Protein AF-L7VRL1-F1 (afdb_monomer_lite)

Sequence (629 aa):
MNSIKTSFFILFLLITTLMYISGSFAVTYKYDDLDRLVEVVYDDGTTVKYTYDAAGNILKVEVTEPLKLQPIGDKTVNAGQLLTFTVSVTGNDNKKVIFAAYNLPEGAKFDTETGVFSWTPALKQVGVHKGIRFEALVGDIVLVEEITITVKGVNTPVGENVEVIDENSGTTVIFEKVHTPGATTVTVHNELPAGISSIVNTFPVYYNIETNAGFTGKARVKLKYDIRGFEENENDIRLYQFKDGKTIDITSPVNPGVGGNPDTKEKTIEGAVEHFCFFGIGIPNRAPVANAGDDKTFETRSDDGVKVTLDGSLSYDPDASLKGLREPDLNPDGRNIVRYKWTGPFGEAEGVKPNVVMPPGIWECRLIVSDGWLESEDTVIIHVKKITENGSSSGDSGKSNNNNDSGDKNIGEKEWDIGKQDKVYSSFPYAVFSGSGKIPLSVYGLDIEISGDIHTNNNFLFHGFNFSVDGICKAAGEIVTLGKHINVKNRQAGAEFIGMPEWADDIKSEILKNGIRYFANKSYSGSRASITAPLAVDGDVTINCESLDISAGIFATGGISLNVSRLKGIEGGKIVICSEKGNIEINASKFELNGLIYAPKGTVVINAGEFILSGHIIADTIIKNEISK

Organism: Thermoclostridium stercorarium (strain ATCC 35414 / DSM 8532 / NCIMB 11754) (NCBI:txid1121335)

pLDDT: mean 83.49, std 17.53, range [25.91, 98.75]

Foldseek 3Di:
DPPPVVVVVVVVVVVVVVVPDPPWDWDDWDADPVRHTAWTATPQRKIWGFDADPVGHTPDIDIAGDKDWDDPEAAEDEAQDKDKDATDIPRLPPAQKFKDKPQDPPQWDADRRGRMTIHRHHQVPAAKRWQIKMWIDGPNDIDIDTYMYHYDFFKQDFDAQTWTADPVQRKIKTARGFDFIWGKGKHWAQDDPPLADDLFQFHSIKIQIDIPTHGDDKMKIKGADDCVLPVVCLFQKFKWDGPPSDTDTFWPVRCPDRTRPAPPPRRMTMGIGPDTGMMTMGGGFDWKAWDFDEAEEAEDQDQQADKDKTARPPIAGPCLSVPPGDAPPADDPSRLWRWKWKAKPQGIDTDRIDIGGDGAAKIKMKIWIGSNNHIDIDIYIYHYHHDDDDDDDDDDDDDDDDDDDDDDDDPDDPPPPLPPVCPPQVPPQAQEEAQALPDEAEAEEAAEEAEGEYEYNAEHYADYAAYAYPYAYEYCAYYYHHYNHYHHPHYYYNDDRDAADDCQVVVLVVLVVWADEAAEEAEAEDAEDEAQHRYAYAYEYYYYHAEYEYAEEYEYCEEYEAAYAEYDYDPPHAYEYEHAAYEYEHAYAAYAEEHEYYAANYEYEANYNHHHYNGHYGYNYYHYYYDDD

InterPro domains:
  IPR006530 YD repeat [TIGR01643] (31-59)
  IPR013783 Immunoglobulin-like fold [G3DSA:2.60.40.10] (62-164)
  IPR013783 Immunoglobulin-like fold [G3DSA:2.60.40.10] (283-386)
  IPR015919 Cadherin-like superfamily [SSF49313] (65-151)
  IPR031325 RHS repeat [PF05593] (31-66)

Radius of gyration: 42.18 Å; chains: 1; bounding box: 98×74×141 Å

Secondary structure (DSSP, 8-state):
--SSSSHHHHHHHTTSSSTTS-SPPEEEEEE-TTS-EEEEEETTS-EEEEEE-TTS-EEEEEEEPPPEEPP---EEEETTSPEEEE--EES-TTPPPEEEEESPPTT-EE-TTT-EEEE---GGG-EEEEEEEEEEEETTEEEEEEEEEEEE-EEE-SEEEEEEEETTTTEEEEEEEEEE-EEEEEEEESSPPTT----SEEEEEEEEEEE-SEEEEEEEEEEE---TT-GGGGGG-EEEEEETTEEEE-BSSSS-SSS---BTTTTEEEEEESS--EEEEEEPP---B----S-EEEEES-TT-EEEE---TT-B-TTTT-TTS---SS---SSS--EEEEEETTEEEESSS-EEEE-SEEEEEEEEEE-SS-EEEEEEEEEEEEPPP----------------------------GGGGGGTSTTS-EEEEE--SSS-EEEEEEEEEE-SEEEESS-EEEEEEEEEEEEEEEESS-EEEESSEEEEEEEEESPPP-PPP--HHHHHHHHHHHSEEESS-EEEEEEEEEE-S-EEESS-EEEEEEEEEE-S-EEESS-EEEEEEEEEEPTT--EEEEESSS-EEEEEEEEEEEEEEEEEEEEEEEEEEEEEEEEEEEEEEEEEPPPP-

Structure (mmCIF, N/CA/C/O backbone):
data_AF-L7VRL1-F1
#
_entry.id   AF-L7VRL1-F1
#
loop_
_atom_site.group_PDB
_atom_site.id
_atom_site.type_symbol
_atom_site.label_atom_id
_atom_site.label_alt_id
_atom_site.label_comp_id
_atom_site.label_asym_id
_atom_site.label_entity_id
_atom_site.label_seq_id
_atom_site.pdbx_PDB_ins_code
_atom_site.Cartn_x
_atom_site.Cartn_y
_atom_site.Cartn_z
_atom_site.occupancy
_atom_site.B_iso_or_equiv
_atom_site.auth_seq_id
_atom_site.auth_comp_id
_atom_site.auth_asym_id
_atom_site.auth_atom_id
_atom_site.pdbx_PDB_model_num
ATOM 1 N N . MET A 1 1 ? 1.731 4.545 94.405 1.00 38.94 1 MET A N 1
ATOM 2 C CA . MET A 1 1 ? 1.547 5.385 93.197 1.00 38.94 1 MET A CA 1
ATOM 3 C C . MET A 1 1 ? 2.207 4.770 91.945 1.00 38.94 1 MET A C 1
ATOM 5 O O . MET A 1 1 ? 2.695 5.514 91.111 1.00 38.94 1 MET A O 1
ATOM 9 N N . ASN A 1 2 ? 2.188 3.431 91.787 1.00 37.88 2 ASN A N 1
ATOM 10 C CA . ASN A 1 2 ? 2.835 2.708 90.668 1.00 37.88 2 ASN A CA 1
ATOM 11 C C . ASN A 1 2 ? 1.926 1.668 89.964 1.00 37.88 2 ASN A C 1
ATOM 13 O O . ASN A 1 2 ? 2.404 0.933 89.115 1.00 37.88 2 ASN A O 1
ATOM 17 N N . SER A 1 3 ? 0.620 1.620 90.264 1.00 38.72 3 SER A N 1
ATOM 18 C CA . SER A 1 3 ? -0.320 0.649 89.657 1.00 38.72 3 SER A CA 1
ATOM 19 C C . SER A 1 3 ? -1.168 1.218 88.507 1.00 38.72 3 SER A C 1
ATOM 21 O O . SER A 1 3 ? -2.010 0.514 87.968 1.00 38.72 3 SER A O 1
ATOM 23 N N . ILE A 1 4 ? -0.987 2.493 88.139 1.00 38.78 4 ILE A N 1
ATOM 24 C CA . ILE A 1 4 ? -1.841 3.180 87.144 1.00 38.78 4 ILE A CA 1
ATOM 25 C C . ILE A 1 4 ? -1.094 3.472 85.826 1.00 38.78 4 ILE A C 1
ATOM 27 O O . ILE A 1 4 ? -1.715 3.797 84.820 1.00 38.78 4 ILE A O 1
ATOM 31 N N . LYS A 1 5 ? 0.235 3.296 85.767 1.00 36.06 5 LYS A N 1
ATOM 32 C CA . LYS A 1 5 ? 1.017 3.619 84.556 1.00 36.06 5 LYS A CA 1
ATOM 33 C C . LYS A 1 5 ? 1.263 2.443 83.604 1.00 36.06 5 LYS A C 1
ATOM 35 O O . LYS A 1 5 ? 1.598 2.683 82.451 1.00 36.06 5 LYS A O 1
ATOM 40 N N . THR A 1 6 ? 1.030 1.203 84.031 1.00 34.16 6 THR A N 1
ATOM 41 C CA . THR A 1 6 ? 1.227 0.007 83.188 1.00 34.16 6 THR A CA 1
ATOM 42 C C . THR A 1 6 ? -0.044 -0.432 82.453 1.00 34.16 6 THR A C 1
ATOM 44 O O . THR A 1 6 ? 0.053 -1.072 81.413 1.00 34.16 6 THR A O 1
ATOM 47 N N . SER A 1 7 ? -1.231 -0.008 82.908 1.00 39.78 7 SER A N 1
ATOM 48 C CA . SER A 1 7 ? -2.503 -0.274 82.209 1.00 39.78 7 SER A CA 1
ATOM 49 C C . SER A 1 7 ? -2.802 0.685 81.057 1.00 39.78 7 SER A C 1
ATOM 51 O O . SER A 1 7 ? -3.507 0.309 80.130 1.00 39.78 7 SER A O 1
ATOM 53 N N . PHE A 1 8 ? -2.235 1.894 81.056 1.00 35.38 8 PHE A N 1
ATOM 54 C CA . PHE A 1 8 ? -2.455 2.861 79.971 1.00 35.38 8 PHE A CA 1
ATOM 55 C C . PHE A 1 8 ? -1.491 2.691 78.786 1.00 35.38 8 PHE A C 1
ATOM 57 O O . PHE A 1 8 ? -1.787 3.150 77.688 1.00 35.38 8 PHE A O 1
ATOM 64 N N . PHE A 1 9 ? -0.357 2.006 78.976 1.00 34.69 9 PHE A N 1
ATOM 65 C CA . PHE A 1 9 ? 0.650 1.825 77.922 1.00 34.69 9 PHE A CA 1
ATOM 66 C C . PHE A 1 9 ? 0.397 0.583 77.050 1.00 34.69 9 PHE A C 1
ATOM 68 O O . PHE A 1 9 ? 0.756 0.576 75.877 1.00 34.69 9 PHE A O 1
ATOM 75 N N . ILE A 1 10 ? -0.292 -0.432 77.586 1.00 37.50 10 ILE A N 1
ATOM 76 C CA . ILE A 1 10 ? -0.720 -1.621 76.826 1.00 37.50 10 ILE A CA 1
ATOM 77 C C . ILE A 1 10 ? -2.039 -1.354 76.077 1.00 37.50 10 ILE A C 1
ATOM 79 O O . ILE A 1 10 ? -2.256 -1.913 75.007 1.00 37.50 10 ILE A O 1
ATOM 83 N N . LEU A 1 11 ? -2.869 -0.417 76.555 1.00 36.28 11 LEU A N 1
ATOM 84 C CA . LEU A 1 11 ? -4.074 0.022 75.839 1.00 36.28 11 LEU A CA 1
ATOM 85 C C . LEU A 1 11 ? -3.755 0.959 74.655 1.00 36.28 11 LEU A C 1
ATOM 87 O O . LEU A 1 11 ? -4.474 0.952 73.664 1.00 36.28 11 LEU A O 1
ATOM 91 N N . PHE A 1 12 ? -2.659 1.730 74.714 1.00 35.25 12 PHE A N 1
ATOM 92 C CA . PHE A 1 12 ? -2.271 2.662 73.641 1.00 35.25 12 PHE A CA 1
ATOM 93 C C . PHE A 1 12 ? -1.427 2.006 72.530 1.00 35.25 12 PHE A C 1
ATOM 95 O O . PHE A 1 12 ? -1.450 2.471 71.394 1.00 35.25 12 PHE A O 1
ATOM 102 N N . LEU A 1 13 ? -0.731 0.897 72.822 1.00 34.47 13 LEU A N 1
ATOM 103 C CA . LEU A 1 13 ? 0.045 0.138 71.827 1.00 34.47 13 LEU 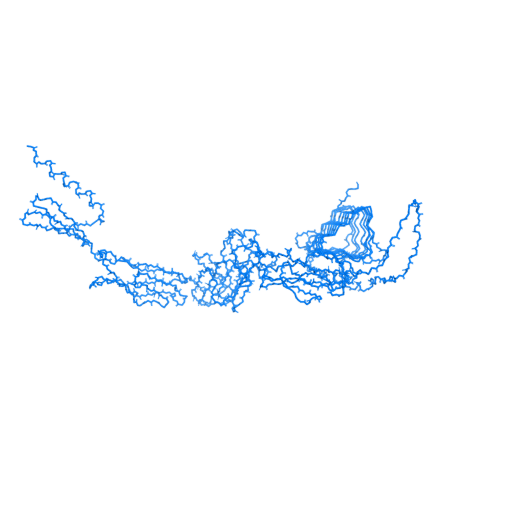A CA 1
ATOM 104 C C . LEU A 1 13 ? -0.801 -0.892 71.050 1.00 34.47 13 LEU A C 1
ATOM 106 O O . LEU A 1 13 ? -0.374 -1.354 69.998 1.00 34.47 13 LEU A O 1
ATOM 110 N N . LEU A 1 14 ? -2.009 -1.221 71.525 1.00 41.53 14 LEU A N 1
ATOM 111 C CA . LEU A 1 14 ? -2.968 -2.049 70.778 1.00 41.53 14 LEU A CA 1
ATOM 112 C C . LEU A 1 14 ? -3.809 -1.245 69.771 1.00 41.53 14 LEU A C 1
ATOM 114 O O . LEU A 1 14 ? -4.397 -1.830 68.869 1.00 41.53 14 LEU A O 1
ATOM 118 N N . ILE A 1 15 ? -3.866 0.087 69.898 1.00 40.56 15 ILE A N 1
ATOM 119 C CA . ILE A 1 15 ? -4.629 0.948 68.976 1.00 40.56 15 ILE A CA 1
ATOM 120 C C . ILE A 1 15 ? -3.834 1.230 67.688 1.00 40.56 15 ILE A C 1
ATOM 122 O O . ILE A 1 15 ? -4.426 1.463 66.638 1.00 40.56 15 ILE A O 1
ATOM 126 N N . THR A 1 16 ? -2.500 1.146 67.713 1.00 39.34 16 THR A N 1
ATOM 127 C CA . THR A 1 16 ? -1.660 1.458 66.542 1.00 39.34 16 THR A CA 1
ATOM 128 C C . THR A 1 16 ? -1.467 0.291 65.571 1.00 39.34 16 THR A C 1
ATOM 130 O O . THR A 1 16 ? -1.113 0.531 64.421 1.00 39.34 16 THR A O 1
ATOM 133 N N . THR A 1 17 ? -1.758 -0.953 65.968 1.00 38.50 17 THR A N 1
ATOM 134 C CA . THR A 1 17 ? -1.781 -2.118 65.059 1.00 38.50 17 THR A CA 1
ATOM 135 C C . THR A 1 17 ? -3.173 -2.455 64.515 1.00 38.50 17 THR A C 1
ATOM 137 O O . THR A 1 17 ? -3.270 -3.268 63.602 1.00 38.50 17 THR A O 1
ATOM 140 N N . LEU A 1 18 ? -4.237 -1.792 64.994 1.00 44.31 18 LEU A N 1
ATOM 141 C CA . LEU A 1 18 ? -5.591 -1.870 64.418 1.00 44.31 18 LEU A CA 1
ATOM 142 C C . LEU A 1 18 ? -5.853 -0.849 63.299 1.00 44.31 18 LEU A C 1
ATOM 144 O O . LEU A 1 18 ? -6.907 -0.878 62.668 1.00 44.31 18 LEU A O 1
ATOM 148 N N . MET A 1 19 ? -4.892 0.026 62.998 1.00 39.91 19 MET A N 1
ATOM 149 C CA . MET A 1 19 ? -4.989 0.988 61.899 1.00 39.91 19 MET A CA 1
ATOM 150 C C . MET A 1 19 ? -4.651 0.328 60.549 1.00 39.91 19 MET A C 1
ATOM 152 O O . MET A 1 19 ? -3.815 0.814 59.801 1.00 39.91 19 MET A O 1
ATOM 156 N N . TYR A 1 20 ? -5.265 -0.821 60.268 1.00 43.22 20 TYR A N 1
ATOM 157 C CA . TYR A 1 20 ? -5.280 -1.457 58.945 1.00 43.22 20 TYR A CA 1
ATOM 158 C C . TYR A 1 20 ? -6.586 -2.222 58.675 1.00 43.22 20 TYR A C 1
ATOM 160 O O . TYR A 1 20 ? -6.640 -3.033 57.759 1.00 43.22 20 TYR A O 1
ATOM 168 N N . ILE A 1 21 ? -7.654 -1.949 59.436 1.00 47.59 21 ILE A N 1
ATOM 169 C CA . ILE A 1 21 ? -9.010 -2.383 59.083 1.00 47.59 21 ILE A CA 1
ATOM 170 C C . ILE A 1 21 ? -9.793 -1.120 58.735 1.00 47.59 21 ILE A C 1
ATOM 172 O O . ILE A 1 21 ? -9.875 -0.166 59.509 1.00 47.59 21 ILE A O 1
ATOM 176 N N . SER A 1 22 ? -10.267 -1.065 57.502 1.00 46.56 22 SER A N 1
ATOM 177 C CA . SER A 1 22 ? -10.985 0.051 56.905 1.00 46.56 22 SER A CA 1
ATOM 178 C C . SER A 1 22 ? -12.236 0.435 57.705 1.00 46.56 22 SER A C 1
ATOM 180 O O . SER A 1 22 ? -13.269 -0.192 57.540 1.00 46.56 22 SER A O 1
ATOM 182 N N . GLY A 1 23 ? -12.171 1.485 58.528 1.00 59.66 23 GLY A N 1
ATOM 183 C CA . GLY A 1 23 ? -13.326 2.305 58.930 1.00 59.66 23 GLY A CA 1
ATOM 184 C C . GLY A 1 23 ? -14.537 1.629 59.600 1.00 59.66 23 GLY A C 1
ATOM 185 O O . GLY A 1 23 ? -15.569 2.290 59.688 1.00 59.66 23 GLY A O 1
ATOM 186 N N . SER A 1 24 ? -14.449 0.375 60.053 1.00 70.12 24 SER A N 1
ATOM 187 C CA . SER A 1 24 ? -15.563 -0.361 60.662 1.00 70.12 24 SER A CA 1
ATOM 188 C C . SER A 1 24 ? -15.669 -0.140 62.173 1.00 70.12 24 SER A C 1
ATOM 190 O O . SER A 1 24 ? -14.671 0.042 62.878 1.00 70.12 24 SER A O 1
ATOM 192 N N . PHE A 1 25 ? -16.900 -0.130 62.688 1.00 81.44 25 PHE A N 1
ATOM 193 C CA . PHE A 1 25 ? -17.192 0.081 64.106 1.00 81.44 25 PHE A CA 1
ATOM 194 C C . PHE A 1 25 ? -17.487 -1.243 64.807 1.00 81.44 25 PHE A C 1
ATOM 196 O O . PHE A 1 25 ? -18.190 -2.104 64.286 1.00 81.44 25 PHE A O 1
ATOM 203 N N . ALA A 1 26 ? -16.973 -1.409 66.025 1.00 85.31 26 ALA A N 1
ATOM 204 C CA . ALA A 1 26 ? -17.284 -2.578 66.839 1.00 85.31 26 ALA A CA 1
ATOM 205 C C . ALA A 1 26 ? -18.761 -2.565 67.272 1.00 85.31 26 ALA A C 1
ATOM 207 O O . ALA A 1 26 ? -19.248 -1.578 67.827 1.00 85.31 26 ALA A O 1
ATOM 208 N N . VAL A 1 27 ? -19.456 -3.681 67.049 1.00 88.38 27 VAL A N 1
ATOM 209 C CA . VAL A 1 27 ? -20.883 -3.869 67.355 1.00 88.38 27 VAL A CA 1
ATOM 210 C C . VAL A 1 27 ? -21.086 -4.732 68.593 1.00 88.38 27 VAL A C 1
ATOM 212 O O . VAL A 1 27 ? -22.025 -4.514 69.356 1.00 88.38 27 VAL A O 1
ATOM 215 N N . THR A 1 28 ? -20.242 -5.741 68.820 1.00 91.56 28 THR A N 1
ATOM 216 C CA . THR A 1 28 ? -20.393 -6.652 69.966 1.00 91.56 28 THR A CA 1
ATOM 217 C C . THR A 1 28 ? -19.043 -7.049 70.545 1.00 91.56 28 THR A C 1
ATOM 219 O O . THR A 1 28 ? -18.094 -7.292 69.808 1.00 91.56 28 THR A O 1
ATOM 222 N N . TYR A 1 29 ? -18.991 -7.157 71.874 1.00 91.56 29 TYR A N 1
ATOM 223 C CA . TYR A 1 29 ? -17.852 -7.656 72.643 1.00 91.56 29 TYR A CA 1
ATOM 224 C C . TYR A 1 29 ? -18.297 -8.874 73.462 1.00 91.56 29 TYR A C 1
ATOM 226 O O . TYR A 1 29 ? -19.392 -8.857 74.029 1.00 91.56 29 TYR A O 1
ATOM 234 N N . LYS A 1 30 ? -17.466 -9.916 73.554 1.00 92.75 30 LYS A N 1
ATOM 235 C CA . LYS A 1 30 ? -17.682 -11.057 74.463 1.00 92.75 30 LYS A CA 1
ATOM 236 C C . LYS A 1 30 ? -16.491 -11.241 75.391 1.00 92.75 30 LYS A C 1
ATOM 238 O O . LYS A 1 30 ? -15.352 -11.051 74.969 1.00 92.75 30 LYS A O 1
ATOM 243 N N . TYR A 1 31 ? -16.764 -11.662 76.621 1.00 91.38 31 TYR A N 1
ATOM 244 C CA . TYR A 1 31 ? -15.769 -11.855 77.676 1.00 91.38 31 TYR A CA 1
ATOM 245 C C . TYR A 1 31 ? -15.815 -13.294 78.213 1.00 91.38 31 TYR A C 1
ATOM 247 O O . TYR A 1 31 ? -16.854 -13.948 78.105 1.00 91.38 31 TYR A O 1
ATOM 255 N N . ASP A 1 32 ? -14.694 -13.796 78.738 1.00 90.88 32 ASP A N 1
ATOM 256 C CA . ASP A 1 32 ? -14.643 -15.061 79.489 1.00 90.88 32 ASP A CA 1
ATOM 257 C C . ASP A 1 32 ? -15.071 -14.887 80.963 1.00 90.88 32 ASP A C 1
ATOM 259 O O . ASP A 1 32 ? -15.332 -13.774 81.413 1.00 90.88 32 ASP A O 1
ATOM 263 N N . ASP A 1 33 ? -15.120 -15.983 81.734 1.00 91.56 33 ASP A N 1
ATOM 264 C CA . ASP A 1 33 ? -15.503 -15.984 83.163 1.00 91.56 33 ASP A CA 1
ATOM 265 C C . ASP A 1 33 ? -14.544 -15.179 84.072 1.00 91.56 33 ASP A C 1
ATOM 267 O O . ASP A 1 33 ? -14.825 -14.978 85.254 1.00 91.56 33 ASP A O 1
ATOM 271 N N . LEU A 1 34 ? -13.392 -14.747 83.543 1.00 91.06 34 LEU A N 1
ATOM 272 C CA . LEU A 1 34 ? -12.413 -13.892 84.219 1.00 91.06 34 LEU A CA 1
ATOM 273 C C . LEU A 1 34 ? -12.502 -12.427 83.743 1.00 91.06 34 LEU A C 1
ATOM 275 O O . LEU A 1 34 ? -11.571 -11.656 83.985 1.00 91.06 34 LEU A O 1
ATOM 279 N N . ASP A 1 35 ? -13.593 -12.051 83.063 1.00 89.31 35 ASP A N 1
ATOM 280 C CA . ASP A 1 35 ? -13.858 -10.728 82.480 1.00 89.31 35 ASP A CA 1
ATOM 281 C C . ASP A 1 35 ? -12.804 -10.265 81.447 1.00 89.31 35 ASP A C 1
ATOM 283 O O . ASP A 1 35 ? -12.586 -9.067 81.237 1.00 89.31 35 ASP A O 1
ATOM 287 N N . ARG A 1 36 ? -12.134 -11.197 80.752 1.00 88.50 36 ARG A N 1
ATOM 288 C CA . ARG A 1 36 ? -11.162 -10.879 79.685 1.00 88.50 36 ARG A CA 1
ATOM 289 C C . ARG A 1 36 ? -11.829 -10.938 78.311 1.00 88.50 36 ARG A C 1
ATOM 291 O O . ARG A 1 36 ? -12.623 -11.834 78.051 1.00 88.50 36 ARG A O 1
ATOM 298 N N . LEU A 1 37 ? -11.508 -9.992 77.422 1.00 91.31 37 LEU A N 1
ATOM 299 C CA . LEU A 1 37 ? -12.119 -9.871 76.088 1.00 91.31 37 LEU A CA 1
ATOM 300 C C . LEU A 1 37 ? -11.735 -11.050 75.181 1.00 91.31 37 LEU A C 1
ATOM 302 O O . LEU A 1 37 ? -10.585 -11.168 74.787 1.00 91.31 37 LEU A O 1
ATOM 306 N N . VAL A 1 38 ? -12.688 -11.886 74.777 1.00 92.62 38 VAL A N 1
ATOM 307 C CA . VAL A 1 38 ? -12.418 -13.064 73.930 1.00 92.62 38 VAL A CA 1
ATOM 308 C C . VAL A 1 38 ? -12.893 -12.922 72.486 1.00 92.62 38 VAL A C 1
ATOM 310 O O . VAL A 1 38 ? -12.395 -13.643 71.625 1.00 92.62 38 VAL A O 1
ATOM 313 N N . GLU A 1 39 ? -13.809 -11.997 72.187 1.00 92.75 39 GLU A N 1
ATOM 314 C CA . GLU A 1 39 ? -14.315 -11.780 70.825 1.00 92.75 39 GLU A CA 1
ATOM 315 C C . GLU A 1 39 ? -14.799 -10.339 70.619 1.00 92.75 39 GLU A C 1
ATOM 317 O O . GLU A 1 39 ? -15.485 -9.785 71.480 1.00 92.75 39 GLU A O 1
ATOM 322 N N . VAL A 1 40 ? -14.484 -9.761 69.460 1.00 91.25 40 VAL A N 1
ATOM 323 C CA . VAL A 1 40 ? -15.053 -8.506 68.949 1.00 91.25 40 VAL A CA 1
ATOM 324 C C . VAL A 1 40 ? -15.686 -8.787 67.592 1.00 91.25 40 VAL A C 1
ATOM 326 O O . VAL A 1 40 ? -15.028 -9.362 66.729 1.00 91.25 40 VAL A O 1
ATOM 329 N N . VAL A 1 41 ? -16.936 -8.371 67.400 1.00 88.75 41 VAL A N 1
ATOM 330 C CA . VAL A 1 41 ? -17.631 -8.403 66.105 1.00 88.75 41 VAL A CA 1
ATOM 331 C C . VAL A 1 41 ? -17.826 -6.969 65.629 1.00 88.75 41 VAL A C 1
ATOM 333 O O . VAL A 1 41 ? -18.370 -6.148 66.371 1.00 88.75 41 VAL A O 1
ATOM 336 N N . TYR A 1 42 ? -17.382 -6.676 64.412 1.00 88.88 42 TYR A N 1
ATOM 337 C CA . TYR A 1 42 ? -17.506 -5.374 63.757 1.00 88.88 42 TYR A CA 1
ATOM 338 C C . TYR A 1 42 ? -18.769 -5.304 62.886 1.00 88.88 42 TYR A C 1
ATOM 340 O O . TYR A 1 42 ? -19.374 -6.325 62.558 1.00 88.88 42 TYR A O 1
ATOM 348 N N . ASP A 1 43 ? -19.192 -4.092 62.535 1.00 86.12 43 ASP A N 1
ATOM 349 C CA . ASP A 1 43 ? -20.383 -3.819 61.719 1.00 86.12 43 ASP A CA 1
ATOM 350 C C . ASP A 1 43 ? -20.265 -4.319 60.278 1.00 86.12 43 ASP A C 1
ATOM 352 O O . ASP A 1 43 ? -21.271 -4.667 59.660 1.00 86.12 43 ASP A O 1
ATOM 356 N N . ASP A 1 44 ? -19.043 -4.427 59.768 1.00 81.81 44 ASP A N 1
ATOM 357 C CA . ASP A 1 44 ? -18.742 -5.068 58.492 1.00 81.81 44 ASP A CA 1
ATOM 358 C C . ASP A 1 44 ? -18.840 -6.603 58.538 1.00 81.81 44 ASP A C 1
ATOM 360 O O . ASP A 1 44 ? -18.811 -7.223 57.479 1.00 81.81 44 ASP A O 1
ATOM 364 N N . GLY A 1 45 ? -19.008 -7.205 59.726 1.00 84.31 45 GLY A N 1
ATOM 365 C CA . GLY A 1 45 ? -19.076 -8.650 59.967 1.00 84.31 45 GLY A CA 1
ATOM 366 C C . GLY A 1 45 ? -17.735 -9.304 60.327 1.00 84.31 45 GLY A C 1
ATOM 367 O O . GLY A 1 45 ? -17.703 -10.502 60.619 1.00 84.31 45 GLY A O 1
ATOM 368 N N . THR A 1 46 ? -16.636 -8.547 60.342 1.00 88.19 46 THR A N 1
ATOM 369 C CA . THR A 1 46 ? -15.315 -9.029 60.765 1.00 88.19 46 THR A CA 1
ATOM 370 C C . THR A 1 46 ? -15.355 -9.444 62.228 1.00 88.19 46 THR A C 1
ATOM 372 O O . THR A 1 46 ? -15.928 -8.759 63.075 1.00 88.19 46 THR A O 1
ATOM 375 N N . THR A 1 47 ? -14.732 -10.576 62.545 1.00 88.38 47 THR A N 1
ATOM 376 C CA . THR A 1 47 ? -14.629 -11.085 63.913 1.00 88.38 47 THR A CA 1
ATOM 377 C C . THR A 1 47 ? -13.169 -11.205 64.321 1.00 88.38 47 THR A C 1
ATOM 379 O O . THR A 1 47 ? -12.373 -11.806 63.606 1.00 88.38 47 THR A O 1
ATOM 382 N N . VAL A 1 48 ? -12.817 -10.675 65.491 1.00 89.38 48 VAL A N 1
ATOM 383 C CA . VAL A 1 48 ? -11.486 -10.822 66.091 1.00 89.38 48 VAL A CA 1
ATOM 384 C C . VAL A 1 48 ? -11.615 -11.617 67.382 1.00 89.38 48 VAL A C 1
ATOM 386 O O . VAL A 1 48 ? -12.329 -11.197 68.289 1.00 89.38 48 VAL A O 1
ATOM 389 N N . LYS A 1 49 ? -10.934 -12.761 67.478 1.00 91.38 49 LYS A N 1
ATOM 390 C CA . LYS A 1 49 ? -10.928 -13.635 68.659 1.00 91.38 49 LYS A CA 1
ATOM 391 C C . LYS A 1 49 ? -9.574 -13.640 69.349 1.00 91.38 49 LYS A C 1
ATOM 393 O O . LYS A 1 49 ? -8.536 -13.668 68.690 1.00 91.38 49 LYS A O 1
ATOM 398 N N . TYR A 1 50 ? -9.602 -13.682 70.677 1.00 90.75 50 TYR A N 1
ATOM 399 C CA . TYR A 1 50 ? -8.417 -13.697 71.531 1.00 90.75 50 TYR A CA 1
ATOM 400 C C . TYR A 1 50 ? -8.382 -14.964 72.384 1.00 90.75 50 TYR A C 1
ATOM 402 O O . TYR A 1 50 ? -9.399 -15.404 72.918 1.00 90.75 50 TYR A O 1
ATOM 410 N N . THR A 1 51 ? -7.189 -15.530 72.556 1.00 93.25 51 THR A N 1
ATOM 411 C CA . THR A 1 51 ? -6.924 -16.565 73.569 1.00 93.25 51 THR A CA 1
ATOM 412 C C . THR A 1 51 ? -5.825 -16.097 74.508 1.00 93.25 51 THR A C 1
ATOM 414 O O . THR A 1 51 ? -4.982 -15.289 74.116 1.00 93.25 51 THR A O 1
ATOM 417 N N . TYR A 1 52 ? -5.826 -16.606 75.739 1.00 91.19 52 TYR A N 1
ATOM 418 C CA . TYR A 1 52 ? -4.931 -16.163 76.806 1.00 91.19 52 TYR A CA 1
ATOM 419 C C . TYR A 1 52 ? -4.211 -17.339 77.468 1.00 91.19 52 TYR A C 1
ATOM 421 O O . TYR A 1 52 ? -4.768 -18.432 77.569 1.00 91.19 52 TYR A O 1
ATOM 429 N N . ASP A 1 53 ? -2.997 -17.104 77.965 1.00 89.94 53 ASP A N 1
ATOM 430 C CA . ASP A 1 53 ? -2.315 -18.028 78.873 1.00 89.94 53 ASP A CA 1
ATOM 431 C C . ASP A 1 53 ? -2.874 -17.940 80.315 1.00 89.94 53 ASP A C 1
ATOM 433 O O . ASP A 1 53 ? -3.757 -17.131 80.634 1.00 89.94 53 ASP A O 1
ATOM 437 N N . ALA A 1 54 ? -2.352 -18.784 81.212 1.00 87.12 54 ALA A N 1
ATOM 438 C CA . ALA A 1 54 ? -2.747 -18.804 82.625 1.00 87.12 54 ALA A CA 1
ATOM 439 C C . ALA A 1 54 ? -2.340 -17.534 83.401 1.00 87.12 54 ALA A C 1
ATOM 441 O O . ALA A 1 54 ? -2.897 -17.270 84.464 1.00 87.12 54 ALA A O 1
ATOM 442 N N . ALA A 1 55 ? -1.387 -16.752 82.887 1.00 89.56 55 ALA A N 1
ATOM 443 C CA . ALA A 1 55 ? -0.959 -15.480 83.465 1.00 89.56 55 ALA A CA 1
ATOM 444 C C . ALA A 1 55 ? -1.759 -14.278 82.918 1.00 89.56 55 ALA A C 1
ATOM 446 O O . ALA A 1 55 ? -1.586 -13.162 83.404 1.00 89.56 55 ALA A O 1
ATOM 447 N N . GLY A 1 56 ? -2.652 -14.496 81.944 1.00 86.06 56 GLY A N 1
ATOM 448 C CA . GLY A 1 56 ? -3.475 -13.458 81.326 1.00 86.06 56 GLY A CA 1
ATOM 449 C C . GLY A 1 56 ? -2.837 -12.757 80.127 1.00 86.06 56 GLY A C 1
ATOM 450 O O . GLY A 1 56 ? -3.390 -11.763 79.661 1.00 86.06 56 GLY A O 1
ATOM 451 N N . ASN A 1 57 ? -1.719 -13.257 79.594 1.00 88.19 57 ASN A N 1
ATOM 452 C CA . ASN A 1 57 ? -1.124 -12.720 78.369 1.00 88.19 57 ASN A CA 1
ATOM 453 C C . ASN A 1 57 ? -1.839 -13.285 77.135 1.00 88.19 57 ASN A C 1
ATOM 455 O O . ASN A 1 57 ? -2.226 -14.453 77.129 1.00 88.19 57 ASN A O 1
ATOM 459 N N . ILE A 1 58 ? -1.994 -12.476 76.080 1.00 89.25 58 ILE A N 1
ATOM 460 C CA . ILE A 1 58 ? -2.582 -12.925 74.807 1.00 89.25 58 ILE A CA 1
ATOM 461 C C . ILE A 1 58 ? -1.667 -13.980 74.177 1.00 89.25 58 ILE A C 1
ATOM 463 O O . ILE A 1 58 ? -0.496 -13.719 73.911 1.00 89.25 58 ILE A O 1
ATOM 467 N N . LEU A 1 59 ? -2.224 -15.157 73.913 1.00 92.00 59 LEU A N 1
ATOM 468 C CA . LEU A 1 59 ? -1.542 -16.292 73.299 1.00 92.00 59 LEU A CA 1
ATOM 469 C C . LEU A 1 59 ? -1.763 -16.345 71.780 1.00 92.00 59 LEU A C 1
ATOM 471 O O . LEU A 1 59 ? -0.848 -16.686 71.033 1.00 92.00 59 LEU A O 1
ATOM 475 N N . LYS A 1 60 ? -2.965 -15.993 71.308 1.00 89.94 60 LYS A N 1
ATOM 476 C CA . LYS A 1 60 ? -3.323 -15.974 69.880 1.00 89.94 60 LYS A CA 1
ATOM 477 C C . LYS A 1 60 ? -4.389 -14.920 69.602 1.00 89.94 60 LYS A C 1
ATOM 479 O O . LYS A 1 60 ? -5.309 -14.767 70.407 1.00 89.94 60 LYS A O 1
ATOM 484 N N . VAL A 1 61 ? -4.276 -14.267 68.447 1.00 89.56 61 VAL A N 1
ATOM 485 C CA . VAL A 1 61 ? -5.317 -13.427 67.844 1.00 89.56 61 VAL A CA 1
ATOM 486 C C . VAL A 1 61 ? -5.719 -14.066 66.518 1.00 89.56 61 VAL A C 1
ATOM 488 O O . VAL A 1 61 ? -4.853 -14.354 65.693 1.00 89.56 61 VAL A O 1
ATOM 491 N N . GLU A 1 62 ? -7.009 -14.316 66.322 1.00 87.00 62 GLU A N 1
ATOM 492 C CA . GLU A 1 62 ? -7.572 -14.792 65.055 1.00 87.00 62 GLU A CA 1
ATOM 493 C C . GLU A 1 62 ? -8.507 -13.728 64.495 1.00 87.00 62 GLU A C 1
ATOM 495 O O . GLU A 1 62 ? -9.411 -13.278 65.194 1.00 87.00 62 GLU A O 1
ATOM 500 N N . VAL A 1 63 ? -8.290 -13.332 63.244 1.00 86.62 63 VAL A N 1
ATOM 501 C CA . VAL A 1 63 ? -9.173 -12.418 62.516 1.00 86.62 63 VAL A CA 1
ATOM 502 C C . VAL A 1 63 ? -9.897 -13.232 61.450 1.00 86.62 63 VAL A C 1
ATOM 504 O O . VAL A 1 63 ? -9.254 -13.965 60.702 1.00 86.62 63 VAL A O 1
ATOM 507 N N . THR A 1 64 ? -11.219 -13.122 61.399 1.00 86.38 64 THR A N 1
ATOM 508 C CA . THR A 1 64 ? -12.069 -13.736 60.377 1.00 86.38 64 THR A CA 1
ATOM 509 C C . THR A 1 64 ? -12.835 -12.631 59.672 1.00 86.38 64 THR A C 1
ATOM 511 O O . THR A 1 64 ? -13.667 -11.964 60.286 1.00 86.38 64 THR A O 1
ATOM 514 N N . GLU A 1 65 ? -12.553 -12.441 58.389 1.00 87.50 65 GLU A N 1
ATOM 515 C CA . GLU A 1 65 ? -13.316 -11.539 57.530 1.00 87.50 65 GLU A CA 1
ATOM 516 C C . GLU A 1 65 ? -14.541 -12.274 56.965 1.00 87.50 65 GLU A C 1
ATOM 518 O O . GLU A 1 65 ? -14.460 -13.467 56.660 1.00 87.50 65 GLU A O 1
ATOM 523 N N . PRO A 1 66 ? -15.692 -11.605 56.808 1.00 88.06 66 PRO A N 1
ATOM 524 C CA . PRO A 1 66 ? -16.861 -12.234 56.223 1.00 88.06 66 PRO A CA 1
ATOM 525 C C . PRO A 1 66 ? -16.666 -12.454 54.724 1.00 88.06 66 PRO A C 1
ATOM 527 O O . PRO A 1 66 ? -16.068 -11.641 54.015 1.00 88.06 66 PRO A O 1
ATOM 530 N N . LEU A 1 67 ? -17.251 -13.544 54.229 1.00 92.19 67 LEU A N 1
ATOM 531 C CA . LEU A 1 67 ? -17.307 -13.832 52.803 1.00 92.19 67 LEU A CA 1
ATOM 532 C C . LEU A 1 67 ? -18.035 -12.714 52.058 1.00 92.19 67 LEU A C 1
ATOM 534 O O . LEU A 1 67 ? -19.200 -12.425 52.337 1.00 92.19 67 LEU A O 1
ATOM 538 N N . LYS A 1 68 ? -17.359 -12.117 51.076 1.00 92.31 68 LYS A N 1
ATOM 539 C CA . LYS A 1 68 ? -17.913 -11.020 50.281 1.00 92.31 68 LYS A CA 1
ATOM 540 C C . LYS A 1 68 ? -17.504 -11.132 48.821 1.00 92.31 68 LYS A C 1
ATOM 542 O O . LYS A 1 68 ? -16.323 -11.273 48.515 1.00 92.31 68 LYS A O 1
ATOM 547 N N . LEU A 1 69 ? -18.485 -11.014 47.930 1.00 94.94 69 LEU A N 1
ATOM 548 C CA . LEU A 1 69 ? -18.255 -10.847 46.499 1.00 94.94 69 LEU A CA 1
ATOM 549 C C . LEU A 1 69 ? -17.872 -9.389 46.262 1.00 94.94 69 LEU A C 1
ATOM 551 O O . LEU A 1 69 ? -18.588 -8.481 46.694 1.00 94.94 69 LEU A O 1
ATOM 555 N N . GLN A 1 70 ? -16.720 -9.159 45.638 1.00 94.88 70 GLN A N 1
ATOM 556 C CA . GLN A 1 70 ? -16.326 -7.806 45.272 1.00 94.88 70 GLN A CA 1
ATOM 557 C C . GLN A 1 70 ? -17.292 -7.280 44.203 1.00 94.88 70 GLN A C 1
ATOM 559 O O . GLN A 1 70 ? -17.547 -8.017 43.249 1.00 94.88 70 GLN A O 1
ATOM 564 N N . PRO A 1 71 ? -17.823 -6.047 44.346 1.00 95.12 71 PRO A N 1
ATOM 565 C CA . PRO A 1 71 ? -18.798 -5.510 43.406 1.00 95.12 71 PRO A CA 1
ATOM 566 C C . PRO A 1 71 ? -18.282 -5.572 41.970 1.00 95.12 71 PRO A C 1
ATOM 568 O O . PRO A 1 71 ? -17.244 -4.991 41.643 1.00 95.12 71 PRO A O 1
ATOM 571 N N . ILE A 1 72 ? -19.021 -6.263 41.113 1.00 97.31 72 ILE A N 1
ATOM 572 C CA . ILE A 1 72 ? -18.734 -6.345 39.685 1.00 97.31 72 ILE A CA 1
ATOM 573 C C . ILE A 1 72 ? -19.237 -5.062 39.021 1.00 97.31 72 ILE A C 1
ATOM 575 O O . ILE A 1 72 ? -18.487 -4.410 38.287 1.00 97.31 72 ILE A O 1
ATOM 579 N N . GLY A 1 73 ? -20.476 -4.675 39.327 1.00 97.31 73 GLY A N 1
ATOM 580 C CA . GLY A 1 73 ? -21.161 -3.508 38.794 1.00 97.31 73 GLY A CA 1
ATOM 581 C C . GLY A 1 73 ? -21.485 -3.604 37.302 1.00 97.31 73 GLY A C 1
ATOM 582 O O . GLY A 1 73 ? -20.879 -4.367 36.542 1.00 97.31 73 GLY A O 1
ATOM 583 N N . ASP A 1 74 ? -22.430 -2.771 36.870 1.00 97.88 74 ASP A N 1
ATOM 584 C CA . ASP A 1 74 ? -22.787 -2.640 35.460 1.00 97.88 74 ASP A CA 1
ATOM 585 C C . ASP A 1 74 ? -21.569 -2.261 34.610 1.00 97.88 74 ASP A C 1
ATOM 587 O O . ASP A 1 74 ? -20.740 -1.427 34.993 1.00 97.88 74 ASP A O 1
ATOM 591 N N . LYS A 1 75 ? -21.470 -2.860 33.421 1.00 97.75 75 LYS A N 1
ATOM 592 C CA . LYS A 1 75 ? -20.386 -2.589 32.472 1.00 97.75 75 LYS A CA 1
ATOM 593 C C . LYS A 1 75 ? -20.904 -1.878 31.237 1.00 97.75 75 LYS A C 1
ATOM 595 O O . LYS A 1 75 ? -22.057 -2.005 30.832 1.00 97.75 75 LYS A O 1
ATOM 600 N N . THR A 1 76 ? -20.015 -1.134 30.601 1.00 94.25 76 THR A N 1
ATOM 601 C CA . THR A 1 76 ? -20.234 -0.567 29.274 1.00 94.25 76 THR A CA 1
ATOM 602 C C . THR A 1 76 ? -19.023 -0.883 28.417 1.00 94.25 76 THR A C 1
ATOM 604 O O . THR A 1 76 ? -17.894 -0.771 28.888 1.00 94.25 76 THR A O 1
ATOM 607 N N . VAL A 1 77 ? -19.255 -1.269 27.169 1.00 92.06 77 VAL A N 1
ATOM 608 C CA . VAL A 1 77 ? -18.203 -1.552 26.190 1.00 92.06 77 VAL A CA 1
ATOM 609 C C . VAL A 1 77 ? -18.678 -1.117 24.806 1.00 92.06 77 VAL A C 1
ATOM 611 O O . VAL A 1 77 ? -19.878 -1.127 24.537 1.00 92.06 77 VAL A O 1
ATOM 614 N N . ASN A 1 78 ? -17.770 -0.716 23.921 1.00 86.56 78 ASN A N 1
ATOM 615 C CA . ASN A 1 78 ? -18.120 -0.498 22.518 1.00 86.56 78 ASN A CA 1
ATOM 616 C C . ASN A 1 78 ? -18.121 -1.845 21.781 1.00 86.56 78 ASN A C 1
ATOM 618 O O . ASN A 1 78 ? -17.268 -2.692 22.038 1.00 86.56 78 ASN A O 1
ATOM 622 N N . ALA A 1 79 ? -19.061 -2.055 20.863 1.00 87.88 79 ALA A N 1
ATOM 623 C CA . ALA A 1 79 ? -19.029 -3.212 19.973 1.00 87.88 79 ALA A CA 1
ATOM 624 C C . ALA A 1 79 ? -17.672 -3.283 19.248 1.00 87.88 79 ALA A C 1
ATOM 626 O O . ALA A 1 79 ? -17.115 -2.260 18.851 1.00 87.88 79 ALA A O 1
ATOM 627 N N . GLY A 1 80 ? -17.124 -4.492 19.152 1.00 82.31 80 GLY A N 1
ATOM 628 C CA . GLY A 1 80 ? -15.779 -4.775 18.662 1.00 82.31 80 GLY A CA 1
ATOM 629 C C . GLY A 1 80 ? -14.691 -4.800 19.738 1.00 82.31 80 GLY A C 1
ATOM 630 O O . GLY A 1 80 ? -13.653 -5.420 19.540 1.00 82.31 80 GLY A O 1
ATOM 631 N N . GLN A 1 81 ? -14.898 -4.172 20.897 1.00 85.25 81 GLN A N 1
ATOM 632 C CA . GLN A 1 81 ? -13.868 -4.077 21.937 1.00 85.25 81 GLN A CA 1
ATOM 633 C C . GLN A 1 81 ? -13.962 -5.228 22.943 1.00 85.25 81 GLN A C 1
ATOM 635 O O . GLN A 1 81 ? -15.054 -5.648 23.322 1.00 85.25 81 GLN A O 1
ATOM 640 N N . LEU A 1 82 ? -12.810 -5.722 23.410 1.00 91.12 82 LEU A N 1
ATOM 641 C CA . LEU A 1 82 ? -12.759 -6.754 24.445 1.00 91.12 82 LEU A CA 1
ATOM 642 C C . LEU A 1 82 ? -13.155 -6.165 25.806 1.00 91.12 82 LEU A C 1
ATOM 644 O O . LEU A 1 82 ? -12.438 -5.343 26.375 1.00 91.12 82 LEU A O 1
ATOM 648 N N . LEU A 1 83 ? -14.260 -6.645 26.367 1.00 95.69 83 LEU A N 1
ATOM 649 C CA . LEU A 1 83 ? -14.600 -6.478 27.773 1.00 95.69 83 LEU A CA 1
ATOM 650 C C . LEU A 1 83 ? -14.026 -7.650 28.568 1.00 95.69 83 LEU A C 1
ATOM 652 O O . LEU A 1 83 ? -14.402 -8.797 28.335 1.00 95.69 83 LEU A O 1
ATOM 656 N N . THR A 1 84 ? -13.157 -7.359 29.533 1.00 97.88 84 THR A N 1
ATOM 657 C CA . THR A 1 84 ? -12.625 -8.352 30.473 1.00 97.88 84 THR A CA 1
ATOM 658 C C . THR A 1 84 ? -12.659 -7.828 31.904 1.00 97.88 84 THR A C 1
ATOM 660 O O . THR A 1 84 ? -12.425 -6.641 32.139 1.00 97.88 84 THR A O 1
ATOM 663 N N . PHE A 1 85 ? -13.001 -8.692 32.859 1.00 98.06 85 PHE A N 1
ATOM 664 C CA . PHE A 1 85 ? -12.930 -8.415 34.295 1.00 98.06 85 PHE A CA 1
ATOM 665 C C . PHE A 1 85 ? -12.911 -9.721 35.095 1.00 98.06 85 PHE A C 1
ATOM 667 O O . PHE A 1 85 ? -13.343 -10.768 34.612 1.00 98.06 85 PHE A O 1
ATOM 674 N N . THR A 1 86 ? -12.438 -9.647 36.337 1.00 97.75 86 THR A N 1
ATOM 675 C CA . THR A 1 86 ? -12.346 -10.801 37.238 1.00 97.75 86 THR A CA 1
ATOM 676 C C . THR A 1 86 ? -13.377 -10.694 38.351 1.00 97.75 86 THR A C 1
ATOM 678 O O . THR A 1 86 ? -13.456 -9.681 39.046 1.00 97.75 86 THR A O 1
ATOM 681 N N . VAL A 1 87 ? -14.140 -11.763 38.543 1.00 97.69 87 VAL A N 1
ATOM 682 C CA . VAL A 1 87 ? -15.003 -11.967 39.705 1.00 97.69 87 VAL A CA 1
ATOM 683 C C . VAL A 1 87 ? -14.131 -12.457 40.857 1.00 97.69 87 VAL A C 1
ATOM 685 O O . VAL A 1 87 ? -13.411 -13.441 40.715 1.00 97.69 87 VAL A O 1
ATOM 688 N N . SER A 1 88 ? -14.162 -11.766 41.997 1.00 95.19 88 SER A N 1
ATOM 689 C CA . SER A 1 88 ? -13.312 -12.099 43.146 1.00 95.19 88 SER A CA 1
ATOM 690 C C . SER A 1 88 ? -14.081 -12.076 44.463 1.00 95.19 88 SER A C 1
ATOM 692 O O . SER A 1 88 ? -15.049 -11.334 44.631 1.00 95.19 88 SER A O 1
ATOM 694 N N . VAL A 1 89 ? -13.643 -12.919 45.398 1.00 95.12 89 VAL A N 1
ATOM 695 C CA . VAL A 1 89 ? -14.219 -13.059 46.739 1.00 95.12 89 VAL A CA 1
ATOM 696 C C . VAL A 1 89 ? -13.150 -12.741 47.777 1.00 95.12 89 VAL A C 1
ATOM 698 O O . VAL A 1 89 ? -12.014 -13.189 47.644 1.00 95.12 89 VAL A O 1
ATOM 701 N N . THR A 1 90 ? -13.520 -11.997 48.816 1.00 91.69 90 THR A N 1
ATOM 702 C CA . THR A 1 90 ? -12.698 -11.750 50.013 1.00 91.69 90 THR A CA 1
ATOM 703 C C . THR A 1 90 ? -13.276 -12.484 51.226 1.00 91.69 90 THR A C 1
ATOM 705 O O . THR A 1 90 ? -14.433 -12.908 51.193 1.00 91.69 90 THR A O 1
ATOM 708 N N . GLY A 1 91 ? -12.479 -12.657 52.286 1.00 88.44 91 GLY A N 1
ATOM 709 C CA . GLY A 1 91 ? -12.898 -13.362 53.508 1.00 88.44 91 GLY A CA 1
ATOM 710 C C . GLY A 1 91 ? -13.074 -14.876 53.351 1.00 88.44 91 GLY A C 1
ATOM 711 O O . GLY A 1 91 ? -13.811 -15.511 54.100 1.00 88.44 91 GLY A O 1
ATOM 712 N N . ASN A 1 92 ? -12.435 -15.486 52.348 1.00 89.19 92 ASN A N 1
ATOM 713 C CA . ASN A 1 92 ? -12.517 -16.927 52.111 1.00 89.19 92 ASN A CA 1
ATOM 714 C C . ASN A 1 92 ? -11.501 -17.753 52.913 1.00 89.19 92 ASN A C 1
ATOM 716 O O . ASN A 1 92 ? -11.538 -18.973 52.801 1.00 89.19 92 ASN A O 1
ATOM 720 N N . ASP A 1 93 ? -10.613 -17.148 53.710 1.00 85.25 93 ASP A N 1
ATOM 721 C CA . ASP A 1 93 ? -9.598 -17.837 54.529 1.00 85.25 93 ASP A CA 1
ATOM 722 C C . ASP A 1 93 ? -8.829 -18.936 53.761 1.00 85.25 93 ASP A C 1
ATOM 724 O O . ASP A 1 93 ? -8.624 -20.046 54.256 1.00 85.25 93 ASP A O 1
ATOM 728 N N . ASN A 1 94 ? -8.448 -18.654 52.507 1.00 82.69 94 ASN A N 1
ATOM 729 C CA . ASN A 1 94 ? -7.809 -19.596 51.569 1.00 82.69 94 ASN A CA 1
ATOM 730 C C . ASN A 1 94 ? -8.639 -20.841 51.197 1.00 82.69 94 ASN A C 1
ATOM 732 O O . ASN A 1 94 ? -8.119 -21.786 50.600 1.00 82.69 94 ASN A O 1
ATOM 736 N N . LYS A 1 95 ? -9.938 -20.861 51.504 1.00 89.62 95 LYS A N 1
ATOM 737 C CA . LYS A 1 95 ? -10.861 -21.886 51.007 1.00 89.62 95 LYS A CA 1
ATOM 738 C C . LYS A 1 95 ? -11.026 -21.741 49.499 1.00 89.62 95 LYS A C 1
ATOM 740 O O . LYS A 1 95 ? -11.065 -20.630 48.962 1.00 89.62 95 LYS A O 1
ATOM 745 N N . LYS A 1 96 ? -11.165 -22.885 48.827 1.00 91.25 96 LYS A N 1
ATOM 746 C CA . LYS A 1 96 ? -11.425 -22.949 47.388 1.00 91.25 96 LYS A CA 1
ATOM 747 C C . LYS A 1 96 ? -12.736 -22.228 47.063 1.00 91.25 96 LYS A C 1
ATOM 749 O O . LYS A 1 96 ? -13.757 -22.500 47.692 1.00 91.25 96 LYS A O 1
ATOM 754 N N . VAL A 1 97 ? -12.681 -21.356 46.062 1.00 95.19 97 VAL A N 1
ATOM 755 C CA . VAL A 1 97 ? -13.844 -20.690 45.473 1.00 95.19 97 VAL A CA 1
ATOM 756 C C . VAL A 1 97 ? -14.193 -21.405 44.170 1.00 95.19 97 VAL A C 1
ATOM 758 O O . VAL A 1 97 ? -13.295 -21.770 43.411 1.00 95.19 97 VAL A O 1
ATOM 761 N N . ILE A 1 98 ? -15.478 -21.648 43.928 1.00 94.25 98 ILE A N 1
ATOM 762 C CA . ILE A 1 98 ? -15.987 -22.175 42.657 1.00 94.25 98 ILE A CA 1
ATOM 763 C C . ILE A 1 98 ? -16.846 -21.085 42.029 1.00 94.25 98 ILE A C 1
ATOM 765 O O . ILE A 1 98 ? -17.830 -20.668 42.636 1.00 94.25 98 ILE A O 1
ATOM 769 N N . PHE A 1 99 ? -16.487 -20.626 40.832 1.00 97.50 99 PHE A N 1
ATOM 770 C CA . PHE A 1 99 ? -17.250 -19.592 40.143 1.00 97.50 99 PHE A CA 1
ATOM 771 C C . PHE A 1 99 ? -18.235 -20.186 39.138 1.00 97.50 99 PHE A C 1
ATOM 773 O O . PHE A 1 99 ? -17.979 -21.226 38.532 1.00 97.50 99 PHE A O 1
ATOM 780 N N . ALA A 1 100 ? -19.346 -19.489 38.918 1.00 96.75 100 ALA A N 1
ATOM 781 C CA . ALA A 1 100 ? -20.289 -19.779 37.845 1.00 96.75 100 ALA A CA 1
ATOM 782 C C . ALA A 1 100 ? -20.833 -18.480 37.243 1.00 96.75 100 ALA A C 1
ATOM 784 O O . ALA A 1 100 ? -20.860 -17.438 37.900 1.00 96.75 100 ALA A O 1
ATOM 785 N N . ALA A 1 101 ? -21.278 -18.545 35.990 1.00 97.75 101 ALA A N 1
ATOM 786 C CA . ALA A 1 101 ? -21.951 -17.434 35.336 1.00 97.75 101 ALA A CA 1
ATOM 787 C C . ALA A 1 101 ? -23.120 -17.928 34.480 1.00 97.75 101 ALA A C 1
ATOM 789 O O . ALA A 1 101 ? -23.064 -19.014 33.900 1.00 97.75 101 ALA A O 1
ATOM 790 N N . TYR A 1 102 ? -24.174 -17.119 34.391 1.00 97.38 102 TYR A N 1
ATOM 791 C CA . TYR A 1 102 ? -25.416 -17.456 33.699 1.00 97.38 102 TYR A CA 1
ATOM 792 C C . TYR A 1 102 ? -25.888 -16.296 32.829 1.00 97.38 102 TYR A C 1
ATOM 794 O O . TYR A 1 102 ? -25.560 -15.137 33.086 1.00 97.38 102 TYR A O 1
ATOM 802 N N . ASN A 1 103 ? -26.703 -16.632 31.822 1.00 96.94 103 ASN A N 1
ATOM 803 C CA . ASN A 1 103 ? -27.263 -15.675 30.865 1.00 96.94 103 ASN A CA 1
ATOM 804 C C . ASN A 1 103 ? -26.171 -14.836 30.172 1.00 96.94 103 ASN A C 1
ATOM 806 O O . ASN A 1 103 ? -26.307 -13.632 29.963 1.00 96.94 103 ASN A O 1
ATOM 810 N N . LEU A 1 104 ? -25.051 -15.489 29.852 1.00 97.50 104 LEU A N 1
ATOM 811 C CA . LEU A 1 104 ? -23.947 -14.870 29.136 1.00 97.50 104 LEU A CA 1
ATOM 812 C C . LEU A 1 104 ? -24.395 -14.505 27.708 1.00 97.50 104 LEU A C 1
ATOM 814 O O . LEU A 1 104 ? -24.991 -15.353 27.034 1.00 97.50 104 LEU A O 1
ATOM 818 N N . PRO A 1 105 ? -24.101 -13.286 27.222 1.00 97.00 105 PRO A N 1
ATOM 819 C CA . PRO A 1 105 ? -24.353 -12.927 25.832 1.00 97.00 105 PRO A CA 1
ATOM 820 C C . PRO A 1 105 ? -23.641 -13.869 24.851 1.00 97.00 105 PRO A C 1
ATOM 822 O O . PRO A 1 105 ? -22.594 -14.439 25.161 1.00 97.00 105 PRO A O 1
ATOM 825 N N . GLU A 1 106 ? -24.176 -13.999 23.633 1.00 95.69 106 GLU A N 1
ATOM 826 C CA . GLU A 1 106 ? -23.556 -14.805 22.571 1.00 95.69 106 GLU A CA 1
ATOM 827 C C . GLU A 1 106 ? -22.076 -14.409 22.376 1.00 95.69 106 GLU A C 1
ATOM 829 O O . GLU A 1 106 ? -21.752 -13.227 22.219 1.00 95.69 106 GLU A O 1
ATOM 834 N N . GLY A 1 107 ? -21.180 -15.402 22.413 1.00 95.00 107 GLY A N 1
ATOM 835 C CA . GLY A 1 107 ? -19.730 -15.227 22.273 1.00 95.00 107 GLY A CA 1
ATOM 836 C C . GLY A 1 107 ? -18.974 -14.867 23.561 1.00 95.00 107 GLY A C 1
ATOM 837 O O . GLY A 1 107 ? -17.744 -14.891 23.549 1.00 95.00 107 GLY A O 1
ATOM 838 N N . ALA A 1 108 ? -19.661 -14.559 24.666 1.00 97.62 108 ALA A N 1
ATOM 839 C CA . ALA A 1 108 ? -19.014 -14.319 25.955 1.00 97.62 108 ALA A CA 1
ATOM 840 C C . ALA A 1 108 ? -18.487 -15.626 26.565 1.00 97.62 108 ALA A C 1
ATOM 842 O O . ALA A 1 108 ? -19.105 -16.686 26.452 1.00 97.62 108 ALA A O 1
ATOM 843 N N . LYS A 1 109 ? -17.339 -15.543 27.238 1.00 97.81 109 LYS A N 1
ATOM 844 C CA . LYS A 1 109 ? -16.688 -16.652 27.936 1.00 97.81 109 LYS A CA 1
ATOM 845 C C . LYS A 1 109 ? -16.496 -16.296 29.401 1.00 97.81 109 LYS A C 1
ATOM 847 O O . LYS A 1 109 ? -16.195 -15.152 29.737 1.00 97.81 109 LYS A O 1
ATOM 852 N N . PHE A 1 110 ? -16.621 -17.298 30.259 1.00 98.19 110 PHE A N 1
ATOM 853 C CA . PHE A 1 110 ? -16.324 -17.178 31.675 1.00 98.19 110 PHE A CA 1
ATOM 854 C C . PHE A 1 110 ? -15.502 -18.381 32.118 1.00 98.19 110 PHE A C 1
ATOM 856 O O . PHE A 1 110 ? -15.927 -19.523 31.940 1.00 98.19 110 PHE A O 1
ATOM 863 N N . ASP A 1 111 ? -14.319 -18.118 32.656 1.00 97.06 111 ASP A N 1
ATOM 864 C CA . ASP A 1 111 ? -13.471 -19.138 33.251 1.00 97.06 111 ASP A CA 1
ATOM 865 C C . ASP A 1 111 ? -13.913 -19.369 34.700 1.00 97.06 111 ASP A C 1
ATOM 867 O O . ASP A 1 111 ? -13.756 -18.512 35.568 1.00 97.06 111 ASP A O 1
ATOM 871 N N . THR A 1 112 ? -14.486 -20.542 34.959 1.00 95.56 112 THR A N 1
ATOM 872 C CA . THR A 1 112 ? -15.014 -20.919 36.275 1.00 95.56 112 THR A CA 1
ATOM 873 C C . THR A 1 112 ? -13.929 -21.225 37.309 1.00 95.56 112 THR A C 1
ATOM 875 O O . THR A 1 112 ? -14.232 -21.294 38.501 1.00 95.56 112 THR A O 1
ATOM 878 N N . GLU A 1 113 ? -12.679 -21.431 36.883 1.00 91.44 113 GLU A N 1
ATOM 879 C CA . GLU A 1 113 ? -11.541 -21.652 37.781 1.00 91.44 113 GLU A CA 1
ATOM 880 C C . GLU A 1 113 ? -10.918 -20.328 38.224 1.00 91.44 113 GLU A C 1
ATOM 882 O O . GLU A 1 113 ? -10.612 -20.157 39.404 1.00 91.44 113 GLU A O 1
ATOM 887 N N . THR A 1 114 ? -10.757 -19.383 37.293 1.00 93.31 114 THR A N 1
ATOM 888 C CA . THR A 1 114 ? -10.093 -18.094 37.561 1.00 93.31 114 THR A CA 1
ATOM 889 C C . THR A 1 114 ? -11.059 -16.939 37.831 1.00 93.31 114 THR A C 1
ATOM 891 O O . THR A 1 114 ? -10.635 -15.885 38.302 1.00 93.31 114 THR A O 1
ATOM 894 N N . GLY A 1 115 ? -12.352 -17.111 37.538 1.00 96.00 115 GLY A N 1
ATOM 895 C CA . GLY A 1 115 ? -13.370 -16.066 37.654 1.00 96.00 115 GLY A CA 1
ATOM 896 C C . GLY A 1 115 ? -13.267 -14.989 36.569 1.00 96.00 115 GLY A C 1
ATOM 897 O O . GLY A 1 115 ? -13.844 -13.911 36.723 1.00 96.00 115 GLY A O 1
ATOM 898 N N . VAL A 1 116 ? -12.512 -15.226 35.490 1.00 98.19 116 VAL A N 1
ATOM 899 C CA . VAL A 1 116 ? -12.296 -14.240 34.422 1.00 98.19 116 VAL A CA 1
ATOM 900 C C . VAL A 1 116 ? -13.433 -14.296 33.403 1.00 98.19 116 VAL A C 1
ATOM 902 O O . VAL A 1 116 ? -13.636 -15.300 32.720 1.00 98.19 116 VAL A O 1
ATOM 905 N N . PHE A 1 117 ? -14.156 -13.185 33.264 1.00 98.50 117 PHE A N 1
ATOM 906 C CA . PHE A 1 117 ? -15.091 -12.943 32.169 1.00 98.50 117 PHE A CA 1
ATOM 907 C C . PHE A 1 117 ? -14.357 -12.304 30.987 1.00 98.50 117 PHE A C 1
ATOM 909 O O . PHE A 1 117 ? -13.566 -11.385 31.180 1.00 98.50 117 PHE A O 1
ATOM 916 N N . SER A 1 118 ? -14.654 -12.744 29.763 1.00 97.94 118 SER A N 1
ATOM 917 C CA . SER A 1 118 ? -14.168 -12.118 28.528 1.00 97.94 118 SER A CA 1
ATOM 918 C C . SER A 1 118 ? -15.241 -12.122 27.440 1.00 97.94 118 SER A C 1
ATOM 920 O O . SER A 1 118 ? -15.897 -13.136 27.201 1.00 97.94 118 SER A O 1
ATOM 922 N N . TRP A 1 119 ? -15.434 -10.990 26.766 1.00 97.44 119 TRP A N 1
ATOM 923 C CA . TRP A 1 119 ? -16.418 -10.866 25.692 1.00 97.44 119 TRP A CA 1
ATOM 924 C C . TRP A 1 119 ? -16.063 -9.754 24.708 1.00 97.44 119 TRP A C 1
ATOM 926 O O . TRP A 1 119 ? -15.767 -8.639 25.124 1.00 97.44 119 TRP A O 1
ATOM 936 N N . THR A 1 120 ? -16.167 -10.042 23.411 1.00 93.19 120 THR A N 1
ATOM 937 C CA . THR A 1 120 ? -16.045 -9.054 22.331 1.00 93.19 120 THR A CA 1
ATOM 938 C C . THR A 1 120 ? -17.384 -8.979 21.583 1.00 93.19 120 THR A C 1
ATOM 940 O O . THR A 1 120 ? -17.622 -9.805 20.700 1.00 93.19 120 THR A O 1
ATOM 943 N N . PRO A 1 121 ? -18.301 -8.064 21.956 1.00 93.62 121 PRO A N 1
ATOM 944 C CA . PRO A 1 121 ? -19.622 -7.966 21.334 1.00 93.62 121 PRO A CA 1
ATOM 945 C C . PRO A 1 121 ? -19.558 -7.523 19.870 1.00 93.62 121 PRO A C 1
ATOM 947 O O . PRO A 1 121 ? -18.848 -6.580 19.547 1.00 93.62 121 PRO A O 1
ATOM 950 N N . ALA A 1 122 ? -20.363 -8.126 18.996 1.00 91.06 122 ALA A N 1
ATOM 951 C CA . ALA A 1 122 ? -20.520 -7.711 17.598 1.00 91.06 122 ALA A CA 1
ATOM 952 C C . ALA A 1 122 ? -21.511 -6.539 17.433 1.00 91.06 122 ALA A C 1
ATOM 954 O O . ALA A 1 122 ? -22.326 -6.277 18.322 1.00 91.06 122 ALA A O 1
ATOM 955 N N . LEU A 1 123 ? -21.530 -5.887 16.260 1.00 89.44 123 LEU A N 1
ATOM 956 C CA . LEU A 1 123 ? -22.476 -4.802 15.940 1.00 89.44 123 LEU A CA 1
ATOM 957 C C . LEU A 1 123 ? -23.945 -5.200 16.179 1.00 89.44 123 LEU A C 1
ATOM 959 O O . LEU A 1 123 ? -24.725 -4.419 16.723 1.00 89.44 123 LEU A O 1
ATOM 963 N N . LYS A 1 124 ? -24.321 -6.443 15.841 1.00 90.44 124 LYS A N 1
ATOM 964 C CA . LYS A 1 124 ? -25.682 -6.976 16.067 1.00 90.44 124 LYS A CA 1
ATOM 965 C C . LYS A 1 124 ? -26.094 -7.006 17.548 1.00 90.44 124 LYS A C 1
ATOM 967 O O . LYS A 1 124 ? -27.268 -7.190 17.847 1.00 90.44 124 LYS A O 1
ATOM 972 N N . GLN A 1 125 ? -25.131 -6.872 18.463 1.00 93.06 125 GLN A N 1
ATOM 973 C CA . GLN A 1 125 ? -25.319 -6.914 19.911 1.00 93.06 125 GLN A CA 1
ATOM 974 C C . GLN A 1 125 ? -25.283 -5.517 20.547 1.00 93.06 125 GLN A C 1
ATOM 976 O O . GLN A 1 125 ? -25.340 -5.431 21.771 1.00 93.06 125 GLN A O 1
ATOM 981 N N . VAL A 1 126 ? -25.210 -4.428 19.768 1.00 91.06 126 VAL A N 1
ATOM 982 C CA . VAL A 1 126 ? -25.376 -3.061 20.292 1.00 91.06 126 VAL A CA 1
ATOM 983 C C . VAL A 1 126 ? -26.725 -2.939 21.006 1.00 91.06 126 VAL A C 1
ATOM 985 O O . VAL A 1 126 ? -27.764 -3.317 20.468 1.00 91.06 126 VAL A O 1
ATOM 988 N N . GLY A 1 127 ? -26.708 -2.413 22.230 1.00 90.69 127 GLY A N 1
ATOM 989 C CA . GLY A 1 127 ? -27.873 -2.340 23.105 1.00 90.69 127 GLY A CA 1
ATOM 990 C C . GLY A 1 127 ? -27.575 -2.774 24.540 1.00 90.69 127 GLY A C 1
ATOM 991 O O . GLY A 1 127 ? -26.425 -2.869 24.965 1.00 90.69 127 GLY A O 1
ATOM 992 N N . VAL A 1 128 ? -28.635 -3.009 25.313 1.00 95.44 128 VAL A N 1
ATOM 993 C CA . VAL A 1 128 ? -28.551 -3.317 26.747 1.00 95.44 128 VAL A CA 1
ATOM 994 C C . VAL A 1 128 ? -28.774 -4.812 26.981 1.00 95.44 128 VAL A C 1
ATOM 996 O O . VAL A 1 128 ? -29.848 -5.325 26.672 1.00 95.44 128 VAL A O 1
ATOM 999 N N . HIS A 1 129 ? -27.795 -5.487 27.588 1.00 97.25 129 HIS A N 1
ATOM 1000 C CA . HIS A 1 129 ? -27.857 -6.898 27.984 1.00 97.25 129 HIS A CA 1
ATOM 1001 C C . HIS A 1 129 ? -28.046 -6.984 29.495 1.00 97.25 129 HIS A C 1
ATOM 1003 O O . HIS A 1 129 ? -27.133 -6.672 30.256 1.00 97.25 129 HIS A O 1
ATOM 1009 N N . LYS A 1 130 ? -29.250 -7.352 29.934 1.00 97.38 130 LYS A N 1
ATOM 1010 C CA . LYS A 1 130 ? -29.622 -7.415 31.356 1.00 97.38 130 LYS A CA 1
ATOM 1011 C C . LYS A 1 130 ? -29.592 -8.848 31.869 1.00 97.38 130 LYS A C 1
ATOM 1013 O O . LYS A 1 130 ? -29.758 -9.787 31.092 1.00 97.38 130 LYS A O 1
ATOM 1018 N N . GLY A 1 131 ? -29.483 -8.997 33.184 1.00 96.06 131 GLY A N 1
ATOM 1019 C CA . GLY A 1 131 ? -29.655 -10.286 33.843 1.00 96.06 131 GLY A CA 1
ATOM 1020 C C . GLY A 1 131 ? -28.432 -11.190 33.768 1.00 96.06 131 GLY A C 1
ATOM 1021 O O . GLY A 1 131 ? -28.591 -12.407 33.799 1.00 96.06 131 GLY A O 1
ATOM 1022 N N . ILE A 1 132 ? -27.234 -10.628 33.586 1.00 98.25 132 ILE A N 1
ATOM 1023 C CA . ILE A 1 132 ? -25.997 -11.409 33.529 1.00 98.25 132 ILE A CA 1
ATOM 1024 C C . ILE A 1 132 ? -25.579 -11.681 34.967 1.00 98.25 132 ILE A C 1
ATOM 1026 O O . ILE A 1 132 ? -25.265 -10.755 35.712 1.00 98.25 132 ILE A O 1
ATOM 1030 N N . ARG A 1 133 ? -25.614 -12.949 35.365 1.00 98.12 133 ARG A N 1
ATOM 1031 C CA . ARG A 1 133 ? -25.471 -13.357 36.765 1.00 98.12 133 ARG A CA 1
ATOM 1032 C C . ARG A 1 133 ? -24.133 -14.037 36.985 1.00 98.12 133 ARG A C 1
ATOM 1034 O O . ARG A 1 133 ? -23.826 -14.995 36.280 1.00 98.12 133 ARG A O 1
ATOM 1041 N N . PHE A 1 134 ? -23.396 -13.593 37.997 1.00 98.31 134 PHE A N 1
ATOM 1042 C CA . PHE A 1 134 ? -22.161 -14.214 38.466 1.00 98.31 134 PHE A CA 1
ATOM 1043 C C . PHE A 1 134 ? -22.353 -14.758 39.874 1.00 98.31 134 PHE A C 1
ATOM 1045 O O . PHE A 1 134 ? -22.948 -14.104 40.731 1.00 98.31 134 PHE A O 1
ATOM 1052 N N . GLU A 1 135 ? -21.836 -15.957 40.108 1.00 97.38 135 GLU A N 1
ATOM 1053 C CA . GLU A 1 135 ? -21.889 -16.638 41.394 1.00 97.38 135 GLU A CA 1
ATOM 1054 C C . GLU A 1 135 ? -20.497 -17.069 41.841 1.00 97.38 135 GLU A C 1
ATOM 1056 O O . GLU A 1 135 ? -19.650 -17.444 41.026 1.00 97.38 135 GLU A O 1
ATOM 1061 N N . ALA A 1 136 ? -20.290 -17.060 43.155 1.00 96.94 136 ALA A N 1
ATOM 1062 C CA . ALA A 1 136 ? -19.122 -17.634 43.797 1.00 96.94 136 ALA A CA 1
ATOM 1063 C C . ALA A 1 136 ? -19.553 -18.513 44.978 1.00 96.94 136 ALA A C 1
ATOM 1065 O O . ALA A 1 136 ? -20.189 -18.039 45.922 1.00 96.94 136 ALA A O 1
ATOM 1066 N N . LEU A 1 137 ? -19.201 -19.796 44.919 1.00 95.00 137 LEU A N 1
ATOM 1067 C CA . LEU A 1 137 ? -19.421 -20.774 45.980 1.00 95.00 137 LEU A CA 1
ATOM 1068 C C . LEU A 1 137 ? -18.168 -20.917 46.839 1.00 95.00 137 LEU A C 1
ATOM 1070 O O . LEU A 1 137 ? -17.087 -21.198 46.319 1.00 95.00 137 LEU A O 1
ATOM 1074 N N . VAL A 1 138 ? -18.332 -20.803 48.157 1.00 93.75 138 VAL A N 1
ATOM 1075 C CA . VAL A 1 138 ? -17.286 -21.106 49.143 1.00 93.75 138 VAL A CA 1
ATOM 1076 C C . VAL A 1 138 ? -17.866 -22.022 50.219 1.00 93.75 138 VAL A C 1
ATOM 1078 O O . VAL A 1 138 ? -18.583 -21.579 51.117 1.00 93.75 138 VAL A O 1
ATOM 1081 N N . GLY A 1 139 ? -17.569 -23.322 50.125 1.00 89.06 139 GLY A N 1
ATOM 1082 C CA . GLY A 1 139 ? -18.273 -24.338 50.915 1.00 89.06 139 GLY A CA 1
ATOM 1083 C C . GLY A 1 139 ? -19.752 -24.396 50.518 1.00 89.06 139 GLY A C 1
ATOM 1084 O O . GLY A 1 139 ? -20.052 -24.549 49.338 1.00 89.06 139 GLY A O 1
ATOM 1085 N N . ASP A 1 140 ? -20.652 -24.220 51.488 1.00 87.56 140 ASP A N 1
ATOM 1086 C CA . ASP A 1 140 ? -22.111 -24.217 51.277 1.00 87.56 140 ASP A CA 1
ATOM 1087 C C . ASP A 1 140 ? -22.697 -22.807 51.056 1.00 87.56 140 ASP A C 1
ATOM 1089 O O . ASP A 1 140 ? -23.909 -22.644 50.906 1.00 87.56 140 ASP A O 1
ATOM 1093 N N . ILE A 1 141 ? -21.856 -21.766 51.065 1.00 92.12 141 ILE A N 1
ATOM 1094 C CA . ILE A 1 141 ? -22.287 -20.373 50.896 1.00 92.12 141 ILE A CA 1
ATOM 1095 C C . ILE A 1 141 ? -22.203 -19.991 49.420 1.00 92.12 141 ILE A C 1
ATOM 1097 O O . ILE A 1 141 ? -21.154 -20.141 48.794 1.00 92.12 141 ILE A O 1
ATOM 1101 N N . VAL A 1 142 ? -23.304 -19.447 48.898 1.00 94.44 142 VAL A N 1
ATOM 1102 C CA . VAL A 1 142 ? -23.410 -18.889 47.545 1.00 94.44 142 VAL A CA 1
ATOM 1103 C C . VAL A 1 142 ? -23.479 -17.370 47.640 1.00 94.44 142 VAL A C 1
ATOM 1105 O O . VAL A 1 142 ? -24.402 -16.823 48.244 1.00 94.44 142 VAL A O 1
ATOM 1108 N N . LEU A 1 143 ? -22.518 -16.692 47.022 1.00 96.75 143 LEU A N 1
ATOM 1109 C CA . LEU A 1 143 ? -22.547 -15.250 46.798 1.00 96.75 143 LEU A CA 1
ATOM 1110 C C . LEU A 1 143 ? -22.949 -14.982 45.349 1.00 96.75 143 LEU A C 1
ATOM 1112 O O . LEU A 1 143 ? -22.523 -15.713 44.456 1.00 96.75 143 LEU A O 1
ATOM 1116 N N . VAL A 1 144 ? -23.753 -13.947 45.110 1.00 97.19 144 VAL A N 1
ATOM 1117 C CA . VAL A 1 144 ? -24.303 -13.651 43.783 1.00 97.19 144 VAL A CA 1
ATOM 1118 C C . VAL A 1 144 ? -24.345 -12.154 43.511 1.00 97.19 144 VAL A C 1
ATOM 1120 O O . VAL A 1 144 ? -24.659 -11.365 44.401 1.00 97.19 144 VAL A O 1
ATOM 1123 N N . GLU A 1 145 ? -24.092 -11.783 42.261 1.00 98.25 145 GLU A N 1
ATOM 1124 C CA . GLU A 1 145 ? -24.391 -10.461 41.722 1.00 98.25 145 GLU A CA 1
ATOM 1125 C C . GLU A 1 145 ? -24.958 -10.597 40.304 1.00 98.25 145 GLU A C 1
ATOM 1127 O O . GLU A 1 145 ? -24.504 -11.423 39.509 1.00 98.25 145 GLU A O 1
ATOM 1132 N N . GLU A 1 146 ? -25.975 -9.797 39.995 1.00 98.19 146 GLU A N 1
ATOM 1133 C CA . GLU A 1 146 ? -26.546 -9.673 38.657 1.00 98.19 146 GLU A CA 1
ATOM 1134 C C . GLU A 1 146 ? -26.224 -8.280 38.118 1.00 98.19 146 GLU A C 1
ATOM 1136 O O . GLU A 1 146 ? -26.487 -7.284 38.791 1.00 98.19 146 GLU A O 1
ATOM 1141 N N . ILE A 1 147 ? -25.655 -8.216 36.915 1.00 98.25 147 ILE A N 1
ATOM 1142 C CA . ILE A 1 147 ? -25.235 -6.970 36.276 1.00 98.25 147 ILE A CA 1
ATOM 1143 C C . ILE A 1 147 ? -25.919 -6.768 34.925 1.00 98.25 147 ILE A C 1
ATOM 1145 O O . ILE A 1 147 ? -26.415 -7.699 34.278 1.00 98.25 147 ILE A O 1
ATOM 1149 N N . THR A 1 148 ? -25.873 -5.525 34.464 1.00 98.06 148 THR A N 1
ATOM 1150 C CA . THR A 1 148 ? -26.174 -5.128 33.093 1.00 98.06 148 THR A CA 1
ATOM 1151 C C . THR A 1 148 ? -24.882 -4.817 32.341 1.00 98.06 148 THR A C 1
ATOM 1153 O O . THR A 1 148 ? -24.013 -4.107 32.844 1.00 98.06 148 THR A O 1
ATOM 1156 N N . ILE A 1 149 ? -24.762 -5.293 31.100 1.00 98.19 149 ILE A N 1
ATOM 1157 C CA . ILE A 1 149 ? -23.702 -4.867 30.180 1.00 98.19 149 ILE A CA 1
ATOM 1158 C C . ILE A 1 149 ? -24.329 -4.084 29.023 1.00 98.19 149 ILE A C 1
ATOM 1160 O O . ILE A 1 149 ? -25.161 -4.599 28.278 1.00 98.19 149 ILE A O 1
ATOM 1164 N N . THR A 1 150 ? -23.933 -2.822 28.865 1.00 95.75 150 THR A N 1
ATOM 1165 C CA . THR A 1 150 ? -24.362 -1.967 27.750 1.00 95.75 150 THR A CA 1
ATOM 1166 C C . THR A 1 150 ? -23.315 -1.979 26.645 1.00 95.75 150 THR A C 1
ATOM 1168 O O . THR A 1 150 ? -22.187 -1.529 26.845 1.00 95.75 150 THR A O 1
ATOM 1171 N N . VAL A 1 151 ? -23.698 -2.455 25.464 1.00 93.12 151 VAL A N 1
ATOM 1172 C CA . VAL A 1 151 ? -22.875 -2.403 24.256 1.00 93.12 151 VAL A CA 1
ATOM 1173 C C . VAL A 1 151 ? -23.225 -1.144 23.473 1.00 93.12 151 VAL A C 1
ATOM 1175 O O . VAL A 1 151 ? -24.372 -0.952 23.068 1.00 93.12 151 VAL A O 1
ATOM 1178 N N . LYS A 1 152 ? -22.237 -0.284 23.245 1.00 87.88 152 LYS A N 1
ATOM 1179 C CA . LYS A 1 152 ? -22.376 0.949 22.467 1.00 87.88 152 LYS A CA 1
ATOM 1180 C C . LYS A 1 152 ? -21.885 0.751 21.032 1.00 87.88 152 LYS A C 1
ATOM 1182 O O . LYS A 1 152 ? -20.919 0.036 20.794 1.00 87.88 152 LYS A O 1
ATOM 1187 N N . GLY A 1 153 ? -22.529 1.424 20.088 1.00 86.50 153 GLY A N 1
ATOM 1188 C CA . GLY A 1 153 ? -21.979 1.720 18.764 1.00 86.50 153 GLY A CA 1
ATOM 1189 C C . GLY A 1 153 ? -22.013 3.231 18.545 1.00 86.50 153 GLY A C 1
ATOM 1190 O O . GLY A 1 153 ? -22.715 3.937 19.277 1.00 86.50 153 GLY A O 1
ATOM 1191 N N . VAL A 1 154 ? -21.268 3.744 17.567 1.00 88.50 154 VAL A N 1
ATOM 1192 C CA . VAL A 1 154 ? -21.290 5.180 17.273 1.00 88.50 154 VAL A CA 1
ATOM 1193 C C . VAL A 1 154 ? -22.566 5.493 16.497 1.00 88.50 154 VAL A C 1
ATOM 1195 O O . VAL A 1 154 ? -22.815 4.933 15.426 1.00 88.50 154 VAL A O 1
ATOM 1198 N N . ASN A 1 155 ? -23.414 6.355 17.060 1.00 88.81 155 ASN A N 1
ATOM 1199 C CA . ASN A 1 155 ? -24.693 6.714 16.456 1.00 88.81 155 ASN A CA 1
ATOM 1200 C C . ASN A 1 155 ? -24.481 7.306 15.056 1.00 88.81 155 ASN A C 1
ATOM 1202 O O . ASN A 1 155 ? -23.720 8.255 14.889 1.00 88.81 155 ASN A O 1
ATOM 1206 N N . THR A 1 156 ? -25.177 6.758 14.065 1.00 94.00 156 THR A N 1
ATOM 1207 C CA . THR A 1 156 ? -25.133 7.196 12.666 1.00 94.00 156 THR A CA 1
ATOM 1208 C C . THR A 1 156 ? -26.516 7.735 12.289 1.00 94.00 156 THR A C 1
ATOM 1210 O O . THR A 1 156 ? -27.401 6.957 11.916 1.00 94.00 156 THR A O 1
ATOM 1213 N N . PRO A 1 157 ? -26.761 9.047 12.472 1.00 94.88 157 PRO A N 1
ATOM 1214 C CA . PRO A 1 157 ? -28.068 9.651 12.234 1.00 94.88 157 PRO A CA 1
ATOM 1215 C C . PRO A 1 157 ? -28.382 9.791 10.738 1.00 94.88 157 PRO A C 1
ATOM 1217 O O . PRO A 1 157 ? -27.497 9.748 9.891 1.00 94.88 157 PRO A O 1
ATOM 1220 N N . VAL A 1 158 ? -29.661 10.007 10.417 1.00 96.75 158 VAL A N 1
ATOM 1221 C CA . VAL A 1 158 ? -30.110 10.380 9.064 1.00 96.75 158 VAL A CA 1
ATOM 1222 C C . VAL A 1 158 ? -29.600 11.779 8.718 1.00 96.75 158 VAL A C 1
ATOM 1224 O O . VAL A 1 158 ? -29.692 12.688 9.542 1.00 96.75 158 VAL A O 1
ATOM 1227 N N . GLY A 1 159 ? -29.117 11.966 7.492 1.00 96.25 159 GLY A N 1
ATOM 1228 C CA . GLY A 1 159 ? -28.614 13.255 7.024 1.00 96.25 159 GLY A CA 1
ATOM 1229 C C . GLY A 1 159 ? -27.777 13.151 5.752 1.00 96.25 159 GLY A C 1
ATOM 1230 O O . GLY A 1 159 ? -27.609 12.071 5.186 1.00 96.25 159 GLY A O 1
ATOM 1231 N N . GLU A 1 160 ? -27.246 14.290 5.318 1.00 96.25 160 GLU A N 1
ATOM 1232 C CA . GLU A 1 160 ? -26.260 14.393 4.237 1.00 96.25 160 GLU A CA 1
ATOM 1233 C C . GLU A 1 160 ? -24.898 14.763 4.830 1.00 96.25 160 GLU A C 1
ATOM 1235 O O . GLU A 1 160 ? -24.844 15.525 5.796 1.00 96.25 160 GLU A O 1
ATOM 1240 N N . ASN A 1 161 ? -23.812 14.227 4.265 1.00 95.69 161 ASN A N 1
ATOM 1241 C CA . ASN A 1 161 ? -22.444 14.376 4.779 1.00 95.69 161 ASN A CA 1
ATOM 1242 C C . ASN A 1 161 ? -22.327 14.026 6.274 1.00 95.69 161 ASN A C 1
ATOM 1244 O O . ASN A 1 161 ? -21.741 14.770 7.058 1.00 95.69 161 ASN A O 1
ATOM 1248 N N . VAL A 1 162 ? -22.927 12.904 6.678 1.00 97.19 162 VAL A N 1
ATOM 1249 C CA . VAL A 1 162 ? -22.952 12.471 8.080 1.00 97.19 162 VAL A CA 1
ATOM 1250 C C . VAL A 1 162 ? -21.562 11.994 8.479 1.00 97.19 162 VAL A C 1
ATOM 1252 O O . VAL A 1 162 ? -21.078 10.991 7.961 1.00 97.19 162 VAL A O 1
ATOM 1255 N N . GLU A 1 163 ? -20.934 12.702 9.410 1.00 97.19 163 GLU A N 1
ATOM 1256 C CA . GLU A 1 163 ? -19.644 12.336 9.987 1.00 97.19 163 GLU A CA 1
ATOM 1257 C C . GLU A 1 163 ? -19.837 11.543 11.283 1.00 97.19 163 GLU A C 1
ATOM 1259 O O . GLU A 1 163 ? -20.596 11.931 12.173 1.00 97.19 163 GLU A O 1
ATOM 1264 N N . VAL A 1 164 ? -19.137 10.418 11.379 1.00 94.88 164 VAL A N 1
ATOM 1265 C CA . VAL A 1 164 ? -19.148 9.504 12.515 1.00 94.88 164 VAL A CA 1
ATOM 1266 C C . VAL A 1 164 ? -17.709 9.292 12.962 1.00 94.88 164 VAL A C 1
ATOM 1268 O O . VAL A 1 164 ? -16.875 8.867 12.168 1.00 94.88 164 VAL A O 1
ATOM 1271 N N . ILE A 1 165 ? -17.417 9.577 14.230 1.00 94.00 165 ILE A N 1
ATOM 1272 C CA . ILE A 1 165 ? -16.069 9.462 14.795 1.00 94.00 165 ILE A CA 1
ATOM 1273 C C . ILE A 1 165 ? -16.089 8.407 15.897 1.00 94.00 165 ILE A C 1
ATOM 1275 O O . ILE A 1 165 ? -16.850 8.522 16.857 1.00 94.00 165 ILE A O 1
ATOM 1279 N N . ASP A 1 166 ? -15.244 7.388 15.771 1.00 90.62 166 ASP A N 1
ATOM 1280 C CA . ASP A 1 166 ? -14.954 6.475 16.872 1.00 90.62 166 ASP A CA 1
ATOM 1281 C C . ASP A 1 166 ? -13.814 7.054 17.718 1.00 90.62 166 ASP A C 1
ATOM 1283 O O . ASP A 1 166 ? -12.655 7.058 17.306 1.00 90.62 166 ASP A O 1
ATOM 1287 N N . GLU A 1 167 ? -14.142 7.563 18.907 1.00 86.75 167 GLU A N 1
ATOM 1288 C CA . GLU A 1 167 ? -13.186 8.256 19.786 1.00 86.75 167 GLU A CA 1
ATOM 1289 C C . GLU A 1 167 ? -12.023 7.363 20.247 1.00 86.75 167 GLU A C 1
ATOM 1291 O O . GLU A 1 167 ? -10.932 7.867 20.505 1.00 86.75 167 GLU A O 1
ATOM 1296 N N . ASN A 1 168 ? -12.231 6.044 20.322 1.00 84.50 168 ASN A N 1
ATOM 1297 C CA . ASN A 1 168 ? -11.211 5.102 20.783 1.00 84.50 168 ASN A CA 1
ATOM 1298 C C . ASN A 1 168 ? -10.096 4.915 19.749 1.00 84.50 168 ASN A C 1
ATOM 1300 O O . ASN A 1 168 ? -8.917 4.953 20.093 1.00 84.50 168 ASN A O 1
ATOM 1304 N N . SER A 1 169 ? -10.465 4.683 18.488 1.00 87.06 169 SER A N 1
ATOM 1305 C CA . SER A 1 169 ? -9.507 4.494 17.395 1.00 87.06 169 SER A CA 1
ATOM 1306 C C . SER A 1 169 ? -9.091 5.807 16.726 1.00 87.06 169 SER A C 1
ATOM 1308 O O . SER A 1 169 ? -8.081 5.852 16.025 1.00 87.06 169 SER A O 1
ATOM 1310 N N . GLY A 1 170 ? -9.869 6.878 16.910 1.00 90.38 170 GLY A N 1
ATOM 1311 C CA . GLY A 1 170 ? -9.730 8.127 16.164 1.00 90.38 170 GLY A CA 1
ATOM 1312 C C . GLY A 1 170 ? -10.125 8.003 14.690 1.00 90.38 170 GLY A C 1
ATOM 1313 O O . GLY A 1 170 ? -9.755 8.869 13.898 1.00 90.38 170 GLY A O 1
ATOM 1314 N N . THR A 1 171 ? -10.828 6.927 14.324 1.00 94.06 171 THR A N 1
ATOM 1315 C CA . THR A 1 171 ? -11.331 6.685 12.969 1.00 94.06 171 THR A CA 1
ATOM 1316 C C . THR A 1 171 ? -12.525 7.580 12.688 1.00 94.06 171 THR A C 1
ATOM 1318 O O . THR A 1 171 ? -13.468 7.628 13.480 1.00 94.06 171 THR A O 1
ATOM 1321 N N . THR A 1 172 ? -12.520 8.219 11.524 1.00 96.50 172 THR A N 1
ATOM 1322 C CA . THR A 1 172 ? -13.649 8.999 11.023 1.00 96.50 172 THR A CA 1
ATOM 1323 C C . THR A 1 172 ? -14.255 8.305 9.808 1.00 96.50 172 THR A C 1
ATOM 1325 O O . THR A 1 172 ? -13.549 7.928 8.873 1.00 96.50 172 THR A O 1
ATOM 1328 N N . VAL A 1 173 ? -15.577 8.166 9.795 1.00 96.94 173 VAL A N 1
ATOM 1329 C CA . VAL A 1 173 ? -16.361 7.689 8.655 1.00 96.94 173 VAL A CA 1
ATOM 1330 C C . VAL A 1 173 ? -17.325 8.790 8.235 1.00 96.94 173 VAL A C 1
ATOM 1332 O O . VAL A 1 173 ? -18.130 9.251 9.038 1.00 96.94 173 VAL A O 1
ATOM 1335 N N . ILE A 1 174 ? -17.253 9.214 6.977 1.00 96.88 174 ILE A N 1
ATOM 1336 C CA . ILE A 1 174 ? -18.111 10.265 6.422 1.00 96.88 174 ILE A CA 1
ATOM 1337 C C . ILE A 1 174 ? -19.014 9.646 5.362 1.00 96.88 174 ILE A C 1
ATOM 1339 O O . ILE A 1 174 ? -18.537 9.230 4.310 1.00 96.88 174 ILE A O 1
ATOM 1343 N N . PHE A 1 175 ? -20.313 9.601 5.622 1.00 97.19 175 PHE A N 1
ATOM 1344 C CA . PHE A 1 175 ? -21.322 9.094 4.697 1.00 97.19 175 PHE A CA 1
ATOM 1345 C C . PHE A 1 175 ? -21.850 10.226 3.817 1.00 97.19 175 PHE A C 1
ATOM 1347 O O . PHE A 1 175 ? -22.246 11.267 4.338 1.00 97.19 175 PHE A O 1
ATOM 1354 N N . GLU A 1 176 ? -21.944 10.020 2.501 1.00 95.62 176 GLU A N 1
ATOM 1355 C CA . GLU A 1 176 ? -22.587 11.000 1.614 1.00 95.62 176 GLU A CA 1
ATOM 1356 C C . GLU A 1 176 ? -24.050 11.244 2.003 1.00 95.62 176 GLU A C 1
ATOM 1358 O O . GLU A 1 176 ? -24.460 12.394 2.170 1.00 95.62 176 GLU A O 1
ATOM 1363 N N . LYS A 1 177 ? -24.836 10.176 2.195 1.00 96.50 177 LYS A N 1
ATOM 1364 C CA . LYS A 1 177 ? -26.237 10.285 2.611 1.00 96.50 177 LYS A CA 1
ATOM 1365 C C . LYS A 1 177 ? -26.725 9.062 3.372 1.00 96.50 177 LYS A C 1
ATOM 1367 O O . LYS A 1 177 ? -26.756 7.967 2.819 1.00 96.50 177 LYS A O 1
ATOM 1372 N N . VAL A 1 178 ? -27.202 9.268 4.595 1.00 97.44 178 VAL A N 1
ATOM 1373 C CA . VAL A 1 178 ? -27.841 8.241 5.431 1.00 97.44 178 VAL A CA 1
ATOM 1374 C C . VAL A 1 178 ? -29.355 8.429 5.375 1.00 97.44 178 VAL A C 1
ATOM 1376 O O . VAL A 1 178 ? -29.852 9.507 5.695 1.00 97.44 178 VAL A O 1
ATOM 1379 N N . HIS A 1 179 ? -30.099 7.392 4.986 1.00 96.19 179 HIS A N 1
ATOM 1380 C CA . HIS A 1 179 ? -31.567 7.393 4.908 1.00 96.19 179 HIS A CA 1
ATOM 1381 C C . HIS A 1 179 ? -32.241 6.580 6.020 1.00 96.19 179 HIS A C 1
ATOM 1383 O O . HIS A 1 179 ? -33.411 6.806 6.326 1.00 96.19 179 HIS A O 1
ATOM 1389 N N . THR A 1 180 ? -31.519 5.644 6.639 1.00 95.75 180 THR A N 1
ATOM 1390 C CA . THR A 1 180 ? -32.006 4.857 7.777 1.00 95.75 180 THR A CA 1
ATOM 1391 C C . THR A 1 180 ? -30.986 4.969 8.903 1.00 95.75 180 THR A C 1
ATOM 1393 O O . THR A 1 180 ? -29.828 4.619 8.673 1.00 95.75 180 THR A O 1
ATOM 1396 N N . PRO A 1 181 ? -31.374 5.466 10.094 1.00 94.12 181 PRO A N 1
ATOM 1397 C CA . PRO A 1 181 ? -30.430 5.642 11.185 1.00 94.12 181 PRO A CA 1
ATOM 1398 C C . PRO A 1 181 ? -29.946 4.282 11.682 1.00 94.12 181 PRO A C 1
ATOM 1400 O O . PRO A 1 181 ? -30.667 3.286 11.605 1.00 94.12 181 PRO A O 1
ATOM 1403 N N . GLY A 1 182 ? -28.742 4.259 12.234 1.00 91.44 182 GLY A N 1
ATOM 1404 C CA . GLY A 1 182 ? -28.152 3.044 12.768 1.00 91.44 182 GLY A CA 1
ATOM 1405 C C . GLY A 1 182 ? -26.960 3.333 13.663 1.00 91.44 182 GLY A C 1
ATOM 1406 O O . GLY A 1 182 ? -26.792 4.434 14.186 1.00 91.44 182 GLY A O 1
ATOM 1407 N N . ALA A 1 183 ? -26.123 2.325 13.825 1.00 91.69 183 ALA A N 1
ATOM 1408 C CA . ALA A 1 183 ? -24.846 2.400 14.495 1.00 91.69 183 ALA A CA 1
ATOM 1409 C C . ALA A 1 183 ? -23.743 1.975 13.527 1.00 91.69 183 ALA A C 1
ATOM 1411 O O . ALA A 1 183 ? -23.917 1.049 12.733 1.00 91.69 183 ALA A O 1
ATOM 1412 N N . THR A 1 184 ? -22.604 2.644 13.647 1.00 93.25 184 THR A N 1
ATOM 1413 C CA . THR A 1 184 ? -21.353 2.275 12.992 1.00 93.25 184 THR A CA 1
ATOM 1414 C C . THR A 1 184 ? -20.350 1.898 14.072 1.00 93.25 184 THR A C 1
ATOM 1416 O O . THR A 1 184 ? -20.286 2.531 15.129 1.00 93.25 184 THR A O 1
ATOM 1419 N N . THR A 1 185 ? -19.596 0.835 13.837 1.00 91.38 185 THR A N 1
ATOM 1420 C CA . THR A 1 185 ? -18.609 0.302 14.778 1.00 91.38 185 THR A CA 1
ATOM 1421 C C . THR A 1 185 ? -17.260 0.186 14.105 1.00 91.38 185 THR A C 1
ATOM 1423 O O . THR A 1 185 ? -17.187 -0.149 12.925 1.00 91.38 185 THR A O 1
ATOM 1426 N N . VAL A 1 186 ? -16.202 0.431 14.875 1.00 91.06 186 VAL A N 1
ATOM 1427 C CA . VAL A 1 186 ? -14.815 0.273 14.443 1.00 91.06 186 VAL A CA 1
ATOM 1428 C C . VAL A 1 186 ? -14.129 -0.683 15.408 1.00 91.06 186 VAL A C 1
ATOM 1430 O O . VAL A 1 186 ? -14.019 -0.411 16.604 1.00 91.06 186 VAL A O 1
ATOM 1433 N N . THR A 1 187 ? -13.675 -1.818 14.888 1.00 87.81 187 THR A N 1
ATOM 1434 C CA . THR A 1 187 ? -12.892 -2.797 15.647 1.00 87.81 187 THR A CA 1
ATOM 1435 C C . THR A 1 187 ? -11.459 -2.783 15.158 1.00 87.81 187 THR A C 1
ATOM 1437 O O . THR A 1 187 ? -11.231 -2.872 13.955 1.00 87.81 187 THR A O 1
ATOM 1440 N N . VAL A 1 188 ? -10.498 -2.691 16.075 1.00 89.44 188 VAL A N 1
ATOM 1441 C CA . VAL A 1 188 ? -9.071 -2.701 15.739 1.00 89.44 188 VAL A CA 1
ATOM 1442 C C . VAL A 1 188 ? -8.494 -4.081 16.032 1.00 89.44 188 VAL A C 1
ATOM 1444 O O . VAL A 1 188 ? -8.702 -4.634 17.111 1.00 89.44 188 VAL A O 1
ATOM 1447 N N . HIS A 1 189 ? -7.771 -4.627 15.065 1.00 88.06 189 HIS A N 1
ATOM 1448 C CA . HIS A 1 189 ? -7.111 -5.923 15.125 1.00 88.06 189 HIS A CA 1
ATOM 1449 C C . HIS A 1 189 ? -5.620 -5.756 14.845 1.00 88.06 189 HIS A C 1
ATOM 1451 O O . HIS A 1 189 ? -5.235 -4.916 14.036 1.00 88.06 189 HIS A O 1
ATOM 1457 N N . ASN A 1 190 ? -4.790 -6.601 15.454 1.00 87.62 190 ASN A N 1
ATOM 1458 C CA . ASN A 1 190 ? -3.342 -6.604 15.205 1.00 87.62 190 ASN A CA 1
ATOM 1459 C C . ASN A 1 190 ? -2.930 -7.599 14.105 1.00 87.62 190 ASN A C 1
ATOM 1461 O O . ASN A 1 190 ? -1.765 -7.700 13.733 1.00 87.62 190 ASN A O 1
ATOM 1465 N N . GLU A 1 191 ? -3.896 -8.353 13.587 1.00 85.00 191 GLU A N 1
ATOM 1466 C CA . GLU A 1 191 ? -3.714 -9.347 12.538 1.00 85.00 191 GLU A CA 1
ATOM 1467 C C . GLU A 1 191 ? -4.922 -9.345 11.597 1.00 85.00 191 GLU A C 1
ATOM 1469 O O . GLU A 1 191 ? -6.044 -9.016 11.995 1.00 85.00 191 GLU A O 1
ATOM 1474 N N . LEU A 1 192 ? -4.680 -9.699 10.334 1.00 81.06 192 LEU A N 1
ATOM 1475 C CA . LEU A 1 192 ? -5.751 -9.945 9.375 1.00 81.06 192 LEU A CA 1
ATOM 1476 C C . LEU A 1 192 ? -6.513 -11.213 9.784 1.00 81.06 192 LEU A C 1
ATOM 1478 O O . LEU A 1 192 ? -5.878 -12.209 10.135 1.00 81.06 192 LEU A O 1
ATOM 1482 N N . PRO A 1 193 ? -7.853 -11.226 9.689 1.00 75.19 193 PRO A N 1
ATOM 1483 C CA . PRO A 1 193 ? -8.630 -12.442 9.874 1.00 75.19 193 PRO A CA 1
ATOM 1484 C C . PRO A 1 193 ? -8.148 -13.588 8.982 1.00 75.19 193 PRO A C 1
ATOM 1486 O O . PRO A 1 193 ? -7.751 -13.387 7.829 1.00 75.19 193 PRO A O 1
ATOM 1489 N N . ALA A 1 194 ? -8.257 -14.811 9.501 1.00 74.81 194 ALA A N 1
ATOM 1490 C CA . ALA A 1 194 ? -7.933 -16.018 8.754 1.00 74.81 194 ALA A CA 1
ATOM 1491 C C . ALA A 1 194 ? -8.700 -16.077 7.419 1.00 74.81 194 ALA A C 1
ATOM 1493 O O . ALA A 1 194 ? -9.900 -15.810 7.361 1.00 74.81 194 ALA A O 1
ATOM 1494 N N . GLY A 1 195 ? -7.999 -16.452 6.346 1.00 72.38 195 GLY A N 1
ATOM 1495 C CA . GLY A 1 195 ? -8.563 -16.541 4.994 1.00 72.38 195 GLY A CA 1
ATOM 1496 C C . GLY A 1 195 ? -8.463 -15.258 4.163 1.00 72.38 195 GLY A C 1
ATOM 1497 O O . GLY A 1 195 ? -8.859 -15.277 3.000 1.00 72.38 195 GLY A O 1
ATOM 1498 N N . ILE A 1 196 ? -7.906 -14.172 4.711 1.00 73.25 196 ILE A N 1
ATOM 1499 C CA . ILE A 1 196 ? -7.614 -12.945 3.961 1.00 73.25 196 ILE A CA 1
ATOM 1500 C C . ILE A 1 196 ? -6.110 -12.870 3.652 1.00 73.25 196 ILE A C 1
ATOM 1502 O O . ILE A 1 196 ? -5.271 -12.687 4.540 1.00 73.25 196 ILE A O 1
ATOM 1506 N N . SER A 1 197 ? -5.754 -13.005 2.373 1.00 67.12 197 SER A N 1
ATOM 1507 C CA . SER A 1 197 ? -4.387 -12.794 1.885 1.00 67.12 197 SER A CA 1
ATOM 1508 C C . SER A 1 197 ? -4.150 -11.321 1.566 1.00 67.12 197 SER A C 1
ATOM 1510 O O . SER A 1 197 ? -4.964 -10.701 0.884 1.00 67.12 197 SER A O 1
ATOM 1512 N N . SER A 1 198 ? -3.020 -10.783 2.023 1.00 71.12 198 SER A N 1
ATOM 1513 C CA . SER A 1 198 ? -2.513 -9.480 1.589 1.00 71.12 198 SER A CA 1
ATOM 1514 C C . SER A 1 198 ? -1.359 -9.692 0.613 1.00 71.12 198 SER A C 1
ATOM 1516 O O . SER A 1 198 ? -0.530 -10.564 0.851 1.00 71.12 198 SER A O 1
ATOM 1518 N N . ILE A 1 199 ? -1.315 -8.891 -0.453 1.00 73.00 199 ILE A N 1
ATOM 1519 C CA . ILE A 1 199 ? -0.206 -8.821 -1.426 1.00 73.00 199 ILE A CA 1
ATOM 1520 C C . ILE A 1 199 ? 0.568 -7.494 -1.314 1.00 73.00 199 ILE A C 1
ATOM 1522 O O . ILE A 1 199 ? 1.193 -7.044 -2.271 1.00 73.00 199 ILE A O 1
ATOM 1526 N N . VAL A 1 200 ? 0.433 -6.806 -0.176 1.00 80.69 200 VAL A N 1
ATOM 1527 C CA . VAL A 1 200 ? 1.067 -5.509 0.103 1.00 80.69 200 VAL A CA 1
ATOM 1528 C C . VAL A 1 200 ? 1.687 -5.511 1.498 1.00 80.69 200 VAL A C 1
ATOM 1530 O O . VAL A 1 200 ? 1.230 -6.245 2.384 1.00 80.69 200 VAL A O 1
ATOM 1533 N N . ASN A 1 201 ? 2.678 -4.641 1.701 1.00 84.25 201 ASN A N 1
ATOM 1534 C CA . ASN A 1 201 ? 3.408 -4.483 2.956 1.00 84.25 201 ASN A CA 1
ATOM 1535 C C . ASN A 1 201 ? 2.558 -3.703 3.974 1.00 84.25 201 ASN A C 1
ATOM 1537 O O . ASN A 1 201 ? 2.632 -2.480 4.078 1.00 84.25 201 ASN A O 1
ATOM 1541 N N . THR A 1 202 ? 1.684 -4.402 4.696 1.00 86.25 202 THR A N 1
ATOM 1542 C CA . THR A 1 202 ? 0.730 -3.805 5.645 1.00 86.25 202 THR A CA 1
ATOM 1543 C C . THR A 1 202 ? 1.338 -3.567 7.022 1.00 86.25 202 THR A C 1
ATOM 1545 O O . THR A 1 202 ? 2.013 -4.447 7.563 1.00 86.25 202 THR A O 1
ATOM 1548 N N . PHE A 1 203 ? 0.994 -2.438 7.647 1.00 87.12 203 PHE A N 1
ATOM 1549 C CA . PHE A 1 203 ? 1.145 -2.268 9.090 1.00 87.12 203 PHE A CA 1
ATOM 1550 C C . PHE A 1 203 ? 0.280 -3.308 9.825 1.00 87.12 203 PHE A C 1
ATOM 1552 O O . PHE A 1 203 ? -0.813 -3.632 9.350 1.00 87.12 203 PHE A O 1
ATOM 1559 N N . PRO A 1 204 ? 0.722 -3.839 10.982 1.00 86.19 204 PRO A N 1
ATOM 1560 C CA . PRO A 1 204 ? -0.003 -4.866 11.733 1.00 86.19 204 PRO A CA 1
ATOM 1561 C C . PRO A 1 204 ? -1.161 -4.259 12.543 1.00 86.19 204 PRO A C 1
ATOM 1563 O O . PRO A 1 204 ? -1.310 -4.521 13.732 1.00 86.19 204 PRO A O 1
ATOM 1566 N N . VAL A 1 205 ? -1.953 -3.393 11.910 1.00 88.81 205 VAL A N 1
ATOM 1567 C CA . VAL A 1 205 ? -3.126 -2.738 12.486 1.00 88.81 205 VAL A CA 1
ATOM 1568 C C . VAL A 1 205 ? -4.210 -2.696 11.416 1.00 88.81 205 VAL A C 1
ATOM 1570 O O . VAL A 1 205 ? -4.051 -2.078 10.363 1.00 88.81 205 VAL A O 1
ATOM 1573 N N . TYR A 1 206 ? -5.323 -3.361 11.700 1.00 91.81 206 TYR A N 1
ATOM 1574 C CA . TYR A 1 206 ? -6.439 -3.531 10.782 1.00 91.81 206 TYR A CA 1
ATOM 1575 C C . TYR A 1 206 ? -7.733 -3.078 11.438 1.00 91.81 206 TYR A C 1
ATOM 1577 O O . TYR A 1 206 ? -7.947 -3.281 12.630 1.00 91.81 206 TYR A O 1
ATOM 1585 N N . TYR A 1 207 ? -8.612 -2.487 10.643 1.00 93.12 207 TYR A N 1
ATOM 1586 C CA . TYR A 1 207 ? -9.849 -1.878 11.101 1.00 93.12 207 TYR A CA 1
ATOM 1587 C C . TYR A 1 207 ? -11.010 -2.618 10.456 1.00 93.12 207 TYR A C 1
ATOM 1589 O O . TYR A 1 207 ? -11.181 -2.549 9.242 1.00 93.12 207 TYR A O 1
ATOM 1597 N N . ASN A 1 208 ? -11.810 -3.325 11.247 1.00 92.38 208 ASN A N 1
ATOM 1598 C CA . ASN A 1 208 ? -13.101 -3.818 10.793 1.00 92.38 208 ASN A CA 1
ATOM 1599 C C . ASN A 1 208 ? -14.146 -2.742 11.060 1.00 92.38 208 ASN A C 1
ATOM 1601 O O . ASN A 1 208 ? -14.449 -2.445 12.220 1.00 92.38 208 ASN A O 1
ATOM 1605 N N . ILE A 1 209 ? -14.670 -2.150 9.993 1.00 94.19 209 ILE A N 1
ATOM 1606 C CA . ILE A 1 209 ? -15.759 -1.187 10.093 1.00 94.19 209 ILE A CA 1
ATOM 1607 C C . ILE A 1 209 ? -17.038 -1.908 9.692 1.00 94.19 209 ILE A C 1
ATOM 1609 O O . ILE A 1 209 ? -17.093 -2.573 8.661 1.00 94.19 209 ILE A O 1
ATOM 1613 N N . GLU A 1 210 ? -18.077 -1.765 10.502 1.00 93.94 210 GLU A N 1
ATOM 1614 C CA . GLU A 1 210 ? -19.404 -2.302 10.212 1.00 93.94 210 GLU A CA 1
ATOM 1615 C C . GLU A 1 210 ? -20.442 -1.209 10.448 1.00 93.94 210 GLU A C 1
ATOM 1617 O O . GLU A 1 210 ? -20.279 -0.358 11.324 1.00 93.94 210 GLU A O 1
ATOM 1622 N N . THR A 1 211 ? -21.530 -1.230 9.683 1.00 93.81 211 THR A N 1
ATOM 1623 C CA . THR A 1 211 ? -22.665 -0.335 9.911 1.00 93.81 211 THR A CA 1
ATOM 1624 C C . THR A 1 211 ? -23.974 -1.043 9.603 1.00 93.81 211 THR A C 1
ATOM 1626 O O . THR A 1 211 ? -24.051 -1.859 8.684 1.00 93.81 211 THR A O 1
ATOM 1629 N N . ASN A 1 212 ? -25.012 -0.733 10.377 1.00 92.44 212 ASN A N 1
ATOM 1630 C CA . ASN A 1 212 ? -26.392 -1.113 10.066 1.00 92.44 212 ASN A CA 1
ATOM 1631 C C . ASN A 1 212 ? -27.245 0.099 9.652 1.00 92.44 212 ASN A C 1
ATOM 1633 O O . ASN A 1 212 ? -28.451 -0.044 9.443 1.00 92.44 212 ASN A O 1
ATOM 1637 N N . ALA A 1 213 ? -26.629 1.280 9.529 1.00 93.50 213 ALA A N 1
ATOM 1638 C CA . ALA A 1 213 ? -27.273 2.444 8.947 1.00 93.50 213 ALA A CA 1
ATOM 1639 C C . ALA A 1 213 ? -27.458 2.226 7.439 1.00 93.50 213 ALA A C 1
ATOM 1641 O O . ALA A 1 213 ? -26.552 1.778 6.737 1.00 93.50 213 ALA A O 1
ATOM 1642 N N . GLY A 1 214 ? -28.642 2.555 6.932 1.00 93.88 214 GLY A N 1
ATOM 1643 C CA . GLY A 1 214 ? -28.912 2.527 5.499 1.00 93.88 214 GLY A CA 1
ATOM 1644 C C . GLY A 1 214 ? -28.407 3.812 4.858 1.00 93.88 214 GLY A C 1
ATOM 1645 O O . GLY A 1 214 ? -28.860 4.895 5.241 1.00 93.88 214 GLY A O 1
ATOM 1646 N N . PHE A 1 215 ? -27.487 3.705 3.901 1.00 95.88 215 PHE A N 1
ATOM 1647 C CA . PHE A 1 215 ? -26.897 4.846 3.208 1.00 95.88 215 PHE A CA 1
ATOM 1648 C C . PHE A 1 215 ? -26.853 4.636 1.689 1.00 95.88 215 PHE A C 1
ATOM 1650 O O . PHE A 1 215 ? -26.911 3.515 1.189 1.00 95.88 215 PHE A O 1
ATOM 1657 N N . THR A 1 216 ? -26.755 5.741 0.955 1.00 92.88 216 THR A N 1
ATOM 1658 C CA . THR A 1 216 ? -26.619 5.785 -0.509 1.00 92.88 216 THR A CA 1
ATOM 1659 C C . THR A 1 216 ? -25.423 6.646 -0.889 1.00 92.88 216 THR A C 1
ATOM 1661 O O . THR A 1 216 ? -25.137 7.620 -0.192 1.00 92.88 216 THR A O 1
ATOM 1664 N N . GLY A 1 217 ? -24.785 6.338 -2.019 1.00 91.25 217 GLY A N 1
ATOM 1665 C CA . GLY A 1 217 ? -23.554 7.007 -2.442 1.00 91.25 217 GLY A CA 1
ATOM 1666 C C . GLY A 1 217 ? -22.314 6.349 -1.835 1.00 91.25 217 GLY A C 1
ATOM 1667 O O . GLY A 1 217 ? -22.361 5.184 -1.438 1.00 91.25 217 GLY A O 1
ATOM 1668 N N . LYS A 1 218 ? -21.203 7.083 -1.775 1.00 92.00 218 LYS A N 1
ATOM 1669 C CA . LYS A 1 218 ? -19.953 6.610 -1.163 1.00 92.00 218 LYS A CA 1
ATOM 1670 C C . LYS A 1 218 ? -19.861 7.004 0.310 1.00 92.00 218 LYS A C 1
ATOM 1672 O O . LYS A 1 218 ? -20.459 7.978 0.768 1.00 92.00 218 LYS A O 1
ATOM 1677 N N . ALA A 1 219 ? -19.060 6.256 1.053 1.00 95.44 219 ALA A N 1
ATOM 1678 C CA . ALA A 1 219 ? -18.522 6.681 2.333 1.00 95.44 219 ALA A CA 1
ATOM 1679 C C . ALA A 1 219 ? -17.021 6.957 2.195 1.00 95.44 219 ALA A C 1
ATOM 1681 O O . ALA A 1 219 ? -16.343 6.346 1.371 1.00 95.44 219 ALA A O 1
ATOM 1682 N N . ARG A 1 220 ? -16.486 7.871 3.001 1.00 95.50 220 ARG A N 1
ATOM 1683 C CA . ARG A 1 220 ? -15.043 8.077 3.154 1.00 95.50 220 ARG A CA 1
ATOM 1684 C C . ARG A 1 220 ? -14.607 7.558 4.510 1.00 95.50 220 ARG A C 1
ATOM 1686 O O . ARG A 1 220 ? -15.187 7.936 5.523 1.00 95.50 220 ARG A O 1
ATOM 1693 N N . VAL A 1 221 ? -13.593 6.707 4.519 1.00 97.12 221 VAL A N 1
ATOM 1694 C CA . VAL A 1 221 ? -12.943 6.206 5.729 1.00 97.12 221 VAL A CA 1
ATOM 1695 C C . VAL A 1 221 ? -11.643 6.969 5.892 1.00 97.12 221 VAL A C 1
ATOM 1697 O O . VAL A 1 221 ? -10.827 6.970 4.976 1.00 97.12 221 VAL A O 1
ATOM 1700 N N . LYS A 1 222 ? -11.452 7.605 7.044 1.00 97.00 222 LYS A N 1
ATOM 1701 C CA . LYS A 1 222 ? -10.227 8.303 7.425 1.00 97.00 222 LYS A CA 1
ATOM 1702 C C . LYS A 1 222 ? -9.655 7.640 8.672 1.00 97.00 222 LYS A C 1
ATOM 1704 O O . LYS A 1 222 ? -10.287 7.641 9.728 1.00 97.00 222 LYS A O 1
ATOM 1709 N N . LEU A 1 223 ? -8.469 7.060 8.531 1.00 96.69 223 LEU A N 1
ATOM 1710 C CA . LEU A 1 223 ? -7.773 6.329 9.585 1.00 96.69 223 LEU A CA 1
ATOM 1711 C C . LEU A 1 223 ? -6.563 7.118 10.070 1.00 96.69 223 LEU A C 1
ATOM 1713 O O . LEU A 1 223 ? -5.887 7.775 9.277 1.00 96.69 223 LEU A O 1
ATOM 1717 N N . LYS A 1 224 ? -6.269 7.011 11.366 1.00 93.50 224 LYS A N 1
ATOM 1718 C CA . LYS A 1 224 ? -4.990 7.446 11.935 1.00 93.50 224 LYS A CA 1
ATOM 1719 C C . LYS A 1 224 ? -3.943 6.353 11.774 1.00 93.50 224 LYS A C 1
ATOM 1721 O O . LYS A 1 224 ? -4.277 5.175 11.867 1.00 93.50 224 LYS A O 1
ATOM 1726 N N . TYR A 1 225 ? -2.690 6.745 11.580 1.00 92.19 225 TYR A N 1
ATOM 1727 C CA . TYR A 1 225 ? -1.566 5.816 11.520 1.00 92.19 225 TYR A CA 1
ATOM 1728 C C . TYR A 1 225 ? -0.424 6.228 12.445 1.00 92.19 225 TYR A C 1
ATOM 1730 O O . TYR A 1 225 ? -0.269 7.391 12.813 1.00 92.19 225 TYR A O 1
ATOM 1738 N N . ASP A 1 226 ? 0.393 5.240 12.790 1.00 89.31 226 ASP A N 1
ATOM 1739 C CA . ASP A 1 226 ? 1.674 5.410 13.458 1.00 89.31 226 ASP A CA 1
ATOM 1740 C C . ASP A 1 226 ? 2.768 4.927 12.506 1.00 89.31 226 ASP A C 1
ATOM 1742 O O . ASP A 1 226 ? 2.743 3.781 12.067 1.00 89.31 226 ASP A O 1
ATOM 1746 N N . ILE A 1 227 ? 3.689 5.823 12.155 1.00 87.25 227 ILE A N 1
ATOM 1747 C CA . ILE A 1 227 ? 4.727 5.581 11.145 1.00 87.25 227 ILE A CA 1
ATOM 1748 C C . ILE A 1 227 ? 6.088 5.231 11.761 1.00 87.25 227 ILE A C 1
ATOM 1750 O O . ILE A 1 227 ? 7.082 5.145 11.045 1.00 87.25 227 ILE A O 1
ATOM 1754 N N . ARG A 1 228 ? 6.160 5.053 13.089 1.00 85.25 228 ARG A N 1
ATOM 1755 C CA . ARG A 1 228 ? 7.420 4.764 13.788 1.00 85.25 228 ARG A CA 1
ATOM 1756 C C . ARG A 1 228 ? 8.145 3.566 13.169 1.00 85.25 228 ARG A C 1
ATOM 1758 O O . ARG A 1 228 ? 7.609 2.460 13.160 1.00 85.25 228 ARG A O 1
ATOM 1765 N N . GLY A 1 229 ? 9.376 3.787 12.708 1.00 79.44 229 GLY A N 1
ATOM 1766 C CA . GLY A 1 229 ? 10.21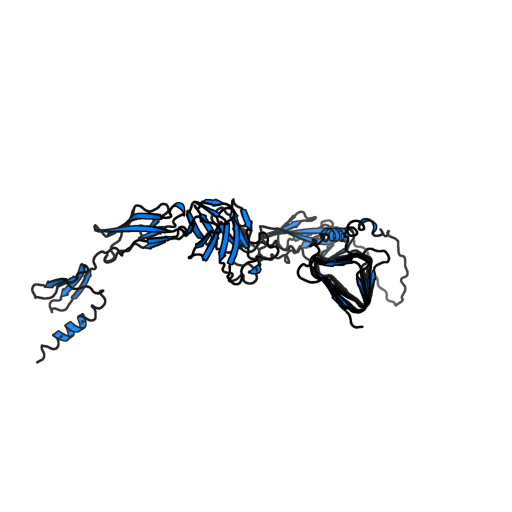3 2.779 12.051 1.00 79.44 229 GLY A CA 1
ATOM 1767 C C . GLY A 1 229 ? 10.081 2.705 10.524 1.00 79.44 229 GLY A C 1
ATOM 1768 O O . GLY A 1 229 ? 10.828 1.947 9.909 1.00 79.44 229 GLY A O 1
ATOM 1769 N N . PHE A 1 230 ? 9.179 3.482 9.916 1.00 82.19 230 PHE A N 1
ATOM 1770 C CA . PHE A 1 230 ? 8.947 3.553 8.465 1.00 82.19 230 PHE A CA 1
ATOM 1771 C C . PHE A 1 230 ? 8.846 5.004 7.966 1.00 82.19 230 PHE A C 1
ATOM 1773 O O . PHE A 1 230 ? 8.181 5.288 6.971 1.00 82.19 230 PHE A O 1
ATOM 1780 N N . GLU A 1 231 ? 9.476 5.949 8.667 1.00 86.75 231 GLU A N 1
ATOM 1781 C CA . GLU A 1 231 ? 9.350 7.390 8.423 1.00 86.75 231 GLU A CA 1
ATOM 1782 C C . GLU A 1 231 ? 9.763 7.788 6.998 1.00 86.75 231 GLU A C 1
ATOM 1784 O O . GLU A 1 231 ? 9.149 8.668 6.396 1.00 86.75 231 GLU A O 1
ATOM 1789 N N . GLU A 1 232 ? 10.766 7.113 6.429 1.00 82.75 232 GLU A N 1
ATOM 1790 C CA . GLU A 1 232 ? 11.236 7.348 5.055 1.00 82.75 232 GLU A CA 1
ATOM 1791 C C . GLU A 1 232 ? 10.171 7.014 3.999 1.00 82.75 232 GLU A C 1
ATOM 1793 O O . GLU A 1 232 ? 10.186 7.573 2.904 1.00 82.75 232 GLU A O 1
ATOM 1798 N N . ASN A 1 233 ? 9.215 6.148 4.345 1.00 82.69 233 ASN A N 1
ATOM 1799 C CA . ASN A 1 233 ? 8.145 5.681 3.471 1.00 82.69 233 ASN A CA 1
ATOM 1800 C C . ASN A 1 233 ? 6.799 6.334 3.780 1.00 82.69 233 ASN A C 1
ATOM 1802 O O . ASN A 1 233 ? 5.782 5.915 3.229 1.00 82.69 233 ASN A O 1
ATOM 1806 N N . GLU A 1 234 ? 6.759 7.353 4.645 1.00 87.19 234 GLU A N 1
ATOM 1807 C CA . GLU A 1 234 ? 5.501 7.992 5.027 1.00 87.19 234 GLU A CA 1
ATOM 1808 C C . GLU A 1 234 ? 4.730 8.472 3.794 1.00 87.19 234 GLU A C 1
ATOM 1810 O O . GLU A 1 234 ? 3.534 8.241 3.688 1.00 87.19 234 GLU A O 1
ATOM 1815 N N . ASN A 1 235 ? 5.421 9.054 2.814 1.00 85.88 235 ASN A N 1
ATOM 1816 C CA . ASN A 1 235 ? 4.793 9.528 1.585 1.00 85.88 235 ASN A CA 1
ATOM 1817 C C . ASN A 1 235 ? 4.301 8.412 0.661 1.00 85.88 235 ASN A C 1
ATOM 1819 O O . ASN A 1 235 ? 3.640 8.748 -0.310 1.00 85.88 235 ASN A O 1
ATOM 1823 N N . ASP A 1 236 ? 4.596 7.138 0.918 1.00 84.19 236 ASP A N 1
ATOM 1824 C CA . ASP A 1 236 ? 4.207 5.998 0.076 1.00 84.19 236 ASP A CA 1
ATOM 1825 C C . ASP A 1 236 ? 3.022 5.206 0.642 1.00 84.19 236 ASP A C 1
ATOM 1827 O O . ASP A 1 236 ? 2.488 4.327 -0.040 1.00 84.19 236 ASP A O 1
ATOM 1831 N N . ILE A 1 237 ? 2.589 5.510 1.870 1.00 88.81 237 ILE A N 1
ATOM 1832 C CA . ILE A 1 237 ? 1.525 4.756 2.535 1.00 88.81 237 ILE A CA 1
ATOM 1833 C C . ILE A 1 237 ? 0.184 4.900 1.808 1.00 88.81 237 ILE A C 1
ATOM 1835 O O . ILE A 1 237 ? -0.178 5.963 1.306 1.00 88.81 237 ILE A O 1
ATOM 1839 N N . ARG A 1 238 ? -0.579 3.814 1.790 1.00 91.56 238 ARG A N 1
ATOM 1840 C CA . ARG A 1 238 ? -1.899 3.685 1.169 1.00 91.56 238 ARG A CA 1
ATOM 1841 C C . ARG A 1 238 ? -2.917 3.198 2.177 1.00 91.56 238 ARG A C 1
ATOM 1843 O O . ARG A 1 238 ? -2.570 2.494 3.128 1.00 91.56 238 ARG A O 1
ATOM 1850 N N . LEU A 1 239 ? -4.179 3.508 1.913 1.00 94.00 239 LEU A N 1
ATOM 1851 C CA . LEU A 1 239 ? -5.313 2.871 2.559 1.00 94.00 239 LEU A CA 1
ATOM 1852 C C . LEU A 1 239 ? -5.843 1.742 1.673 1.00 94.00 239 LEU A C 1
ATOM 1854 O O . LEU A 1 239 ? -6.259 1.968 0.537 1.00 94.00 239 LEU A O 1
ATOM 1858 N N . TYR A 1 240 ? -5.881 0.535 2.226 1.00 92.94 240 TYR A N 1
ATOM 1859 C CA . TYR A 1 240 ? -6.363 -0.658 1.549 1.00 92.94 240 TYR A CA 1
ATOM 1860 C C . TYR A 1 240 ? -7.674 -1.157 2.141 1.00 92.94 240 TYR A C 1
ATOM 1862 O O . TYR A 1 240 ? -7.864 -1.179 3.358 1.00 92.94 240 TYR A O 1
ATOM 1870 N N . GLN A 1 241 ? -8.550 -1.627 1.259 1.00 93.75 241 GLN A N 1
ATOM 1871 C CA . GLN A 1 241 ? -9.731 -2.411 1.581 1.00 93.75 241 GLN A CA 1
ATOM 1872 C C . GLN A 1 241 ? -9.472 -3.893 1.289 1.00 93.75 241 GLN A C 1
ATOM 1874 O O . GLN A 1 241 ? -9.042 -4.247 0.191 1.00 93.75 241 GLN A O 1
ATOM 1879 N N . PHE A 1 242 ? -9.799 -4.765 2.243 1.00 91.56 242 PHE A N 1
ATOM 1880 C CA . PHE A 1 242 ? -9.734 -6.217 2.078 1.00 91.56 242 PHE A CA 1
ATOM 1881 C C . PHE A 1 242 ? -11.138 -6.782 1.872 1.00 91.56 242 PHE A C 1
ATOM 1883 O O . PHE A 1 242 ? -11.900 -6.951 2.826 1.00 91.56 242 PHE A O 1
ATOM 1890 N N . LYS A 1 243 ? -11.490 -7.068 0.618 1.00 88.38 243 LYS A N 1
ATOM 1891 C CA . LYS A 1 243 ? -12.837 -7.498 0.225 1.00 88.38 243 LYS A CA 1
ATOM 1892 C C . LYS A 1 243 ? -12.764 -8.689 -0.721 1.00 88.38 243 LYS A C 1
ATOM 1894 O O . LYS A 1 243 ? -11.995 -8.676 -1.676 1.00 88.38 243 LYS A O 1
ATOM 1899 N N . ASP A 1 244 ? -13.580 -9.712 -0.466 1.00 83.88 244 ASP A N 1
ATOM 1900 C CA . ASP A 1 244 ? -13.710 -10.902 -1.323 1.00 83.88 244 ASP A CA 1
ATOM 1901 C C . ASP A 1 244 ? -12.361 -11.604 -1.610 1.00 83.88 244 ASP A C 1
ATOM 1903 O O . ASP A 1 244 ? -12.104 -12.062 -2.723 1.00 83.88 244 ASP A O 1
ATOM 1907 N N . GLY A 1 245 ? -11.469 -11.643 -0.610 1.00 79.81 245 GLY A N 1
ATOM 1908 C CA . GLY A 1 245 ? -10.123 -12.220 -0.729 1.00 79.81 245 GLY A CA 1
ATOM 1909 C C . GLY A 1 245 ? -9.121 -11.365 -1.516 1.00 79.81 245 GLY A C 1
ATOM 1910 O O . GLY A 1 245 ? -8.014 -11.823 -1.783 1.00 79.81 245 GLY A O 1
ATOM 1911 N N . LYS A 1 246 ? -9.491 -10.137 -1.898 1.00 83.38 246 LYS A N 1
ATOM 1912 C CA . LYS A 1 246 ? -8.642 -9.199 -2.640 1.00 83.38 246 LYS A CA 1
ATOM 1913 C C . LYS A 1 246 ? -8.250 -8.003 -1.780 1.00 83.38 246 LYS A C 1
ATOM 1915 O O . LYS A 1 246 ? -9.052 -7.515 -0.983 1.00 83.38 246 LYS A O 1
ATOM 1920 N N . THR A 1 247 ? -7.048 -7.493 -2.023 1.00 87.38 247 THR A N 1
ATOM 1921 C CA . THR A 1 247 ? -6.571 -6.203 -1.514 1.00 87.38 247 THR A CA 1
ATOM 1922 C C . THR A 1 247 ? -6.807 -5.135 -2.578 1.00 87.38 247 THR A C 1
ATOM 1924 O O . THR A 1 2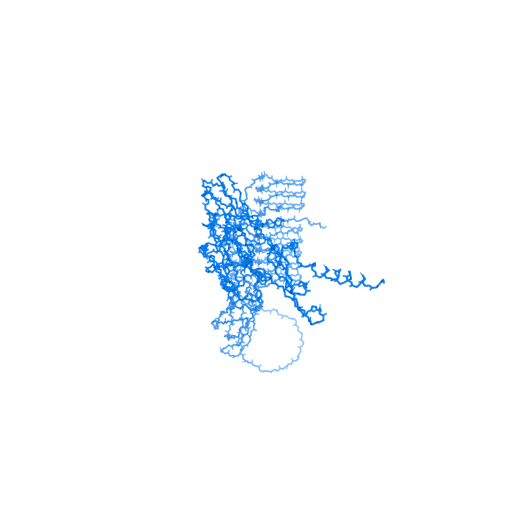47 ? -6.351 -5.282 -3.710 1.00 87.38 247 THR A O 1
ATOM 1927 N N . ILE A 1 248 ? -7.534 -4.075 -2.231 1.00 89.12 248 ILE A N 1
ATOM 1928 C CA . ILE A 1 248 ? -7.898 -2.979 -3.135 1.00 89.12 248 ILE A CA 1
ATOM 1929 C C . ILE A 1 248 ? -7.353 -1.678 -2.546 1.00 89.12 248 ILE A C 1
ATOM 1931 O O . ILE A 1 248 ? -7.681 -1.350 -1.408 1.00 89.12 248 ILE A O 1
ATOM 1935 N N . ASP A 1 249 ? -6.537 -0.938 -3.297 1.00 90.75 249 ASP A N 1
ATOM 1936 C CA . ASP A 1 249 ? -6.138 0.424 -2.919 1.00 90.75 249 ASP A CA 1
ATOM 1937 C C . ASP A 1 249 ? -7.338 1.367 -3.088 1.00 90.75 249 ASP A C 1
ATOM 1939 O O . ASP A 1 249 ? -7.906 1.481 -4.176 1.00 90.75 249 ASP A O 1
ATOM 1943 N N . ILE A 1 250 ? -7.748 2.007 -1.996 1.00 92.00 250 ILE A N 1
ATOM 1944 C CA . ILE A 1 250 ? -8.881 2.939 -1.955 1.00 92.00 250 ILE A CA 1
ATOM 1945 C C . ILE A 1 250 ? -8.450 4.366 -1.607 1.00 92.00 250 ILE A C 1
ATOM 1947 O O . ILE A 1 250 ? -9.312 5.221 -1.394 1.00 92.00 250 ILE A O 1
ATOM 1951 N N . THR A 1 251 ? -7.141 4.615 -1.522 1.00 91.81 251 THR A N 1
ATOM 1952 C CA . THR A 1 251 ? -6.545 5.889 -1.105 1.00 91.81 251 THR A CA 1
ATOM 1953 C C . THR A 1 251 ? -7.112 7.057 -1.907 1.00 91.81 251 THR A C 1
ATOM 1955 O O . THR A 1 251 ? -7.276 6.946 -3.116 1.00 91.81 251 THR A O 1
ATOM 1958 N N . SER A 1 252 ? -7.422 8.176 -1.253 1.00 86.25 252 SER A N 1
ATOM 1959 C CA . SER A 1 252 ? -7.980 9.377 -1.879 1.00 86.25 252 SER A CA 1
ATOM 1960 C C . SER A 1 252 ? -6.885 10.423 -2.188 1.00 86.25 252 SER A C 1
ATOM 1962 O O . SER A 1 252 ? -6.091 10.754 -1.304 1.00 86.25 252 SER A O 1
ATOM 1964 N N . PRO A 1 253 ? -6.845 11.000 -3.407 1.00 78.19 253 PRO A N 1
ATOM 1965 C CA . PRO A 1 253 ? -7.677 10.648 -4.557 1.00 78.19 253 PRO A CA 1
ATOM 1966 C C . PRO A 1 253 ? -7.328 9.249 -5.080 1.00 78.19 253 PRO A C 1
ATOM 1968 O O . PRO A 1 253 ? -6.169 8.853 -5.026 1.00 78.19 253 PRO A O 1
ATOM 1971 N N . VAL A 1 254 ? -8.328 8.524 -5.599 1.00 59.34 254 VAL A N 1
ATOM 1972 C CA . VAL A 1 254 ? -8.158 7.148 -6.109 1.00 59.34 254 VAL A CA 1
ATOM 1973 C C . VAL A 1 254 ? -7.027 7.112 -7.135 1.00 59.34 254 VAL A C 1
ATOM 1975 O O . VAL A 1 254 ? -7.090 7.826 -8.134 1.00 59.34 254 VAL A O 1
ATOM 1978 N N . ASN A 1 255 ? -6.023 6.264 -6.893 1.00 53.44 255 ASN A N 1
ATOM 1979 C CA . ASN A 1 255 ? -4.788 6.155 -7.679 1.00 53.44 255 ASN A CA 1
ATOM 1980 C C . ASN A 1 255 ? -4.008 7.480 -7.775 1.00 53.44 255 ASN A C 1
ATOM 1982 O O . ASN A 1 255 ? -3.852 8.026 -8.869 1.00 53.44 255 ASN A O 1
ATOM 1986 N N . PRO A 1 256 ? -3.447 7.997 -6.671 1.00 55.91 256 PRO A N 1
ATOM 1987 C CA . PRO A 1 256 ? -2.769 9.299 -6.671 1.00 55.91 256 PRO A CA 1
ATOM 1988 C C . PRO A 1 256 ? -1.404 9.290 -7.403 1.00 55.91 256 PRO A C 1
ATOM 1990 O O . PRO A 1 256 ? -0.692 10.291 -7.393 1.00 55.91 256 PRO A O 1
ATOM 1993 N N . GLY A 1 257 ? -1.029 8.189 -8.068 1.00 53.44 257 GLY A N 1
ATOM 1994 C CA . GLY A 1 257 ? 0.242 8.036 -8.777 1.00 53.44 257 GLY A CA 1
ATOM 1995 C C . GLY A 1 257 ? 1.398 7.671 -7.842 1.00 53.44 257 GLY A C 1
ATOM 1996 O O . GLY A 1 257 ? 1.212 6.947 -6.861 1.00 53.44 257 GLY A O 1
ATOM 1997 N N . VAL A 1 258 ? 2.609 8.143 -8.156 1.00 52.25 258 VAL A N 1
ATOM 1998 C CA . VAL A 1 258 ? 3.800 7.947 -7.311 1.00 52.25 258 VAL A CA 1
ATOM 1999 C C . VAL A 1 258 ? 3.612 8.751 -6.014 1.00 52.25 258 VAL A C 1
ATOM 2001 O O . VAL A 1 258 ? 3.720 9.976 -6.032 1.00 52.25 258 VAL A O 1
ATOM 2004 N N . GLY A 1 259 ? 3.291 8.062 -4.914 1.00 58.62 259 GLY A N 1
ATOM 2005 C CA . GLY A 1 259 ? 3.067 8.641 -3.581 1.00 58.62 259 GLY A CA 1
ATOM 2006 C C . GLY A 1 259 ? 1.631 8.512 -3.049 1.00 58.62 259 GLY A C 1
ATOM 2007 O O . GLY A 1 259 ? 0.664 8.706 -3.780 1.00 58.62 259 GLY A O 1
ATOM 2008 N N . GLY A 1 260 ? 1.526 8.163 -1.765 1.00 65.31 260 GLY A N 1
ATOM 2009 C CA . GLY A 1 260 ? 0.405 7.908 -0.848 1.00 65.31 260 GLY A CA 1
ATOM 2010 C C . GLY A 1 260 ? -0.655 8.990 -0.666 1.00 65.31 260 GLY A C 1
ATOM 2011 O O . GLY A 1 260 ? -1.793 8.684 -0.342 1.00 65.31 260 GLY A O 1
ATOM 2012 N N . ASN A 1 261 ? -0.278 10.258 -0.842 1.00 81.44 261 ASN A N 1
ATOM 2013 C CA . ASN A 1 261 ? -1.067 11.421 -0.415 1.00 81.44 261 ASN A CA 1
ATOM 2014 C C . ASN A 1 261 ? -1.635 11.348 1.033 1.00 81.44 261 ASN A C 1
ATOM 2016 O O . ASN A 1 261 ? -2.788 11.732 1.246 1.00 81.44 261 ASN A O 1
ATOM 2020 N N . PRO A 1 262 ? -0.893 10.864 2.051 1.00 89.25 262 PRO A N 1
ATOM 2021 C CA . PRO A 1 262 ? -1.370 10.967 3.425 1.00 89.25 262 PRO A CA 1
ATOM 2022 C C . PRO A 1 262 ? -1.327 12.417 3.924 1.00 89.25 262 PRO A C 1
ATOM 2024 O O . PRO A 1 262 ? -0.512 13.232 3.486 1.00 89.25 262 PRO A O 1
ATOM 2027 N N . ASP A 1 263 ? -2.148 12.722 4.924 1.00 90.19 263 ASP A N 1
ATOM 2028 C CA . ASP A 1 263 ? -1.979 13.921 5.737 1.00 90.19 263 ASP A CA 1
ATOM 2029 C C . ASP A 1 263 ? -0.883 13.660 6.779 1.00 90.19 263 ASP A C 1
ATOM 2031 O O . ASP A 1 263 ? -1.134 13.149 7.875 1.00 90.19 263 ASP A O 1
ATOM 2035 N N . THR A 1 264 ? 0.353 14.008 6.418 1.00 90.06 264 THR A N 1
ATOM 2036 C CA . THR A 1 264 ? 1.556 13.786 7.239 1.00 90.06 264 THR A CA 1
ATOM 2037 C C . THR A 1 264 ? 1.613 14.645 8.498 1.00 90.06 264 THR A C 1
ATOM 2039 O O . THR A 1 264 ? 2.413 14.369 9.398 1.00 90.06 264 THR A O 1
ATOM 2042 N N . LYS A 1 265 ? 0.773 15.682 8.592 1.00 90.12 265 LYS A N 1
ATOM 2043 C CA . LYS A 1 265 ? 0.681 16.540 9.773 1.00 90.12 265 LYS A CA 1
ATOM 2044 C C . LYS A 1 265 ? -0.265 15.933 10.800 1.00 90.12 265 LYS A C 1
ATOM 2046 O O . LYS A 1 265 ? 0.107 15.803 11.962 1.00 90.12 265 LYS A O 1
ATOM 2051 N N . GLU A 1 266 ? -1.460 15.545 10.364 1.00 90.31 266 GLU A N 1
ATOM 2052 C CA . GLU A 1 266 ? -2.472 14.947 11.240 1.00 90.31 266 GLU A CA 1
ATOM 2053 C C . GLU A 1 266 ? -2.272 13.433 11.430 1.00 90.31 266 GLU A C 1
ATOM 2055 O O . GLU A 1 266 ? -2.972 12.815 12.234 1.00 90.31 266 GLU A O 1
ATOM 2060 N N . LYS A 1 267 ? -1.305 12.840 10.710 1.00 93.56 267 LYS A N 1
ATOM 2061 C CA . LYS A 1 267 ? -1.019 11.397 10.657 1.00 93.56 267 LYS A CA 1
ATOM 2062 C C . LYS A 1 267 ? -2.269 10.598 10.307 1.00 93.56 267 LYS A C 1
ATOM 2064 O O . LYS A 1 267 ? -2.656 9.657 11.004 1.00 93.56 267 LYS A O 1
ATOM 2069 N N . THR A 1 268 ? -2.929 11.020 9.228 1.00 94.75 268 THR A N 1
ATOM 2070 C CA . THR A 1 268 ? -4.152 10.378 8.736 1.00 94.75 268 THR A CA 1
ATOM 2071 C C . THR A 1 268 ? -4.090 10.058 7.255 1.00 94.75 268 THR A C 1
ATOM 2073 O O . THR A 1 268 ? -3.451 10.766 6.483 1.00 94.75 268 THR A O 1
ATOM 2076 N N . ILE A 1 269 ? -4.789 9.004 6.854 1.00 95.25 269 ILE A N 1
ATOM 2077 C CA . ILE A 1 269 ? -5.000 8.650 5.453 1.00 95.25 269 ILE A CA 1
ATOM 2078 C C . ILE A 1 269 ? -6.475 8.356 5.225 1.00 95.25 269 ILE A C 1
ATOM 2080 O O . ILE A 1 269 ? -7.157 7.837 6.112 1.00 95.25 269 ILE A O 1
ATOM 2084 N N . GLU A 1 270 ? -6.977 8.714 4.051 1.00 95.06 270 GLU A N 1
ATOM 2085 C CA . GLU A 1 270 ? -8.386 8.566 3.715 1.00 95.06 270 GLU A CA 1
ATOM 2086 C C . GLU A 1 270 ? -8.604 7.839 2.394 1.00 95.06 270 GLU A C 1
ATOM 2088 O O . GLU A 1 270 ? -7.748 7.838 1.511 1.00 95.06 270 GLU A O 1
ATOM 2093 N N . GLY A 1 271 ? -9.776 7.227 2.261 1.00 94.00 271 GLY A N 1
ATOM 2094 C CA . GLY A 1 271 ? -10.185 6.519 1.058 1.00 94.00 271 GLY A CA 1
ATOM 2095 C C . GLY A 1 271 ? -11.694 6.380 0.943 1.00 94.00 271 GLY A C 1
ATOM 2096 O O . GLY A 1 271 ? -12.417 6.450 1.938 1.00 94.00 271 GLY A O 1
ATOM 2097 N N . ALA A 1 272 ? -12.177 6.221 -0.286 1.00 92.69 272 ALA A N 1
ATOM 2098 C CA . ALA A 1 272 ? -13.605 6.156 -0.589 1.00 92.69 272 ALA A CA 1
ATOM 2099 C C . ALA A 1 272 ? -14.067 4.709 -0.800 1.00 92.69 272 ALA A C 1
ATOM 2101 O O . ALA A 1 272 ? -13.424 3.941 -1.511 1.00 92.69 272 ALA A O 1
ATOM 2102 N N . VAL A 1 273 ? -15.210 4.350 -0.216 1.00 93.38 273 VAL A N 1
ATOM 2103 C CA . VAL A 1 273 ? -15.752 2.987 -0.203 1.00 93.38 273 VAL A CA 1
ATOM 2104 C C . VAL A 1 273 ? -17.254 2.985 -0.444 1.00 93.38 273 VAL A C 1
ATOM 2106 O O . VAL A 1 273 ? -17.963 3.923 -0.092 1.00 93.38 273 VAL A O 1
ATOM 2109 N N . GLU A 1 274 ? -17.751 1.894 -1.013 1.00 90.31 274 GLU A N 1
ATOM 2110 C CA . GLU A 1 274 ? -19.194 1.634 -1.152 1.00 90.31 274 GLU A CA 1
ATOM 2111 C C . GLU A 1 274 ? -19.677 0.555 -0.173 1.00 90.31 274 GLU A C 1
ATOM 2113 O O . GLU A 1 274 ? -20.871 0.373 0.029 1.00 90.31 274 GLU A O 1
ATOM 2118 N N . HIS A 1 275 ? -18.740 -0.167 0.443 1.00 88.31 275 HIS A N 1
ATOM 2119 C CA . HIS A 1 275 ? -19.002 -1.268 1.362 1.00 88.31 275 HIS A CA 1
ATOM 2120 C C . HIS A 1 275 ? -18.006 -1.192 2.515 1.00 88.31 275 HIS A C 1
ATOM 2122 O O . HIS A 1 275 ? -16.841 -0.861 2.291 1.00 88.31 275 HIS A O 1
ATOM 2128 N N . PHE A 1 276 ? -18.443 -1.527 3.726 1.00 92.81 276 PHE A N 1
ATOM 2129 C CA . PHE A 1 276 ? -17.550 -1.646 4.874 1.00 92.81 276 PHE A CA 1
ATOM 2130 C C . PHE A 1 276 ? -17.157 -3.102 5.112 1.00 92.81 276 PHE A C 1
ATOM 2132 O O . PHE A 1 276 ? -17.958 -4.015 4.908 1.00 92.81 276 PHE A O 1
ATOM 2139 N N . CYS A 1 277 ? -15.899 -3.295 5.486 1.00 91.88 277 CYS A N 1
ATOM 2140 C CA . CYS A 1 277 ? -15.293 -4.576 5.817 1.00 91.88 277 CYS A CA 1
ATOM 2141 C C . CYS A 1 277 ? -13.979 -4.298 6.565 1.00 91.88 277 CYS A C 1
ATOM 2143 O O . CYS A 1 277 ? -13.879 -3.323 7.313 1.00 91.88 277 CYS A O 1
ATOM 2145 N N . PHE A 1 278 ? -12.957 -5.117 6.322 1.00 93.06 278 PHE A N 1
ATOM 2146 C CA . PHE A 1 278 ? -11.613 -4.876 6.820 1.00 93.06 278 PHE A CA 1
ATOM 2147 C C . PHE A 1 278 ? -10.869 -3.839 5.981 1.00 93.06 278 PHE A C 1
ATOM 2149 O O . PHE A 1 278 ? -10.895 -3.869 4.747 1.00 93.06 278 PHE A O 1
ATOM 2156 N N . PHE A 1 279 ? -10.149 -2.975 6.684 1.00 94.62 279 PHE A N 1
ATOM 2157 C CA . PHE A 1 279 ? -9.255 -1.961 6.151 1.00 94.62 279 PHE A CA 1
ATOM 2158 C C . PHE A 1 279 ? -7.891 -2.061 6.820 1.00 94.62 279 PHE A C 1
ATOM 2160 O O . PHE A 1 279 ? -7.772 -2.536 7.949 1.00 94.62 279 PHE A O 1
ATOM 2167 N N . GLY A 1 280 ? -6.860 -1.589 6.138 1.00 93.19 280 GLY A N 1
ATOM 2168 C CA . GLY A 1 280 ? -5.513 -1.526 6.686 1.00 93.19 280 GLY A CA 1
ATOM 2169 C C . GLY A 1 280 ? -4.670 -0.522 5.932 1.00 93.19 280 GLY A C 1
ATOM 2170 O O . GLY A 1 280 ? -4.999 -0.121 4.817 1.00 93.19 280 GLY A O 1
ATOM 2171 N N . ILE A 1 281 ? -3.585 -0.108 6.566 1.00 92.56 281 ILE A N 1
ATOM 2172 C CA . ILE A 1 281 ? -2.657 0.872 6.016 1.00 92.56 281 ILE A CA 1
ATOM 2173 C C . ILE A 1 281 ? -1.366 0.136 5.685 1.00 92.56 281 ILE A C 1
ATOM 2175 O O . ILE A 1 281 ? -0.950 -0.753 6.428 1.00 92.56 281 ILE A O 1
ATOM 2179 N N . GLY A 1 282 ? -0.747 0.460 4.559 1.00 89.81 282 GLY A N 1
ATOM 2180 C CA . GLY A 1 282 ? 0.487 -0.203 4.159 1.00 89.81 282 GLY A CA 1
ATOM 2181 C C . GLY A 1 282 ? 1.199 0.484 3.013 1.00 89.81 282 GLY A C 1
ATOM 2182 O O . GLY A 1 282 ? 0.692 1.441 2.435 1.00 89.81 282 GLY A O 1
ATOM 2183 N N . ILE A 1 283 ? 2.357 -0.048 2.660 1.00 86.88 283 ILE A N 1
ATOM 2184 C CA . ILE A 1 283 ? 3.177 0.402 1.540 1.00 86.88 283 ILE A CA 1
ATOM 2185 C C . ILE A 1 283 ? 2.958 -0.579 0.374 1.00 86.88 283 ILE A C 1
ATOM 2187 O O . ILE A 1 283 ? 2.888 -1.792 0.607 1.00 86.88 283 ILE A O 1
ATOM 2191 N N . PRO A 1 284 ? 2.778 -0.104 -0.874 1.00 83.62 284 PRO A N 1
ATOM 2192 C CA . PRO A 1 284 ? 2.677 -0.984 -2.036 1.00 83.62 284 PRO A CA 1
ATOM 2193 C C . PRO A 1 284 ? 3.904 -1.887 -2.153 1.00 83.62 284 PRO A C 1
ATOM 2195 O O . PRO A 1 284 ? 5.020 -1.423 -1.930 1.00 83.62 284 PRO A O 1
ATOM 2198 N N . ASN A 1 285 ? 3.703 -3.147 -2.540 1.00 81.62 285 ASN A N 1
ATOM 2199 C CA . ASN A 1 285 ? 4.826 -4.024 -2.851 1.00 81.62 285 ASN A CA 1
ATOM 2200 C C . ASN A 1 285 ? 5.508 -3.590 -4.155 1.00 81.62 285 ASN A C 1
ATOM 2202 O O . ASN A 1 285 ? 4.834 -3.348 -5.163 1.00 81.62 285 ASN A O 1
ATOM 2206 N N . ARG A 1 286 ? 6.835 -3.512 -4.147 1.00 78.56 286 ARG A N 1
ATOM 2207 C CA . ARG A 1 286 ? 7.674 -3.203 -5.303 1.00 78.56 286 ARG A CA 1
ATOM 2208 C C . ARG A 1 286 ? 8.350 -4.486 -5.761 1.00 78.56 286 ARG A C 1
ATOM 2210 O O . ARG A 1 286 ? 8.922 -5.202 -4.958 1.00 78.56 286 ARG A O 1
ATOM 2217 N N . ALA A 1 287 ? 8.306 -4.756 -7.066 1.00 80.25 287 ALA A N 1
ATOM 2218 C CA . ALA A 1 287 ? 8.965 -5.937 -7.611 1.00 80.25 287 ALA A CA 1
ATOM 2219 C C . ALA A 1 287 ? 10.467 -5.931 -7.270 1.00 80.25 287 ALA A C 1
ATOM 2221 O O . ALA A 1 287 ? 11.086 -4.856 -7.301 1.00 80.25 287 ALA A O 1
ATOM 2222 N N . PRO A 1 288 ? 11.073 -7.106 -7.021 1.00 81.88 288 PRO A N 1
ATOM 2223 C CA . PRO A 1 288 ? 12.511 -7.195 -6.835 1.00 81.88 288 PRO A CA 1
ATOM 2224 C C . PRO A 1 288 ? 13.232 -6.710 -8.094 1.00 81.88 288 PRO A C 1
ATOM 2226 O O . PRO A 1 288 ? 12.661 -6.669 -9.181 1.00 81.88 288 PRO A O 1
ATOM 2229 N N . VAL A 1 289 ? 14.511 -6.379 -7.986 1.00 80.94 289 VAL A N 1
ATOM 2230 C CA . VAL A 1 289 ? 15.375 -6.014 -9.111 1.00 80.94 289 VAL A CA 1
ATOM 2231 C C . VAL A 1 289 ? 16.355 -7.156 -9.352 1.00 80.94 289 VAL A C 1
ATOM 2233 O O . VAL A 1 289 ? 17.274 -7.377 -8.559 1.00 80.94 289 VAL A O 1
ATOM 2236 N N . ALA A 1 290 ? 16.144 -7.903 -10.435 1.00 82.12 290 ALA A N 1
ATOM 2237 C CA . ALA A 1 290 ? 17.056 -8.938 -10.892 1.00 82.12 290 ALA A CA 1
ATOM 2238 C C . ALA A 1 290 ? 18.356 -8.319 -11.420 1.00 82.12 290 ALA A C 1
ATOM 2240 O O . ALA A 1 290 ? 18.347 -7.292 -12.094 1.00 82.12 290 ALA A O 1
ATOM 2241 N N . ASN A 1 291 ? 19.475 -8.962 -11.106 1.00 82.25 291 ASN A N 1
ATOM 2242 C CA . ASN A 1 291 ? 20.790 -8.637 -11.638 1.00 82.25 291 ASN A CA 1
ATOM 2243 C C . ASN A 1 291 ? 21.560 -9.943 -11.855 1.00 82.25 291 ASN A C 1
ATOM 2245 O O . ASN A 1 291 ? 21.901 -10.625 -10.885 1.00 82.25 291 ASN A O 1
ATOM 2249 N N . ALA A 1 292 ? 21.793 -10.300 -13.117 1.00 80.31 292 ALA A N 1
ATOM 2250 C CA . ALA A 1 292 ? 22.442 -11.530 -13.557 1.00 80.31 292 ALA A CA 1
ATOM 2251 C C . ALA A 1 292 ? 23.987 -11.454 -13.529 1.00 80.31 292 ALA A C 1
ATOM 2253 O O . ALA A 1 292 ? 24.668 -12.455 -13.793 1.00 80.31 292 ALA A O 1
ATOM 2254 N N . GLY A 1 293 ? 24.534 -10.290 -13.167 1.00 72.31 293 GLY A N 1
ATOM 2255 C CA . GLY A 1 293 ? 25.958 -9.982 -13.172 1.00 72.31 293 GLY A CA 1
ATOM 2256 C C . GLY A 1 293 ? 26.501 -9.659 -14.566 1.00 72.31 293 GLY A C 1
ATOM 2257 O O . GLY A 1 293 ? 25.803 -9.748 -15.570 1.00 72.31 293 GLY A O 1
ATOM 2258 N N . ASP A 1 294 ? 27.781 -9.290 -14.619 1.00 72.81 294 ASP A N 1
ATOM 2259 C CA . ASP A 1 294 ? 28.452 -8.927 -15.870 1.00 72.81 294 ASP A CA 1
ATOM 2260 C C . ASP A 1 294 ? 28.635 -10.125 -16.816 1.00 72.81 294 ASP A C 1
ATOM 2262 O O . ASP A 1 294 ? 28.845 -11.262 -16.372 1.00 72.81 294 ASP A O 1
ATOM 2266 N N . ASP A 1 295 ? 28.668 -9.841 -18.121 1.00 79.19 295 ASP A N 1
ATOM 2267 C CA . ASP A 1 295 ? 29.016 -10.801 -19.172 1.00 79.19 295 ASP A CA 1
ATOM 2268 C C . ASP A 1 295 ? 30.367 -11.480 -18.906 1.00 79.19 295 ASP A C 1
ATOM 2270 O O . ASP A 1 295 ? 31.350 -10.852 -18.496 1.00 79.19 295 ASP A O 1
ATOM 2274 N N . LYS A 1 296 ? 30.456 -12.784 -19.195 1.00 73.19 296 LYS A N 1
ATOM 2275 C CA . LYS A 1 296 ? 31.657 -13.585 -18.904 1.00 73.19 296 LYS A CA 1
ATOM 2276 C C . LYS A 1 296 ? 32.159 -14.319 -20.134 1.00 73.19 296 LYS A C 1
ATOM 2278 O O . LYS A 1 296 ? 31.394 -14.908 -20.895 1.00 73.19 296 LYS A O 1
ATOM 2283 N N . THR A 1 297 ? 33.479 -14.341 -20.298 1.00 84.31 297 THR A N 1
ATOM 2284 C CA . THR A 1 297 ? 34.151 -15.146 -21.325 1.00 84.31 297 THR A CA 1
ATOM 2285 C C . THR A 1 297 ? 34.962 -16.259 -20.675 1.00 84.31 297 THR A C 1
ATOM 2287 O O . THR A 1 297 ? 35.737 -16.011 -19.755 1.00 84.31 297 THR A O 1
ATOM 2290 N N . PHE A 1 298 ? 34.816 -17.474 -21.191 1.00 88.19 298 PHE A N 1
ATOM 2291 C CA . PHE A 1 298 ? 35.568 -18.659 -20.797 1.00 88.19 298 PHE A CA 1
ATOM 2292 C C . PHE A 1 298 ? 36.207 -19.301 -22.023 1.00 88.19 298 PHE A C 1
ATOM 2294 O O . PHE A 1 298 ? 35.747 -19.120 -23.149 1.00 88.19 298 PHE A O 1
ATOM 2301 N N . GLU A 1 299 ? 37.251 -20.088 -21.803 1.00 88.75 299 GLU A N 1
ATOM 2302 C CA . GLU A 1 299 ? 37.923 -20.851 -22.849 1.00 88.75 299 GLU A CA 1
ATOM 2303 C C . GLU A 1 299 ? 37.804 -22.344 -22.540 1.00 88.75 299 GLU A C 1
ATOM 2305 O O . GLU A 1 299 ? 37.927 -22.761 -21.387 1.00 88.75 299 GLU A O 1
ATOM 2310 N N . THR A 1 300 ? 37.554 -23.163 -23.561 1.00 86.81 300 THR A N 1
ATOM 2311 C CA . THR A 1 300 ? 37.502 -24.621 -23.419 1.00 86.81 300 THR A CA 1
ATOM 2312 C C . THR A 1 300 ? 38.167 -25.325 -24.593 1.00 86.81 300 THR A C 1
ATOM 2314 O O . THR A 1 300 ? 38.219 -24.826 -25.719 1.00 86.81 300 THR A O 1
ATOM 2317 N N . ARG A 1 301 ? 38.682 -26.520 -24.309 1.00 85.31 301 ARG A N 1
ATOM 2318 C CA . ARG A 1 301 ? 39.187 -27.477 -25.303 1.00 85.31 301 ARG A CA 1
ATOM 2319 C C . ARG A 1 301 ? 38.225 -28.650 -25.507 1.00 85.31 301 ARG A C 1
ATOM 2321 O O . ARG A 1 301 ? 38.445 -29.447 -26.410 1.00 85.31 301 ARG A O 1
ATOM 2328 N N . SER A 1 302 ? 37.189 -28.756 -24.670 1.00 81.88 302 SER A N 1
ATOM 2329 C CA . SER A 1 302 ? 36.185 -29.818 -24.728 1.00 81.88 302 SER A CA 1
ATOM 2330 C C . SER A 1 302 ? 34.964 -29.381 -25.532 1.00 81.88 302 SER A C 1
ATOM 2332 O O . SER A 1 302 ? 34.537 -28.229 -25.444 1.00 81.88 302 SER A O 1
ATOM 2334 N N . ASP A 1 303 ? 34.378 -30.322 -26.269 1.00 80.44 303 ASP A N 1
ATOM 2335 C CA . ASP A 1 303 ? 33.065 -30.152 -26.898 1.00 80.44 303 ASP A CA 1
ATOM 2336 C C . ASP A 1 303 ? 31.909 -30.268 -25.893 1.00 80.44 303 ASP A C 1
ATOM 2338 O O . ASP A 1 303 ? 30.834 -29.724 -26.133 1.00 80.44 303 ASP A O 1
ATOM 2342 N N . ASP A 1 304 ? 32.158 -30.860 -24.721 1.00 82.25 304 ASP A N 1
ATOM 2343 C CA . ASP A 1 304 ? 31.171 -31.006 -23.641 1.00 82.25 304 ASP A CA 1
ATOM 2344 C C . ASP A 1 304 ? 30.942 -29.701 -22.848 1.00 82.25 304 ASP A C 1
ATOM 2346 O O . ASP A 1 304 ? 30.116 -29.655 -21.937 1.00 82.25 304 ASP A O 1
ATOM 2350 N N . GLY A 1 305 ? 31.673 -28.627 -23.178 1.00 87.81 305 GLY A N 1
ATOM 2351 C CA . GLY A 1 305 ? 31.532 -27.312 -22.555 1.00 87.81 305 GLY A CA 1
ATOM 2352 C C . GLY A 1 305 ? 32.483 -27.029 -21.391 1.00 87.81 305 GLY A C 1
ATOM 2353 O O . GLY A 1 305 ? 33.543 -27.642 -21.251 1.00 87.81 305 GLY A O 1
ATOM 2354 N N . VAL A 1 306 ? 32.135 -26.028 -20.580 1.00 93.06 306 VAL A N 1
ATOM 2355 C CA . VAL A 1 306 ? 32.883 -25.591 -19.390 1.00 93.06 306 VAL A CA 1
ATOM 2356 C C . VAL A 1 306 ? 31.933 -25.325 -18.226 1.00 93.06 306 VAL A C 1
ATOM 2358 O O . VAL A 1 306 ? 30.819 -24.839 -18.416 1.00 93.06 306 VAL A O 1
ATOM 2361 N N . LYS A 1 307 ? 32.366 -25.646 -17.003 1.00 95.31 307 LYS A N 1
ATOM 2362 C CA . LYS A 1 307 ? 31.604 -25.331 -15.792 1.00 95.31 307 LYS A CA 1
ATOM 2363 C C . LYS A 1 307 ? 31.696 -23.831 -15.505 1.00 95.31 307 LYS A C 1
ATOM 2365 O O . LYS A 1 307 ? 32.794 -23.311 -15.325 1.00 95.31 307 LYS A O 1
ATOM 2370 N N . VAL A 1 308 ? 30.552 -23.162 -15.433 1.00 93.81 308 VAL A N 1
ATOM 2371 C CA . VAL A 1 308 ? 30.416 -21.724 -15.173 1.00 93.81 308 VAL A CA 1
ATOM 2372 C C . VAL A 1 308 ? 29.606 -21.511 -13.903 1.00 93.81 308 VAL A C 1
ATOM 2374 O O . VAL A 1 308 ? 28.584 -22.162 -13.692 1.00 93.81 308 VAL A O 1
ATOM 2377 N N . THR A 1 309 ? 30.052 -20.579 -13.063 1.00 96.12 309 THR A N 1
ATOM 2378 C CA . THR A 1 309 ? 29.264 -20.077 -11.934 1.00 96.12 309 THR A CA 1
ATOM 2379 C C . THR A 1 309 ? 28.553 -18.793 -12.360 1.00 96.12 309 THR A C 1
ATOM 2381 O O . THR A 1 309 ? 29.196 -17.763 -12.613 1.00 96.12 309 THR A O 1
ATOM 2384 N N . LEU A 1 310 ? 27.227 -18.865 -12.463 1.00 95.38 310 LEU A N 1
ATOM 2385 C CA . LEU A 1 310 ? 26.374 -17.684 -12.626 1.00 95.38 310 LEU A CA 1
ATOM 2386 C C . LEU A 1 310 ? 26.281 -16.958 -11.280 1.00 95.38 310 LEU A C 1
ATOM 2388 O O . LEU A 1 310 ? 26.541 -17.564 -10.240 1.00 95.38 310 LEU A O 1
ATOM 2392 N N . ASP A 1 311 ? 25.990 -15.659 -11.286 1.00 89.62 311 ASP A N 1
ATOM 2393 C CA . ASP A 1 311 ? 26.002 -14.872 -10.053 1.00 89.62 311 ASP A CA 1
ATOM 2394 C C . ASP A 1 311 ? 24.885 -13.831 -10.023 1.00 89.62 311 ASP A C 1
ATOM 2396 O O . ASP A 1 311 ? 25.030 -12.730 -10.533 1.00 89.62 311 ASP A O 1
ATOM 2400 N N . GLY A 1 312 ? 23.781 -14.191 -9.374 1.00 85.81 312 GLY A N 1
ATOM 2401 C CA . GLY A 1 312 ? 22.630 -13.322 -9.159 1.00 85.81 312 GLY A CA 1
ATOM 2402 C C . GLY A 1 312 ? 22.744 -12.477 -7.893 1.00 85.81 312 GLY A C 1
ATOM 2403 O O . GLY A 1 312 ? 21.755 -11.894 -7.452 1.00 85.81 312 GLY A O 1
ATOM 2404 N N . SER A 1 313 ? 23.906 -12.460 -7.225 1.00 87.44 313 SER A N 1
ATOM 2405 C CA . SER A 1 313 ? 24.013 -11.899 -5.872 1.00 87.44 313 SER A CA 1
ATOM 2406 C C . SER A 1 313 ? 23.853 -10.381 -5.783 1.00 87.44 313 SER A C 1
ATOM 2408 O O . SER A 1 313 ? 23.666 -9.879 -4.679 1.00 87.44 313 SER A O 1
ATOM 2410 N N . LEU A 1 314 ? 23.861 -9.668 -6.908 1.00 80.94 314 LEU A N 1
ATOM 2411 C CA . LEU A 1 314 ? 23.552 -8.238 -6.961 1.00 80.94 314 LEU A CA 1
ATOM 2412 C C . LEU A 1 314 ? 22.050 -7.945 -7.077 1.00 80.94 314 LEU A C 1
ATOM 2414 O O . LEU A 1 314 ? 21.656 -6.783 -7.021 1.00 80.94 314 LEU A O 1
ATOM 2418 N N . SER A 1 315 ? 21.213 -8.976 -7.229 1.00 82.31 315 SER A N 1
ATOM 2419 C CA . SER A 1 315 ? 19.761 -8.799 -7.196 1.00 82.31 315 SER A CA 1
ATOM 2420 C C . SER A 1 315 ? 19.330 -8.367 -5.797 1.00 82.31 315 SER A C 1
ATOM 2422 O O . SER A 1 315 ? 19.841 -8.898 -4.803 1.00 82.31 315 SER A O 1
ATOM 2424 N N . TYR A 1 316 ? 18.382 -7.441 -5.715 1.00 79.31 316 TYR A N 1
ATOM 2425 C CA . TYR A 1 316 ? 17.884 -6.912 -4.448 1.00 79.31 316 TYR A CA 1
ATOM 2426 C C . TYR A 1 316 ? 16.389 -6.623 -4.522 1.00 79.31 316 TYR A C 1
ATOM 2428 O O . TYR A 1 316 ? 15.864 -6.329 -5.591 1.00 79.31 316 TYR A O 1
ATOM 2436 N N . ASP A 1 317 ? 15.711 -6.677 -3.384 1.00 80.75 317 ASP A N 1
ATOM 2437 C CA . ASP A 1 317 ? 14.326 -6.239 -3.264 1.00 80.75 317 ASP A CA 1
ATOM 2438 C C . ASP A 1 317 ? 14.280 -4.796 -2.719 1.00 80.75 317 ASP A C 1
ATOM 2440 O O . ASP A 1 317 ? 14.872 -4.533 -1.663 1.00 80.75 317 ASP A O 1
ATOM 2444 N N . PRO A 1 318 ? 13.626 -3.837 -3.404 1.00 76.06 318 PRO A N 1
ATOM 2445 C CA . PRO A 1 318 ? 13.433 -2.484 -2.883 1.00 76.06 318 PRO A CA 1
ATOM 2446 C C . PRO A 1 318 ? 12.739 -2.432 -1.513 1.00 76.06 318 PRO A C 1
ATOM 2448 O O . PRO A 1 318 ? 12.946 -1.469 -0.771 1.00 76.06 318 PRO A O 1
ATOM 2451 N N . ASP A 1 319 ? 11.932 -3.438 -1.177 1.00 76.38 319 ASP A N 1
ATOM 2452 C CA . ASP A 1 319 ? 11.185 -3.566 0.075 1.00 76.38 319 ASP A CA 1
ATOM 2453 C C . ASP A 1 319 ? 11.966 -4.295 1.176 1.00 76.38 319 ASP A C 1
ATOM 2455 O O . ASP A 1 319 ? 11.496 -4.385 2.310 1.00 76.38 319 ASP A O 1
ATOM 2459 N N . ALA A 1 320 ? 13.201 -4.740 0.910 1.00 74.31 320 ALA A N 1
ATOM 2460 C CA . ALA A 1 320 ? 14.058 -5.392 1.907 1.00 74.31 320 ALA A CA 1
ATOM 2461 C C . ALA A 1 320 ? 14.330 -4.536 3.162 1.00 74.31 320 ALA A C 1
ATOM 2463 O O . ALA A 1 320 ? 14.679 -5.064 4.223 1.00 74.31 320 ALA A O 1
ATOM 2464 N N . SER A 1 321 ? 14.192 -3.210 3.063 1.00 70.88 321 SER A N 1
ATOM 2465 C CA . SER A 1 321 ? 14.340 -2.289 4.194 1.00 70.88 321 SER A CA 1
ATOM 2466 C C . SER A 1 321 ? 13.091 -2.183 5.077 1.00 70.88 321 SER A C 1
ATOM 2468 O O . SER A 1 321 ? 13.216 -1.728 6.214 1.00 70.88 321 SER A O 1
ATOM 2470 N N . LEU A 1 322 ? 11.919 -2.641 4.618 1.00 73.94 322 LEU A N 1
ATOM 2471 C CA . LEU A 1 322 ? 10.632 -2.548 5.320 1.00 73.94 322 LEU A CA 1
ATOM 2472 C C . LEU A 1 322 ? 10.474 -3.620 6.418 1.00 73.94 322 LEU A C 1
ATOM 2474 O O . LEU A 1 322 ? 9.496 -4.367 6.473 1.00 73.94 322 LEU A O 1
ATOM 2478 N N . LYS A 1 323 ? 11.457 -3.713 7.317 1.00 67.19 323 LYS A N 1
ATOM 2479 C CA . LYS A 1 323 ? 11.509 -4.738 8.370 1.00 67.19 323 LYS A CA 1
ATOM 2480 C C . LYS A 1 323 ? 10.337 -4.617 9.345 1.00 67.19 323 LYS A C 1
ATOM 2482 O O . LYS A 1 323 ? 10.102 -3.549 9.896 1.00 67.19 323 LYS A O 1
ATOM 2487 N N . GLY A 1 324 ? 9.666 -5.733 9.633 1.00 63.00 324 GLY A N 1
ATOM 2488 C CA . GLY A 1 324 ? 8.559 -5.789 10.598 1.00 63.00 324 GLY A CA 1
ATOM 2489 C C . GLY A 1 324 ? 7.172 -5.528 10.003 1.00 63.00 324 GLY A C 1
ATOM 2490 O O . GLY A 1 324 ? 6.182 -5.617 10.730 1.00 63.00 324 GLY A O 1
ATOM 2491 N N . LEU A 1 325 ? 7.082 -5.255 8.697 1.00 69.62 325 LEU A N 1
ATOM 2492 C CA . LEU A 1 325 ? 5.841 -5.442 7.943 1.00 69.62 325 LEU A CA 1
ATOM 2493 C C . LEU A 1 325 ? 5.677 -6.926 7.604 1.00 69.62 325 LEU A C 1
ATOM 2495 O O . LEU A 1 325 ? 6.631 -7.697 7.700 1.00 69.62 325 LEU A O 1
ATOM 2499 N N . ARG A 1 326 ? 4.449 -7.346 7.283 1.00 61.28 326 ARG A N 1
ATOM 2500 C CA . ARG A 1 326 ? 4.122 -8.758 7.035 1.00 61.28 326 ARG A CA 1
ATOM 2501 C C . ARG A 1 326 ? 5.063 -9.359 5.978 1.00 61.28 326 ARG A C 1
ATOM 2503 O O . ARG A 1 326 ? 4.998 -8.965 4.821 1.00 61.28 326 ARG A O 1
ATOM 2510 N N . GLU A 1 327 ? 5.887 -10.323 6.387 1.00 56.78 327 GLU A N 1
ATOM 2511 C CA . GLU A 1 327 ? 6.797 -11.055 5.498 1.00 56.78 327 GLU A CA 1
ATOM 2512 C C . GLU A 1 327 ? 6.005 -12.034 4.603 1.00 56.78 327 GLU A C 1
ATOM 2514 O O . GLU A 1 327 ? 4.975 -12.565 5.042 1.00 56.78 327 GLU A O 1
ATOM 2519 N N . PRO A 1 328 ? 6.438 -12.284 3.352 1.00 52.81 328 PRO A N 1
ATOM 2520 C CA . PRO A 1 328 ? 5.874 -13.352 2.530 1.00 52.81 328 PRO A CA 1
ATOM 2521 C C . PRO A 1 328 ? 6.037 -14.717 3.226 1.00 52.81 328 PRO A C 1
ATOM 2523 O O . PRO A 1 328 ? 6.988 -14.932 3.972 1.00 52.81 328 PRO A O 1
ATOM 2526 N N . ASP A 1 329 ? 5.136 -15.672 2.958 1.00 50.50 329 ASP A N 1
ATOM 2527 C CA . ASP A 1 329 ? 5.098 -17.010 3.595 1.00 50.50 329 ASP A CA 1
ATOM 2528 C C . ASP A 1 329 ? 6.324 -17.913 3.271 1.00 50.50 329 ASP A C 1
ATOM 2530 O O . ASP A 1 329 ? 6.318 -19.121 3.525 1.00 50.50 329 ASP A O 1
ATOM 2534 N N . LEU A 1 330 ? 7.382 -17.358 2.678 1.00 50.84 330 LEU A N 1
ATOM 2535 C CA . LEU A 1 330 ? 8.572 -18.056 2.204 1.00 50.84 330 LEU A CA 1
ATOM 2536 C C . LEU A 1 330 ? 9.812 -17.520 2.915 1.00 50.84 330 LEU A C 1
ATOM 2538 O O . LEU A 1 330 ? 9.967 -16.318 3.072 1.00 50.84 330 LEU A O 1
ATOM 2542 N N . ASN A 1 331 ? 10.706 -18.429 3.314 1.00 52.44 331 ASN A N 1
ATOM 2543 C CA . ASN A 1 331 ? 11.929 -18.104 4.046 1.00 52.44 331 ASN A CA 1
ATOM 2544 C C . ASN A 1 331 ? 12.883 -17.297 3.139 1.00 52.44 331 ASN A C 1
ATOM 2546 O O . ASN A 1 331 ? 13.501 -17.898 2.251 1.00 52.44 331 ASN A O 1
ATOM 2550 N N . PRO A 1 332 ? 13.004 -15.969 3.310 1.00 58.88 332 PRO A N 1
ATOM 2551 C CA . PRO A 1 332 ? 13.771 -15.139 2.397 1.00 58.88 332 PRO A CA 1
ATOM 2552 C C . PRO A 1 332 ? 15.266 -15.343 2.634 1.00 58.88 332 PRO A C 1
ATOM 2554 O O . PRO A 1 332 ? 15.710 -15.641 3.744 1.00 58.88 332 PRO A O 1
ATOM 2557 N N . ASP A 1 333 ? 16.086 -15.123 1.612 1.00 52.28 333 ASP A N 1
ATOM 2558 C CA . ASP A 1 333 ? 17.546 -15.271 1.698 1.00 52.28 333 ASP A CA 1
ATOM 2559 C C . ASP A 1 333 ? 18.262 -14.146 2.489 1.00 52.28 333 ASP A C 1
ATOM 2561 O O . ASP A 1 333 ? 19.477 -13.962 2.377 1.00 52.28 333 ASP A O 1
ATOM 2565 N N . GLY A 1 334 ? 17.509 -13.379 3.284 1.00 54.12 334 GLY A N 1
ATOM 2566 C CA . GLY A 1 334 ? 17.951 -12.167 3.973 1.00 54.12 334 GLY A CA 1
ATOM 2567 C C . GLY A 1 334 ? 17.841 -10.885 3.137 1.00 54.12 334 GLY A C 1
ATOM 2568 O O . GLY A 1 334 ? 18.127 -9.812 3.670 1.00 54.12 334 GLY A O 1
ATOM 2569 N N . ARG A 1 335 ? 17.423 -10.970 1.863 1.00 57.78 335 ARG A N 1
ATOM 2570 C CA . ARG A 1 335 ? 17.204 -9.825 0.952 1.00 57.78 335 ARG A CA 1
ATOM 2571 C C . ARG A 1 335 ? 15.754 -9.699 0.473 1.00 57.78 335 ARG A C 1
ATOM 2573 O O . ARG A 1 335 ? 15.523 -9.049 -0.538 1.00 57.78 335 ARG A O 1
ATOM 2580 N N . ASN A 1 336 ? 14.811 -10.349 1.162 1.00 69.62 336 ASN A N 1
ATOM 2581 C CA . ASN A 1 336 ? 13.397 -10.491 0.776 1.00 69.62 336 ASN A CA 1
ATOM 2582 C C . ASN A 1 336 ? 13.150 -11.151 -0.594 1.00 69.62 336 ASN A C 1
ATOM 2584 O O . ASN A 1 336 ? 12.017 -11.267 -1.037 1.00 69.62 336 ASN A O 1
ATOM 2588 N N . ILE A 1 337 ? 14.193 -11.711 -1.209 1.00 77.94 337 ILE A N 1
ATOM 2589 C CA . ILE A 1 337 ? 14.076 -12.542 -2.401 1.00 77.94 337 ILE A CA 1
ATOM 2590 C C . ILE A 1 337 ? 13.893 -13.995 -1.970 1.00 77.94 337 ILE A C 1
ATOM 2592 O O . ILE A 1 337 ? 14.663 -14.536 -1.170 1.00 77.94 337 ILE A O 1
ATOM 2596 N N . VAL A 1 338 ? 12.886 -14.646 -2.546 1.00 81.31 338 VAL A N 1
ATOM 2597 C CA . VAL A 1 338 ? 12.502 -16.020 -2.202 1.00 81.31 338 VAL A CA 1
ATOM 2598 C C . VAL A 1 338 ? 12.852 -17.017 -3.307 1.00 81.31 338 VAL A C 1
ATOM 2600 O O . VAL A 1 338 ? 12.937 -18.216 -3.041 1.00 81.31 338 VAL A O 1
ATOM 2603 N N . ARG A 1 339 ? 13.087 -16.558 -4.549 1.00 88.50 339 ARG A N 1
ATOM 2604 C CA . ARG A 1 339 ? 13.455 -17.440 -5.670 1.00 88.50 339 ARG A CA 1
ATOM 2605 C C . ARG A 1 339 ? 14.417 -16.791 -6.663 1.00 88.50 339 ARG A C 1
ATOM 2607 O O . ARG A 1 339 ? 14.210 -15.660 -7.087 1.00 88.50 339 ARG A O 1
ATOM 2614 N N . TYR A 1 340 ? 15.397 -17.584 -7.101 1.00 93.75 340 TYR A N 1
ATOM 2615 C CA . TYR A 1 340 ? 16.281 -17.311 -8.237 1.00 93.75 340 TYR A CA 1
ATOM 2616 C C . TYR A 1 340 ? 16.150 -18.450 -9.244 1.00 93.75 340 TYR A C 1
ATOM 2618 O O . TYR A 1 340 ? 16.510 -19.586 -8.921 1.00 93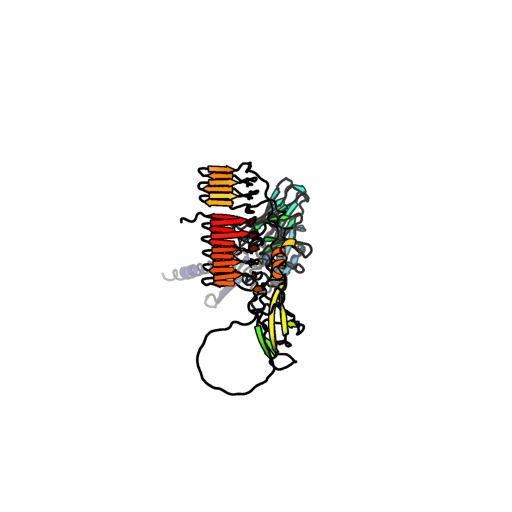.75 340 TYR A O 1
ATOM 2626 N N . LYS A 1 341 ? 15.666 -18.156 -10.451 1.00 96.69 341 LYS A N 1
ATOM 2627 C CA . LYS A 1 341 ? 15.540 -19.125 -11.542 1.00 96.69 341 LYS A CA 1
ATOM 2628 C C . LYS A 1 341 ? 16.388 -18.693 -12.730 1.00 96.69 341 LYS A C 1
ATOM 2630 O O . LYS A 1 341 ? 16.195 -17.613 -13.270 1.00 96.69 341 LYS A O 1
ATOM 2635 N N . TRP A 1 342 ? 17.289 -19.562 -13.159 1.00 97.56 342 TRP A N 1
ATOM 2636 C CA . TRP A 1 342 ? 18.155 -19.360 -14.311 1.00 97.56 342 TRP A CA 1
ATOM 2637 C C . TRP A 1 342 ? 17.730 -20.247 -15.469 1.00 97.56 342 TRP A C 1
ATOM 2639 O O . TRP A 1 342 ? 17.416 -21.418 -15.262 1.00 97.56 342 TRP A O 1
ATOM 2649 N N . THR A 1 343 ? 17.777 -19.718 -16.688 1.00 95.50 343 THR A N 1
ATOM 2650 C CA . THR A 1 343 ? 17.540 -20.481 -17.920 1.00 95.50 343 THR A CA 1
ATOM 2651 C C . THR A 1 343 ? 18.609 -20.183 -18.965 1.00 95.50 343 THR A C 1
ATOM 2653 O O . THR A 1 343 ? 19.135 -19.072 -19.023 1.00 95.50 343 THR A O 1
ATOM 2656 N N . GLY A 1 344 ? 18.962 -21.184 -19.770 1.00 93.44 344 GLY A N 1
ATOM 2657 C CA . GLY A 1 344 ? 19.990 -21.074 -20.805 1.00 93.44 344 GLY A CA 1
ATOM 2658 C C . GLY A 1 344 ? 20.203 -22.401 -21.545 1.00 93.44 344 GLY A C 1
ATOM 2659 O O . GLY A 1 344 ? 19.365 -23.300 -21.448 1.00 93.44 344 GLY A O 1
ATOM 2660 N N . PRO A 1 345 ? 21.332 -22.594 -22.254 1.00 92.19 345 PRO A N 1
ATOM 2661 C CA . PRO A 1 345 ? 21.617 -23.846 -22.974 1.00 92.19 345 PRO A CA 1
ATOM 2662 C C . PRO A 1 345 ? 21.756 -25.072 -22.054 1.00 92.19 345 PRO A C 1
ATOM 2664 O O . PRO A 1 345 ? 21.711 -26.206 -22.520 1.00 92.19 345 PRO A O 1
ATOM 2667 N N . PHE A 1 346 ? 21.914 -24.854 -20.749 1.00 93.62 346 PHE A N 1
ATOM 2668 C CA . PHE A 1 346 ? 21.946 -25.878 -19.702 1.00 93.62 346 PHE A CA 1
ATOM 2669 C C . PHE A 1 346 ? 20.550 -26.306 -19.213 1.00 93.62 346 PHE A C 1
ATOM 2671 O O . PHE A 1 346 ? 20.457 -27.114 -18.291 1.00 93.62 346 PHE A O 1
ATOM 2678 N N . GLY A 1 347 ? 19.469 -25.772 -19.791 1.00 95.25 347 GLY A N 1
ATOM 2679 C CA . GLY A 1 347 ? 18.108 -25.968 -19.297 1.00 95.25 347 GLY A CA 1
ATOM 2680 C C . GLY A 1 347 ? 17.776 -24.967 -18.194 1.00 95.25 347 GLY A C 1
ATOM 2681 O O . GLY A 1 347 ? 17.810 -23.761 -18.437 1.00 95.25 347 GLY A O 1
ATOM 2682 N N . GLU A 1 348 ? 17.460 -25.463 -16.996 1.00 96.88 348 GLU A N 1
ATOM 2683 C CA . GLU A 1 348 ? 17.113 -24.642 -15.831 1.00 96.88 348 GLU A CA 1
ATOM 2684 C C . GLU A 1 348 ? 18.084 -24.886 -14.667 1.00 96.88 348 GLU A C 1
ATOM 2686 O O . GLU A 1 348 ? 18.561 -26.003 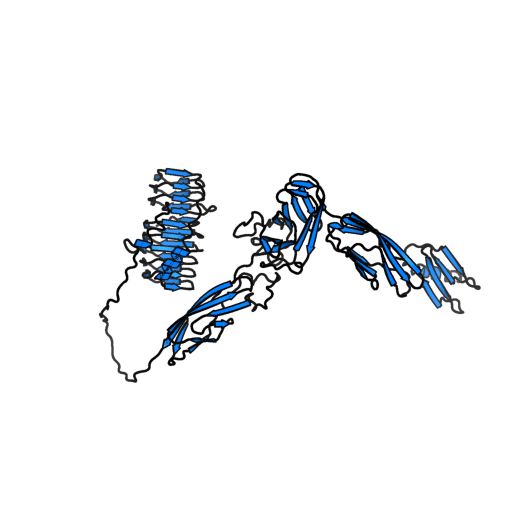-14.461 1.00 96.88 348 GLU A O 1
ATOM 2691 N N . ALA A 1 349 ? 18.365 -23.842 -13.889 1.00 96.38 349 ALA A N 1
ATOM 2692 C CA . ALA A 1 349 ? 19.109 -23.937 -12.637 1.00 96.38 349 ALA A CA 1
ATOM 2693 C C . ALA A 1 349 ? 18.524 -22.983 -11.587 1.00 96.38 349 ALA A C 1
ATOM 2695 O O . ALA A 1 349 ? 17.930 -21.966 -11.933 1.00 96.38 349 ALA A O 1
ATOM 2696 N N . GLU A 1 350 ? 18.712 -23.285 -10.303 1.00 94.94 350 GLU A N 1
ATOM 2697 C CA . GLU A 1 350 ? 18.183 -22.472 -9.202 1.00 94.94 350 GLU A CA 1
ATOM 2698 C C . GLU A 1 350 ? 19.274 -22.019 -8.233 1.00 94.94 350 GLU A C 1
ATOM 2700 O O . GLU A 1 350 ? 20.304 -22.675 -8.054 1.00 94.94 350 GLU A O 1
ATOM 2705 N N . GLY A 1 351 ? 19.012 -20.890 -7.579 1.00 92.19 351 GLY A N 1
ATOM 2706 C CA . GLY A 1 351 ? 19.848 -20.334 -6.522 1.00 92.19 351 GLY A CA 1
ATOM 2707 C C . GLY A 1 351 ? 20.608 -19.075 -6.931 1.00 92.19 351 GLY A C 1
ATOM 2708 O O . GLY A 1 351 ? 20.625 -18.659 -8.089 1.00 92.19 351 GLY A O 1
ATOM 2709 N N . VAL A 1 352 ? 21.247 -18.454 -5.938 1.00 92.19 352 VAL A N 1
ATOM 2710 C CA . VAL A 1 352 ? 21.962 -17.181 -6.114 1.00 92.19 352 VAL A CA 1
ATOM 2711 C C . VAL A 1 352 ? 23.194 -17.355 -7.003 1.00 92.19 352 VAL A C 1
ATOM 2713 O O . VAL A 1 352 ? 23.457 -16.519 -7.859 1.00 92.19 352 VAL A O 1
ATOM 2716 N N . LYS A 1 353 ? 23.958 -18.440 -6.805 1.00 94.56 353 LYS A N 1
ATOM 2717 C CA . LYS A 1 353 ? 25.200 -18.726 -7.543 1.00 94.56 353 LYS A CA 1
ATOM 2718 C C . LYS A 1 353 ? 25.253 -20.169 -8.064 1.00 94.56 353 LYS A C 1
ATOM 2720 O O . LYS A 1 353 ? 26.067 -20.962 -7.577 1.00 94.56 353 LYS A O 1
ATOM 2725 N N . PRO A 1 354 ? 24.362 -20.570 -8.986 1.00 97.06 354 PRO A N 1
ATOM 2726 C CA . PRO A 1 354 ? 24.346 -21.935 -9.482 1.00 97.06 354 PRO A CA 1
ATOM 2727 C C . PRO A 1 354 ? 25.576 -22.210 -10.345 1.00 97.06 354 PRO A C 1
ATOM 2729 O O . PRO A 1 354 ? 26.102 -21.336 -11.038 1.00 97.06 354 PRO A O 1
ATOM 2732 N N . ASN A 1 355 ? 26.016 -23.465 -10.321 1.00 96.31 355 ASN A N 1
ATOM 2733 C CA . ASN A 1 355 ? 27.032 -23.956 -11.237 1.00 96.31 355 ASN A CA 1
ATOM 2734 C C . ASN A 1 355 ? 26.357 -24.698 -12.389 1.00 96.31 355 ASN A C 1
ATOM 2736 O O . ASN A 1 355 ? 25.656 -25.678 -12.150 1.00 96.31 355 ASN A O 1
ATOM 2740 N N . VAL A 1 356 ? 26.622 -24.269 -13.617 1.00 96.00 356 VAL A N 1
ATOM 2741 C CA . VAL A 1 356 ? 26.043 -24.830 -14.845 1.00 96.00 356 VAL A CA 1
ATOM 2742 C C . VAL A 1 356 ? 27.147 -25.254 -15.808 1.00 96.00 356 VAL A C 1
ATOM 2744 O O . VAL A 1 356 ? 28.287 -24.805 -15.685 1.00 96.00 356 VAL A O 1
ATOM 2747 N N . VAL A 1 357 ? 26.840 -26.137 -16.758 1.00 95.19 357 VAL A N 1
ATOM 2748 C CA . VAL A 1 357 ? 27.776 -26.528 -17.823 1.00 95.19 357 VAL A CA 1
ATOM 2749 C C . VAL A 1 357 ? 27.361 -25.832 -19.113 1.00 95.19 357 VAL A C 1
ATOM 2751 O O . VAL A 1 357 ? 26.237 -26.002 -19.574 1.00 95.19 357 VAL A O 1
ATOM 2754 N N . MET A 1 358 ? 28.268 -25.038 -19.675 1.00 93.50 358 MET A N 1
ATOM 2755 C CA . MET A 1 358 ? 28.022 -24.200 -20.847 1.00 93.50 358 MET A CA 1
ATOM 2756 C C . MET A 1 358 ? 28.749 -24.769 -22.067 1.00 93.50 358 MET A C 1
ATOM 2758 O O . MET A 1 358 ? 29.983 -24.826 -22.035 1.00 93.50 358 MET A O 1
ATOM 2762 N N . PRO A 1 359 ? 28.046 -25.171 -23.140 1.00 93.06 359 PRO A N 1
ATOM 2763 C CA . PRO A 1 359 ? 28.699 -25.624 -24.365 1.00 93.06 359 PRO A CA 1
ATOM 2764 C C . PRO A 1 359 ? 29.453 -24.469 -25.055 1.00 93.06 359 PRO A C 1
ATOM 2766 O O . PRO A 1 359 ? 29.132 -23.301 -24.812 1.00 93.06 359 PRO A O 1
ATOM 2769 N N . PRO A 1 360 ? 30.434 -24.754 -25.935 1.00 89.38 360 PRO A N 1
ATOM 2770 C CA . PRO A 1 360 ? 31.080 -23.727 -26.751 1.00 89.38 360 PRO A CA 1
ATOM 2771 C C . PRO A 1 360 ? 30.056 -22.885 -27.526 1.00 89.38 360 PRO A C 1
ATOM 2773 O O . PRO A 1 360 ? 29.096 -23.427 -28.071 1.00 89.38 360 PRO A O 1
ATOM 2776 N N . GLY A 1 361 ? 30.255 -21.569 -27.585 1.00 85.69 361 GLY A N 1
ATOM 2777 C CA . GLY A 1 361 ? 29.319 -20.639 -28.223 1.00 85.69 361 GLY A CA 1
ATOM 2778 C C . GLY A 1 361 ? 29.096 -19.360 -27.421 1.00 85.69 361 GLY A C 1
ATOM 2779 O O . GLY A 1 361 ? 29.752 -19.123 -26.408 1.00 85.69 361 GLY A O 1
ATOM 2780 N N . ILE A 1 362 ? 28.177 -18.526 -27.900 1.00 81.56 362 ILE A N 1
ATOM 2781 C CA . ILE A 1 362 ? 27.712 -17.318 -27.214 1.00 81.56 362 ILE A CA 1
ATOM 2782 C C . ILE A 1 362 ? 26.275 -17.585 -26.790 1.00 81.56 362 ILE A C 1
ATOM 2784 O O . ILE A 1 362 ? 25.432 -17.880 -27.636 1.00 81.56 362 ILE A O 1
ATOM 2788 N N . TRP A 1 363 ? 26.017 -17.504 -25.491 1.00 80.62 363 TRP A N 1
ATOM 2789 C CA . TRP A 1 363 ? 24.738 -17.876 -24.905 1.00 80.62 363 TRP A CA 1
ATOM 2790 C C . TRP A 1 363 ? 24.214 -16.762 -24.016 1.00 80.62 363 TRP A C 1
ATOM 2792 O O . TRP A 1 363 ? 24.935 -16.280 -23.147 1.00 80.62 363 TRP A O 1
ATOM 2802 N N . GLU A 1 364 ? 22.956 -16.391 -24.214 1.00 83.25 364 GLU A N 1
ATOM 2803 C CA . GLU A 1 364 ? 22.217 -15.549 -23.279 1.00 83.25 364 GLU A CA 1
ATOM 2804 C C . GLU A 1 364 ? 21.635 -16.438 -22.175 1.00 83.25 364 GLU A C 1
ATOM 2806 O O . GLU A 1 364 ? 20.939 -17.421 -22.446 1.00 83.25 364 GLU A O 1
ATOM 2811 N N . CYS A 1 365 ? 21.956 -16.115 -20.928 1.00 80.75 365 CYS A N 1
ATOM 2812 C CA . CYS A 1 365 ? 21.443 -16.784 -19.743 1.00 80.75 365 CYS A CA 1
ATOM 2813 C C . CYS A 1 365 ? 20.498 -15.821 -19.026 1.00 80.75 365 CYS A C 1
ATOM 2815 O O . CYS A 1 365 ? 20.924 -14.748 -18.609 1.00 80.75 365 CYS A O 1
ATOM 2817 N N . ARG A 1 366 ? 19.232 -16.200 -18.848 1.00 86.31 366 ARG A N 1
ATOM 2818 C CA . ARG A 1 366 ? 18.218 -15.364 -18.190 1.00 86.31 366 ARG A CA 1
ATOM 2819 C C . ARG A 1 366 ? 18.090 -15.733 -16.721 1.00 86.31 366 ARG A C 1
ATOM 2821 O O . ARG A 1 366 ? 17.913 -16.910 -16.412 1.00 86.31 366 ARG A O 1
ATOM 2828 N N . LEU A 1 367 ? 18.132 -14.739 -15.847 1.00 91.56 367 LEU A N 1
ATOM 2829 C CA . LEU A 1 367 ? 17.785 -14.808 -14.435 1.00 91.56 367 LEU A CA 1
ATOM 2830 C C . LEU A 1 367 ? 16.380 -14.232 -14.232 1.00 91.56 367 LEU A C 1
ATOM 2832 O O . LEU A 1 367 ? 16.095 -13.134 -14.686 1.00 91.56 367 LEU A O 1
ATOM 2836 N N . ILE A 1 368 ? 15.534 -14.941 -13.493 1.00 89.56 368 ILE A N 1
ATOM 2837 C CA . ILE A 1 368 ? 14.265 -14.450 -12.956 1.00 89.56 368 ILE A CA 1
ATOM 2838 C C . ILE A 1 368 ? 14.365 -14.475 -11.433 1.00 89.56 368 ILE A C 1
ATOM 2840 O O . ILE A 1 368 ? 14.717 -15.503 -10.842 1.00 89.56 368 ILE A O 1
ATOM 2844 N N . VAL A 1 369 ? 14.043 -13.351 -10.806 1.00 85.38 369 VAL A N 1
ATOM 2845 C CA . VAL A 1 369 ? 14.038 -13.156 -9.357 1.00 85.38 369 VAL A CA 1
ATOM 2846 C C . VAL A 1 369 ? 12.612 -12.898 -8.894 1.00 85.38 369 VAL A C 1
ATOM 2848 O O . VAL A 1 369 ? 11.886 -12.147 -9.537 1.00 85.38 369 VAL A O 1
ATOM 2851 N N . SER A 1 370 ? 12.209 -13.512 -7.782 1.00 86.94 370 SER A N 1
ATOM 2852 C CA . SER A 1 370 ? 10.887 -13.309 -7.179 1.00 86.94 370 SER A CA 1
ATOM 2853 C C . SER A 1 370 ? 10.986 -13.092 -5.673 1.00 86.94 370 SER A C 1
ATOM 2855 O O . SER A 1 370 ? 11.796 -13.745 -5.013 1.00 86.94 370 SER A O 1
ATOM 2857 N N . ASP A 1 371 ? 10.129 -12.220 -5.151 1.00 79.38 371 ASP A N 1
ATOM 2858 C CA . ASP A 1 371 ? 9.851 -11.981 -3.724 1.00 79.38 371 ASP A CA 1
ATOM 2859 C C . ASP A 1 371 ? 8.670 -12.845 -3.207 1.00 79.38 371 ASP A C 1
ATOM 2861 O O . ASP A 1 371 ? 8.355 -12.860 -2.021 1.00 79.38 371 ASP A O 1
ATOM 2865 N N . GLY A 1 372 ? 8.031 -13.623 -4.094 1.00 78.88 372 GLY A N 1
ATOM 2866 C CA . GLY A 1 372 ? 6.856 -14.451 -3.806 1.00 78.88 372 GLY A CA 1
ATOM 2867 C C . GLY A 1 372 ? 5.524 -13.813 -4.209 1.00 78.88 372 GLY A C 1
ATOM 2868 O O . GLY A 1 372 ? 4.511 -14.516 -4.244 1.00 78.88 372 GLY A O 1
ATOM 2869 N N . TRP A 1 373 ? 5.517 -12.527 -4.564 1.00 77.12 373 TRP A N 1
ATOM 2870 C CA . TRP A 1 373 ? 4.346 -11.775 -5.028 1.00 77.12 373 TRP A CA 1
ATOM 2871 C C . TRP A 1 373 ? 4.524 -11.234 -6.452 1.00 77.12 373 TRP A C 1
ATOM 2873 O O . TRP A 1 373 ? 3.601 -11.314 -7.263 1.00 77.12 373 TRP A O 1
ATOM 2883 N N . LEU A 1 374 ? 5.706 -10.713 -6.764 1.00 80.19 374 LEU A N 1
ATOM 2884 C CA . LEU A 1 374 ? 6.119 -10.156 -8.042 1.00 80.19 374 LEU A CA 1
ATOM 2885 C C . LEU A 1 374 ? 7.424 -10.809 -8.523 1.00 80.19 374 LEU A C 1
ATOM 2887 O O . LEU A 1 374 ? 8.131 -11.516 -7.797 1.00 80.19 374 LEU A O 1
ATOM 2891 N N . GLU A 1 375 ? 7.730 -10.598 -9.800 1.00 84.62 375 GLU A N 1
ATOM 2892 C CA . GLU A 1 375 ? 8.944 -11.102 -10.434 1.00 84.62 375 GLU A CA 1
ATOM 2893 C C . GLU A 1 375 ? 9.604 -10.001 -11.260 1.00 84.62 375 GLU A C 1
ATOM 2895 O O . GLU A 1 375 ? 8.936 -9.118 -11.803 1.00 84.62 375 GLU A O 1
ATOM 2900 N N . SER A 1 376 ? 10.920 -10.086 -11.384 1.00 80.44 376 SER A N 1
ATOM 2901 C CA . SER A 1 376 ? 11.689 -9.355 -12.383 1.00 80.44 376 SER A CA 1
ATOM 2902 C C . SER A 1 376 ? 12.733 -10.262 -13.004 1.00 80.44 376 SER A C 1
ATOM 2904 O O . SER A 1 376 ? 13.001 -11.365 -12.524 1.00 80.44 376 SER A O 1
ATOM 2906 N N . GLU A 1 377 ? 13.317 -9.803 -14.099 1.00 82.75 377 GLU A N 1
ATOM 2907 C CA . GLU A 1 377 ? 14.274 -10.583 -14.859 1.00 82.75 377 GLU A CA 1
ATOM 2908 C C . GLU A 1 377 ? 15.451 -9.741 -15.325 1.00 82.75 377 GLU A C 1
ATOM 2910 O O . GLU A 1 377 ? 15.338 -8.531 -15.513 1.00 82.75 377 GLU A O 1
ATOM 2915 N N . ASP A 1 378 ? 16.574 -10.419 -15.510 1.00 76.56 378 ASP A N 1
ATOM 2916 C CA . ASP A 1 378 ? 17.788 -9.879 -16.101 1.00 76.56 378 ASP A CA 1
ATOM 2917 C C . ASP A 1 378 ? 18.501 -10.976 -16.907 1.00 76.56 378 ASP A C 1
ATOM 2919 O O . ASP A 1 378 ? 18.178 -12.160 -16.793 1.00 76.56 378 ASP A O 1
ATOM 2923 N N . THR A 1 379 ? 19.463 -10.613 -17.747 1.00 73.69 379 THR A N 1
ATOM 2924 C CA . THR A 1 379 ? 20.196 -11.548 -18.612 1.00 73.69 379 THR A CA 1
ATOM 2925 C C . THR A 1 379 ? 21.693 -11.297 -18.558 1.00 73.69 379 THR A C 1
ATOM 2927 O O . THR A 1 379 ? 22.118 -10.151 -18.529 1.00 73.69 379 THR A O 1
ATOM 2930 N N . VAL A 1 380 ? 22.490 -12.363 -18.644 1.00 78.75 380 VAL A N 1
ATOM 2931 C CA . VAL A 1 380 ? 23.953 -12.302 -18.775 1.00 78.75 380 VAL A CA 1
ATOM 2932 C C . VAL A 1 380 ? 24.410 -13.086 -20.001 1.00 78.75 380 VAL A C 1
ATOM 2934 O O . VAL A 1 380 ? 23.933 -14.199 -20.245 1.00 78.75 380 VAL A O 1
ATOM 2937 N N . ILE A 1 381 ? 25.357 -12.545 -20.767 1.00 75.06 381 ILE A N 1
ATOM 2938 C CA . ILE A 1 381 ? 25.961 -13.240 -21.904 1.00 75.06 381 ILE A CA 1
ATOM 2939 C C . ILE A 1 381 ? 27.181 -14.030 -21.435 1.00 75.06 381 ILE A C 1
ATOM 2941 O O . ILE A 1 381 ? 28.127 -13.507 -20.842 1.00 75.06 381 ILE A O 1
ATOM 2945 N N . ILE A 1 382 ? 27.195 -15.319 -21.765 1.00 84.38 382 ILE A N 1
ATOM 2946 C CA . ILE A 1 382 ? 28.320 -16.214 -21.526 1.00 84.38 382 ILE A CA 1
ATOM 2947 C C . ILE A 1 382 ? 28.912 -16.645 -22.865 1.00 84.38 382 ILE A C 1
ATOM 2949 O O . ILE A 1 382 ? 28.285 -17.363 -23.646 1.00 84.38 382 ILE A O 1
ATOM 2953 N N . HIS A 1 383 ? 30.153 -16.237 -23.117 1.00 88.00 383 HIS A N 1
ATOM 2954 C CA . HIS A 1 383 ? 30.911 -16.632 -24.298 1.00 88.00 383 HIS A CA 1
ATOM 2955 C C . HIS A 1 383 ? 31.928 -17.716 -23.940 1.00 88.00 383 HIS A C 1
ATOM 2957 O O . HIS A 1 383 ? 32.904 -17.464 -23.241 1.00 88.00 383 HIS A O 1
ATOM 2963 N N . VAL A 1 384 ? 31.738 -18.924 -24.458 1.00 90.88 384 VAL A N 1
ATOM 2964 C CA . VAL A 1 384 ? 32.676 -20.039 -24.310 1.00 90.88 384 VAL A CA 1
ATOM 2965 C C . VAL A 1 384 ? 33.445 -20.225 -25.619 1.00 90.88 384 VAL A C 1
ATOM 2967 O O . VAL A 1 384 ? 32.931 -20.786 -26.589 1.00 90.88 384 VAL A O 1
ATOM 2970 N N . LYS A 1 385 ? 34.691 -19.747 -25.655 1.00 86.19 385 LYS A N 1
ATOM 2971 C CA . LYS A 1 385 ? 35.592 -19.845 -26.810 1.00 86.19 385 LYS A CA 1
ATOM 2972 C C . LYS A 1 385 ? 36.230 -21.231 -26.882 1.00 86.19 385 LYS A C 1
ATOM 2974 O O . LYS A 1 385 ? 36.881 -21.670 -25.934 1.00 86.19 385 LYS A O 1
ATOM 2979 N N . LYS A 1 386 ? 36.102 -21.903 -28.028 1.00 85.44 386 LYS A N 1
ATOM 2980 C CA . LYS A 1 386 ? 36.812 -23.160 -28.305 1.00 85.44 386 LYS A CA 1
ATOM 2981 C C . LYS A 1 386 ? 38.235 -22.862 -28.783 1.00 85.44 386 LYS A C 1
ATOM 2983 O O . LYS A 1 386 ? 38.404 -22.155 -29.774 1.00 85.44 386 LYS A O 1
ATOM 2988 N N . ILE A 1 387 ? 39.247 -23.417 -28.116 1.00 82.56 387 ILE A N 1
ATOM 2989 C CA . ILE A 1 387 ? 40.651 -23.299 -28.542 1.00 82.56 387 ILE A CA 1
ATOM 2990 C C . ILE A 1 387 ? 41.094 -24.589 -29.229 1.00 82.56 387 ILE A C 1
ATOM 2992 O O . ILE A 1 387 ? 41.032 -25.668 -28.641 1.00 82.56 387 ILE A O 1
ATOM 2996 N N . THR A 1 388 ? 41.597 -24.465 -30.457 1.00 70.81 388 THR A N 1
ATOM 2997 C CA . THR A 1 388 ? 42.300 -25.533 -31.182 1.00 70.81 388 THR A CA 1
ATOM 2998 C C . THR A 1 388 ? 43.805 -25.301 -31.131 1.00 70.81 388 THR A C 1
ATOM 3000 O O . THR A 1 388 ? 44.279 -24.206 -31.422 1.00 70.81 388 THR A O 1
ATOM 3003 N N . GLU A 1 389 ? 44.564 -26.329 -30.768 1.00 52.34 389 GLU A N 1
ATOM 3004 C CA . GLU A 1 389 ? 46.021 -26.261 -30.667 1.00 52.34 389 GLU A CA 1
ATOM 3005 C C . GLU A 1 389 ? 46.683 -26.406 -32.046 1.00 52.34 389 GLU A C 1
ATOM 3007 O O . GLU A 1 389 ? 46.325 -27.311 -32.797 1.00 52.34 389 GLU A O 1
ATOM 3012 N N . ASN A 1 390 ? 47.658 -25.544 -32.362 1.00 43.12 390 ASN A N 1
ATOM 3013 C CA . ASN A 1 390 ? 48.788 -25.880 -33.236 1.00 43.12 390 ASN A CA 1
ATOM 3014 C C . ASN A 1 390 ? 49.916 -24.831 -33.153 1.00 43.12 390 ASN A C 1
ATOM 3016 O O . ASN A 1 390 ? 49.681 -23.653 -33.411 1.00 43.12 390 ASN A O 1
ATOM 3020 N N . GLY A 1 391 ? 51.151 -25.296 -32.910 1.00 34.34 391 GLY A N 1
ATOM 3021 C CA . GLY A 1 391 ? 52.368 -24.685 -33.471 1.00 34.34 391 GLY A CA 1
ATOM 3022 C C . GLY A 1 391 ? 53.443 -24.191 -32.495 1.00 34.34 391 GLY A C 1
ATOM 3023 O O . GLY A 1 391 ? 53.387 -23.069 -32.009 1.00 34.34 391 GLY A O 1
ATOM 3024 N N . SER A 1 392 ? 54.472 -25.014 -32.290 1.00 32.88 392 SER A N 1
ATOM 3025 C CA . SER A 1 392 ? 55.698 -24.764 -31.519 1.00 32.88 392 SER A CA 1
ATOM 3026 C C . SER A 1 392 ? 56.691 -23.759 -32.145 1.00 32.88 392 SER A C 1
ATOM 3028 O O . SER A 1 392 ? 56.835 -23.703 -33.359 1.00 32.88 392 SER A O 1
ATOM 3030 N N . SER A 1 393 ? 57.434 -23.072 -31.260 1.00 33.38 393 SER A N 1
ATOM 3031 C CA . SER A 1 393 ? 58.812 -22.514 -31.323 1.00 33.38 393 SER A CA 1
ATOM 3032 C C . SER A 1 393 ? 59.376 -21.848 -32.596 1.00 33.38 393 SER A C 1
ATOM 3034 O O . SER A 1 393 ? 59.570 -22.515 -33.604 1.00 33.38 393 SER A O 1
ATOM 3036 N N . SER A 1 394 ? 59.904 -20.622 -32.455 1.00 31.45 394 SER A N 1
ATOM 3037 C CA . SER A 1 394 ? 61.357 -20.308 -32.394 1.00 31.45 394 SER A CA 1
ATOM 3038 C C . SER A 1 394 ? 61.578 -18.794 -32.548 1.00 31.45 394 SER A C 1
ATOM 3040 O O . SER A 1 394 ? 60.957 -18.179 -33.409 1.00 31.45 394 SER A O 1
ATOM 3042 N N . GLY A 1 395 ? 62.432 -18.192 -31.715 1.00 32.78 395 GLY A N 1
ATOM 3043 C CA . GLY A 1 395 ? 62.710 -16.752 -31.740 1.00 32.78 395 GLY A CA 1
ATOM 3044 C C . GLY A 1 395 ? 63.751 -16.322 -32.773 1.00 32.78 395 GLY A C 1
ATOM 3045 O O . GLY A 1 395 ? 64.606 -17.116 -33.139 1.00 32.78 395 GLY A O 1
ATOM 3046 N N . ASP A 1 396 ? 63.709 -15.046 -33.162 1.00 28.36 396 ASP A N 1
ATOM 3047 C CA . ASP A 1 396 ? 64.893 -14.198 -33.344 1.00 28.36 396 ASP A CA 1
ATOM 3048 C C . ASP A 1 396 ? 64.491 -12.708 -33.333 1.00 28.36 396 ASP A C 1
ATOM 3050 O O . ASP A 1 396 ? 63.375 -12.311 -33.662 1.00 28.36 396 ASP A O 1
ATOM 3054 N N . SER A 1 397 ? 65.445 -11.923 -32.866 1.00 31.56 397 SER A N 1
ATOM 3055 C CA . SER A 1 397 ? 65.549 -10.488 -32.675 1.00 31.56 397 SER A CA 1
ATOM 3056 C C . SER A 1 397 ? 65.451 -9.631 -33.950 1.00 31.56 397 SER A C 1
ATOM 3058 O O . SER A 1 397 ? 65.871 -10.036 -35.027 1.00 31.56 397 SER A O 1
ATOM 3060 N N . GLY A 1 398 ? 65.015 -8.369 -33.795 1.00 28.03 398 GLY A N 1
ATOM 3061 C CA . GLY A 1 398 ? 65.425 -7.284 -34.701 1.00 28.03 398 GLY A CA 1
ATOM 3062 C C . GLY A 1 398 ? 64.342 -6.316 -35.197 1.00 28.03 398 GLY A C 1
ATOM 3063 O O . GLY A 1 398 ? 63.688 -6.572 -36.192 1.00 28.03 398 GLY A O 1
ATOM 3064 N N . LYS A 1 399 ? 64.290 -5.141 -34.551 1.00 27.97 399 LYS A N 1
ATOM 3065 C CA . LYS A 1 399 ? 64.093 -3.779 -35.108 1.00 27.97 399 LYS A CA 1
ATOM 3066 C C . LYS A 1 399 ? 62.916 -3.477 -36.068 1.00 27.97 399 LYS A C 1
ATOM 3068 O O . LYS A 1 399 ? 62.931 -3.836 -37.233 1.00 27.97 399 LYS A O 1
ATOM 3073 N N . SER A 1 400 ? 62.046 -2.581 -35.579 1.00 31.73 400 SER A N 1
ATOM 3074 C CA . SER A 1 400 ? 61.613 -1.309 -36.198 1.00 31.73 400 SER A CA 1
ATOM 3075 C C . SER A 1 400 ? 61.388 -1.272 -37.713 1.00 31.73 400 SER A C 1
ATOM 3077 O O . SER A 1 400 ? 62.347 -1.146 -38.470 1.00 31.73 400 SER A O 1
ATOM 3079 N N . ASN A 1 401 ? 60.127 -1.142 -38.133 1.00 25.91 401 ASN A N 1
ATOM 3080 C CA . ASN A 1 401 ? 59.639 0.090 -38.766 1.00 25.91 401 ASN A CA 1
ATOM 3081 C C . ASN A 1 401 ? 58.142 0.029 -39.084 1.00 25.91 401 ASN A C 1
ATOM 3083 O O . ASN A 1 401 ? 57.587 -1.020 -39.394 1.00 25.91 401 ASN A O 1
ATOM 3087 N N . ASN A 1 402 ? 57.536 1.213 -39.018 1.00 34.59 402 ASN A N 1
ATOM 3088 C CA . ASN A 1 402 ? 56.210 1.556 -39.508 1.00 34.59 402 ASN A CA 1
ATOM 3089 C C . ASN A 1 402 ? 55.949 1.037 -40.926 1.00 34.59 402 ASN A C 1
ATOM 3091 O O . ASN A 1 402 ? 56.776 1.252 -41.813 1.00 34.59 402 ASN A O 1
ATOM 3095 N N . ASN A 1 403 ? 54.772 0.438 -41.116 1.00 30.97 403 ASN A N 1
ATOM 3096 C CA . ASN A 1 403 ? 53.785 0.728 -42.166 1.00 30.97 403 ASN A CA 1
ATOM 3097 C C . ASN A 1 403 ? 52.877 -0.496 -42.327 1.00 30.97 403 ASN A C 1
ATOM 3099 O O . ASN A 1 403 ? 53.262 -1.456 -42.984 1.00 30.97 403 ASN A O 1
ATOM 3103 N N . ASN A 1 404 ? 51.663 -0.437 -41.775 1.00 28.33 404 ASN A N 1
ATOM 3104 C CA . ASN A 1 404 ? 50.573 -1.302 -42.219 1.00 28.33 404 ASN A CA 1
ATOM 3105 C C . ASN A 1 404 ? 49.577 -0.446 -43.000 1.00 28.33 404 ASN A C 1
ATOM 3107 O O . ASN A 1 404 ? 48.625 0.097 -42.451 1.00 28.33 404 ASN A O 1
ATOM 3111 N N . ASP A 1 405 ? 49.859 -0.333 -44.293 1.00 35.47 405 ASP A N 1
ATOM 3112 C CA . ASP A 1 405 ? 48.826 -0.412 -45.314 1.00 35.47 405 ASP A CA 1
ATOM 3113 C C . ASP A 1 405 ? 48.515 -1.903 -45.506 1.00 35.47 405 ASP A C 1
ATOM 3115 O O . ASP A 1 405 ? 49.429 -2.701 -45.730 1.00 35.47 405 ASP A O 1
ATOM 3119 N N . SER A 1 406 ? 47.260 -2.310 -45.331 1.00 28.44 406 SER A N 1
ATOM 3120 C CA . SER A 1 406 ? 46.699 -3.455 -46.057 1.00 28.44 406 SER A CA 1
ATOM 3121 C C . SER A 1 406 ? 45.213 -3.636 -45.763 1.00 28.44 406 SER A C 1
ATOM 3123 O O . SER A 1 406 ? 44.812 -4.182 -44.741 1.00 28.44 406 SER A O 1
ATOM 3125 N N . GLY A 1 407 ? 44.417 -3.287 -46.772 1.00 27.62 407 GLY A N 1
ATOM 3126 C CA . GLY A 1 407 ? 43.446 -4.232 -47.316 1.00 27.62 407 GLY A CA 1
ATOM 3127 C C . GLY A 1 407 ? 42.163 -4.394 -46.522 1.00 27.62 407 GLY A C 1
ATOM 3128 O O . GLY A 1 407 ? 41.881 -5.479 -46.016 1.00 27.62 407 GLY A O 1
ATOM 3129 N N . ASP A 1 408 ? 41.352 -3.340 -46.529 1.00 29.92 408 ASP A N 1
ATOM 3130 C CA . ASP A 1 408 ? 39.945 -3.410 -46.164 1.00 29.92 408 ASP A CA 1
ATOM 3131 C C . ASP A 1 408 ? 39.215 -4.339 -47.152 1.00 29.92 408 ASP A C 1
ATOM 3133 O O . ASP A 1 408 ? 38.985 -4.016 -48.323 1.00 29.92 408 ASP A O 1
ATOM 3137 N N . LYS A 1 409 ? 38.927 -5.566 -46.712 1.00 31.06 409 LYS A N 1
ATOM 3138 C CA . LYS A 1 409 ? 38.027 -6.471 -47.425 1.00 31.06 409 LYS A CA 1
ATOM 3139 C C . LYS A 1 409 ? 36.614 -6.169 -46.956 1.00 31.06 409 LYS A C 1
ATOM 3141 O O . LYS A 1 409 ? 36.190 -6.668 -45.920 1.00 31.06 409 LYS A O 1
ATOM 3146 N N . ASN A 1 410 ? 35.914 -5.404 -47.791 1.00 36.47 410 ASN A N 1
ATOM 3147 C CA . ASN A 1 410 ? 34.463 -5.252 -47.832 1.00 36.47 410 ASN A CA 1
ATOM 3148 C C . ASN A 1 410 ? 33.731 -6.528 -47.386 1.00 36.47 410 ASN A C 1
ATOM 3150 O O . ASN A 1 410 ? 33.640 -7.506 -48.135 1.00 36.47 410 ASN A O 1
ATOM 3154 N N . ILE A 1 411 ? 33.162 -6.482 -46.184 1.00 31.08 411 ILE A N 1
ATOM 3155 C CA . ILE A 1 411 ? 32.035 -7.315 -45.773 1.00 31.08 411 ILE A CA 1
ATOM 3156 C C . ILE A 1 411 ? 30.885 -6.331 -45.587 1.00 31.08 411 ILE A C 1
ATOM 3158 O O . ILE A 1 411 ? 30.987 -5.411 -44.785 1.00 31.08 411 ILE A O 1
ATOM 3162 N N . GLY A 1 412 ? 29.859 -6.488 -46.425 1.00 27.89 412 GLY A N 1
ATOM 3163 C CA . GLY A 1 412 ? 28.872 -5.465 -46.761 1.00 27.89 412 GLY A CA 1
ATOM 3164 C C . GLY A 1 412 ? 28.337 -4.658 -45.583 1.00 27.89 412 GLY A C 1
ATOM 3165 O O . GLY A 1 412 ? 27.664 -5.194 -44.702 1.00 27.89 412 GLY A O 1
ATOM 3166 N N . GLU A 1 413 ? 28.570 -3.349 -45.655 1.00 34.47 413 GLU A N 1
ATOM 3167 C CA . GLU A 1 413 ? 27.764 -2.342 -44.983 1.00 34.47 413 GLU A CA 1
ATOM 3168 C C . GLU A 1 413 ? 26.303 -2.555 -45.393 1.00 34.47 413 GLU A C 1
ATOM 3170 O O . GLU A 1 413 ? 25.886 -2.263 -46.514 1.00 34.47 413 GLU A O 1
ATOM 3175 N N . LYS A 1 414 ? 25.506 -3.114 -44.483 1.00 33.06 414 LYS A N 1
ATOM 3176 C CA . LYS A 1 414 ? 24.076 -2.839 -44.494 1.00 33.06 414 LYS A CA 1
ATOM 3177 C C . LYS A 1 414 ? 23.936 -1.431 -43.940 1.00 33.06 414 LYS A C 1
ATOM 3179 O O . LYS A 1 414 ? 24.003 -1.243 -42.728 1.00 33.06 414 LYS A O 1
ATOM 3184 N N . GLU A 1 415 ? 23.795 -0.464 -44.841 1.00 36.31 415 GLU A N 1
ATOM 3185 C CA . GLU A 1 415 ? 23.350 0.881 -44.498 1.00 36.31 415 GLU A CA 1
ATOM 3186 C C . GLU A 1 415 ? 22.133 0.779 -43.572 1.00 36.31 415 GLU A C 1
ATOM 3188 O O . GLU A 1 415 ? 21.164 0.060 -43.840 1.00 36.31 415 GLU A O 1
ATOM 3193 N N . TRP A 1 416 ? 22.217 1.475 -42.444 1.00 41.75 416 TRP A N 1
ATOM 3194 C CA . TRP A 1 416 ? 21.091 1.708 -41.557 1.00 41.75 416 TRP A CA 1
ATOM 3195 C C . TRP A 1 416 ? 20.023 2.482 -42.345 1.00 41.75 416 TRP A C 1
ATOM 3197 O O . TRP A 1 416 ? 20.196 3.660 -42.650 1.00 41.75 416 TRP A O 1
ATOM 3207 N N . ASP A 1 417 ? 18.942 1.802 -42.737 1.00 41.75 417 ASP A N 1
ATOM 3208 C CA . ASP A 1 417 ? 17.850 2.391 -43.519 1.00 41.75 417 ASP A CA 1
ATOM 3209 C C . ASP A 1 417 ? 16.967 3.277 -42.620 1.00 41.75 417 ASP A C 1
ATOM 3211 O O . ASP A 1 417 ? 15.988 2.841 -42.008 1.00 41.75 417 ASP A O 1
ATOM 3215 N N . ILE A 1 418 ? 17.350 4.554 -42.549 1.00 48.25 418 ILE A N 1
ATOM 3216 C CA . ILE A 1 418 ? 16.721 5.644 -41.782 1.00 48.25 418 ILE A CA 1
ATOM 3217 C C . ILE A 1 418 ? 15.266 5.916 -42.233 1.00 48.25 418 ILE A C 1
ATOM 3219 O O . ILE A 1 418 ? 14.497 6.564 -41.522 1.00 48.25 418 ILE A O 1
ATOM 3223 N N . GLY A 1 419 ? 14.836 5.406 -43.394 1.00 39.16 419 GLY A N 1
ATOM 3224 C CA . GLY A 1 419 ? 13.566 5.773 -44.028 1.00 39.16 419 GLY A CA 1
ATOM 3225 C C . GLY A 1 419 ? 12.287 5.236 -43.367 1.00 39.16 419 GLY A C 1
ATOM 3226 O O . GLY A 1 419 ? 11.202 5.749 -43.645 1.00 39.16 419 GLY A O 1
ATOM 3227 N N . LYS A 1 420 ? 12.362 4.221 -42.491 1.00 42.88 420 LYS A N 1
ATOM 3228 C CA . LYS A 1 420 ? 11.165 3.634 -41.839 1.00 42.88 420 LYS A CA 1
ATOM 3229 C C . LYS A 1 420 ? 10.796 4.257 -40.491 1.00 42.88 420 LYS A C 1
ATOM 3231 O O . LYS A 1 420 ? 9.621 4.223 -40.130 1.00 42.88 420 LYS A O 1
ATOM 3236 N N . GLN A 1 421 ? 11.756 4.843 -39.775 1.00 49.22 421 GLN A N 1
ATOM 3237 C CA . GLN A 1 421 ? 11.527 5.494 -38.471 1.00 49.22 421 GLN A CA 1
ATOM 3238 C C . GLN A 1 421 ? 10.865 6.870 -38.603 1.00 49.22 421 GLN A C 1
ATOM 3240 O O . GLN A 1 421 ? 10.307 7.410 -37.650 1.00 49.22 421 GLN A O 1
ATOM 3245 N N . ASP A 1 422 ? 10.855 7.406 -39.820 1.00 46.94 422 ASP A N 1
ATOM 3246 C CA . ASP A 1 422 ? 10.411 8.754 -40.133 1.00 46.94 422 ASP A CA 1
ATOM 3247 C C . ASP A 1 422 ? 8.887 8.938 -40.171 1.00 46.94 422 ASP A C 1
ATOM 3249 O O . ASP A 1 422 ? 8.413 10.012 -40.517 1.00 46.94 422 ASP A O 1
ATOM 3253 N N . LYS A 1 423 ? 8.092 7.905 -39.864 1.00 49.41 423 LYS A N 1
ATOM 3254 C CA . LYS A 1 423 ? 6.618 7.986 -39.860 1.00 49.41 423 LYS A CA 1
ATOM 3255 C C . LYS A 1 423 ? 5.981 8.063 -38.473 1.00 49.41 423 LYS A C 1
ATOM 3257 O O . LYS A 1 423 ? 4.805 8.396 -38.403 1.00 49.41 423 LYS A O 1
ATOM 3262 N N . VAL A 1 424 ? 6.713 7.731 -37.405 1.00 55.50 424 VAL A N 1
ATOM 3263 C CA . VAL A 1 424 ? 6.136 7.583 -36.052 1.00 55.50 424 VAL A CA 1
ATOM 3264 C C . VAL A 1 424 ? 6.343 8.840 -35.203 1.00 55.50 424 VAL A C 1
ATOM 3266 O O . VAL A 1 424 ? 5.416 9.288 -34.538 1.00 55.50 424 VAL A O 1
ATOM 3269 N N . TYR A 1 425 ? 7.528 9.457 -35.264 1.00 67.44 425 TYR A N 1
ATOM 3270 C CA . TYR A 1 425 ? 7.834 10.656 -34.463 1.00 67.44 425 TYR A CA 1
ATOM 3271 C C . TYR A 1 425 ? 7.505 11.964 -35.188 1.00 67.44 425 TYR A C 1
ATOM 3273 O O . TYR A 1 425 ? 7.082 12.932 -34.564 1.00 67.44 425 TYR A O 1
ATOM 3281 N N . SER A 1 426 ? 7.627 11.975 -36.517 1.00 60.88 426 SER A N 1
ATOM 3282 C CA . SER A 1 426 ? 7.327 13.131 -37.374 1.00 60.88 426 SER A CA 1
ATOM 3283 C C . SER A 1 426 ? 5.839 13.503 -37.412 1.00 60.88 426 SER A C 1
ATOM 3285 O O . SER A 1 426 ? 5.486 14.587 -37.870 1.00 60.88 426 SER A O 1
ATOM 3287 N N . SER A 1 427 ? 4.955 12.614 -36.939 1.00 69.94 427 SER A N 1
ATOM 3288 C CA . SER A 1 427 ? 3.530 12.905 -36.758 1.00 69.94 427 SER A CA 1
ATOM 3289 C C . SER A 1 427 ? 3.227 13.707 -35.493 1.00 69.94 427 SER A C 1
ATOM 3291 O O . SER A 1 427 ? 2.099 14.176 -35.339 1.00 69.94 427 SER A O 1
ATOM 3293 N N . PHE A 1 428 ? 4.190 13.862 -34.576 1.00 84.69 428 PHE A N 1
ATOM 3294 C CA . PHE A 1 428 ? 4.005 14.720 -33.413 1.00 84.69 428 PHE A CA 1
ATOM 3295 C C . PHE A 1 428 ? 4.216 16.184 -33.818 1.00 84.69 428 PHE A C 1
ATOM 3297 O O . PHE A 1 428 ? 5.266 16.526 -34.362 1.00 84.69 428 PHE A O 1
ATOM 3304 N N . PRO A 1 429 ? 3.231 17.068 -33.587 1.00 87.94 429 PRO A N 1
ATOM 3305 C CA . PRO A 1 429 ? 3.175 18.350 -34.290 1.00 87.94 429 PRO A CA 1
ATOM 3306 C C . PRO A 1 429 ? 4.153 19.402 -33.750 1.00 87.94 429 PRO A C 1
ATOM 3308 O O . PRO A 1 429 ? 4.284 20.468 -34.345 1.00 87.94 429 PRO A O 1
ATOM 3311 N N . TYR A 1 430 ? 4.826 19.129 -32.630 1.00 93.44 430 TYR A N 1
ATOM 3312 C CA . TYR A 1 430 ? 5.640 20.111 -31.921 1.00 93.44 430 TYR A CA 1
ATOM 3313 C C . TYR A 1 430 ? 7.130 19.886 -32.162 1.00 93.44 430 TYR A C 1
ATOM 3315 O O . TYR A 1 430 ? 7.656 18.802 -31.908 1.00 93.44 430 TYR A O 1
ATOM 3323 N N . ALA A 1 431 ? 7.822 20.935 -32.604 1.00 94.06 431 ALA A N 1
ATOM 3324 C CA . ALA A 1 431 ? 9.281 20.975 -32.660 1.00 94.06 431 ALA A CA 1
ATOM 3325 C C . ALA A 1 431 ? 9.883 20.994 -31.243 1.00 94.06 431 ALA A C 1
ATOM 3327 O O . ALA A 1 431 ? 10.913 20.371 -30.990 1.00 94.06 431 ALA A O 1
ATOM 3328 N N . VAL A 1 432 ? 9.210 21.665 -30.300 1.00 97.88 432 VAL A N 1
ATOM 3329 C CA . VAL A 1 432 ? 9.587 21.686 -28.880 1.00 97.88 432 VAL A CA 1
ATOM 3330 C C . VAL A 1 432 ? 8.372 21.368 -28.015 1.00 97.88 432 VAL A C 1
ATOM 3332 O O . VAL A 1 432 ? 7.353 22.054 -28.098 1.00 97.88 432 VAL A O 1
ATOM 3335 N N . PHE A 1 433 ? 8.489 20.356 -27.160 1.00 98.19 433 PHE A N 1
ATOM 3336 C CA . PHE A 1 433 ? 7.429 19.925 -26.254 1.00 98.19 433 PHE A CA 1
ATOM 3337 C C . PHE A 1 433 ? 7.944 19.714 -24.830 1.00 98.19 433 PHE A C 1
ATOM 3339 O O . PHE A 1 433 ? 8.816 18.873 -24.608 1.00 98.19 433 PHE A O 1
ATOM 3346 N N . SER A 1 434 ? 7.359 20.432 -23.869 1.00 98.00 434 SER A N 1
ATOM 3347 C CA . SER A 1 434 ? 7.590 20.225 -22.434 1.00 98.00 434 SER A CA 1
ATOM 3348 C C . SER A 1 434 ? 6.319 19.699 -21.762 1.00 98.00 434 SER A C 1
ATOM 3350 O O . SER A 1 434 ? 5.297 20.387 -21.725 1.00 98.00 434 SER A O 1
ATOM 3352 N N . GLY A 1 435 ? 6.376 18.479 -21.229 1.00 95.00 435 GLY A N 1
ATOM 3353 C CA . GLY A 1 435 ? 5.230 17.800 -20.612 1.00 95.00 435 GLY A CA 1
ATOM 3354 C C . GLY A 1 435 ? 4.953 18.167 -19.150 1.00 95.00 435 GLY A C 1
ATOM 3355 O O . GLY A 1 435 ? 3.873 17.853 -18.644 1.00 95.00 435 GLY A O 1
ATOM 3356 N N . SER A 1 436 ? 5.885 18.842 -18.476 1.00 92.56 436 SER A N 1
ATOM 3357 C CA . SER A 1 436 ? 5.801 19.137 -17.049 1.00 92.56 436 SER A CA 1
ATOM 3358 C C . SER A 1 436 ? 4.646 20.077 -16.749 1.00 92.56 436 SER A C 1
ATOM 3360 O O . SER A 1 436 ? 4.534 21.158 -17.319 1.00 92.56 436 SER A O 1
ATOM 3362 N N . GLY A 1 437 ? 3.813 19.691 -15.785 1.00 89.56 437 GLY A N 1
ATOM 3363 C CA . GLY A 1 437 ? 2.813 20.583 -15.205 1.00 89.56 437 GLY A CA 1
ATOM 3364 C C . GLY A 1 437 ? 3.340 21.457 -14.072 1.00 89.56 437 GLY A C 1
ATOM 3365 O O . GLY A 1 437 ? 2.624 22.334 -13.595 1.00 89.56 437 GLY A O 1
ATOM 3366 N N . LYS A 1 438 ? 4.577 21.221 -13.622 1.00 87.44 438 LYS A N 1
ATOM 3367 C CA . LYS A 1 438 ? 5.150 21.847 -12.421 1.00 87.44 438 LYS A CA 1
ATOM 3368 C C . LYS A 1 438 ? 6.245 22.858 -12.747 1.00 87.44 438 LYS A C 1
ATOM 3370 O O . LYS A 1 438 ? 6.381 23.838 -12.020 1.00 87.44 438 LYS A O 1
ATOM 3375 N N . ILE A 1 439 ? 7.023 22.615 -13.802 1.00 87.25 439 ILE A N 1
ATOM 3376 C CA . ILE A 1 439 ? 8.215 23.399 -14.140 1.00 87.25 439 ILE A CA 1
ATOM 3377 C C . ILE A 1 439 ? 8.023 24.059 -15.513 1.00 87.25 439 ILE A C 1
ATOM 3379 O O . ILE A 1 439 ? 7.581 23.389 -16.446 1.00 87.25 439 ILE A O 1
ATOM 3383 N N . PRO A 1 440 ? 8.336 25.359 -15.666 1.00 84.44 440 PRO A N 1
ATOM 3384 C CA . PRO A 1 440 ? 8.215 26.049 -16.943 1.00 84.44 440 PRO A CA 1
ATOM 3385 C C . PRO A 1 440 ? 9.268 25.607 -17.964 1.00 84.44 440 PRO A C 1
ATOM 3387 O O . PRO A 1 440 ? 10.437 25.402 -17.625 1.00 84.44 440 PRO A O 1
ATOM 3390 N N . LEU A 1 441 ? 8.878 25.601 -19.242 1.00 96.19 441 LEU A N 1
ATOM 3391 C CA . LEU A 1 441 ? 9.823 25.548 -20.359 1.00 96.19 441 LEU A CA 1
ATOM 3392 C C . LEU A 1 441 ? 10.599 26.868 -20.376 1.00 96.19 441 LEU A C 1
ATOM 3394 O O . LEU A 1 441 ? 10.010 27.923 -20.616 1.00 96.19 441 LEU A O 1
ATOM 3398 N N . SER A 1 442 ? 11.902 26.805 -20.102 1.00 91.12 442 SER A N 1
ATOM 3399 C CA . SER A 1 442 ? 12.739 27.992 -19.889 1.00 91.12 442 SER A CA 1
ATOM 3400 C C . SER A 1 442 ? 13.857 28.079 -20.923 1.00 91.12 442 SER A C 1
ATOM 3402 O O . SER A 1 442 ? 14.649 27.151 -21.071 1.00 91.12 442 SER A O 1
ATOM 3404 N N . VAL A 1 443 ? 13.935 29.198 -21.643 1.00 93.56 443 VAL A N 1
ATOM 3405 C CA . VAL A 1 443 ? 14.901 29.420 -22.725 1.00 93.56 443 VAL A CA 1
ATOM 3406 C C . VAL A 1 443 ? 15.635 30.743 -22.515 1.00 93.56 443 VAL A C 1
ATOM 3408 O O . VAL A 1 443 ? 15.040 31.817 -22.592 1.00 93.56 443 VAL A O 1
ATOM 3411 N N . TYR A 1 444 ? 16.945 30.662 -22.300 1.00 86.81 444 TYR A N 1
ATOM 3412 C CA . TYR A 1 444 ? 17.834 31.798 -22.071 1.00 86.81 444 TYR A CA 1
ATOM 3413 C C . TYR A 1 444 ? 18.858 31.930 -23.200 1.00 86.81 444 TYR A C 1
ATOM 3415 O O . TYR A 1 444 ? 19.617 30.994 -23.441 1.00 86.81 444 TYR A O 1
ATOM 3423 N N . GLY A 1 445 ? 18.938 33.060 -23.907 1.00 84.75 445 GLY A N 1
ATOM 3424 C CA . GLY A 1 445 ? 20.006 33.256 -24.898 1.00 84.75 445 GLY A CA 1
ATOM 3425 C C . GLY A 1 445 ? 19.858 34.437 -25.853 1.00 84.75 445 GLY A C 1
ATOM 3426 O O . GLY A 1 445 ? 18.799 35.040 -25.977 1.00 84.75 445 GLY A O 1
ATOM 3427 N N . LEU A 1 446 ? 20.947 34.754 -26.557 1.00 85.12 446 LEU A N 1
ATOM 3428 C CA . LEU A 1 446 ? 21.023 35.938 -27.417 1.00 85.12 446 LEU A CA 1
ATOM 3429 C C . LEU A 1 446 ? 20.277 35.788 -28.744 1.00 85.12 446 LEU A C 1
ATOM 3431 O O . LEU A 1 446 ? 19.557 36.708 -29.104 1.00 85.12 446 LEU A O 1
ATOM 3435 N N . ASP A 1 447 ? 20.412 34.657 -29.434 1.00 89.12 447 ASP A N 1
ATOM 3436 C CA . ASP A 1 447 ? 19.813 34.416 -30.750 1.00 89.12 447 ASP A CA 1
ATOM 3437 C C . ASP A 1 447 ? 19.134 33.047 -30.755 1.00 89.12 447 ASP A C 1
ATOM 3439 O O . ASP A 1 447 ? 19.800 32.017 -30.851 1.00 89.12 447 ASP A O 1
ATOM 3443 N N . ILE A 1 448 ? 17.810 33.030 -30.591 1.00 93.12 448 ILE A N 1
ATOM 3444 C CA . ILE A 1 448 ? 17.014 31.801 -30.597 1.00 93.12 448 ILE A CA 1
ATOM 3445 C C . ILE A 1 448 ? 16.018 31.847 -31.752 1.00 93.12 448 ILE A C 1
ATOM 3447 O O . ILE A 1 448 ? 15.162 32.728 -31.807 1.00 93.12 448 ILE A O 1
ATOM 3451 N N . GLU A 1 449 ? 16.096 30.853 -32.629 1.00 95.62 449 GLU A N 1
ATOM 3452 C CA . GLU A 1 449 ? 15.157 30.640 -33.724 1.00 95.62 449 GLU A CA 1
ATOM 3453 C C . GLU A 1 449 ? 14.579 29.228 -33.630 1.00 95.62 449 GLU A C 1
ATOM 3455 O O . GLU A 1 449 ? 15.318 28.247 -33.546 1.00 95.62 449 GLU A O 1
ATOM 3460 N N . ILE A 1 450 ? 13.250 29.126 -33.626 1.00 95.69 450 ILE A N 1
ATOM 3461 C CA . ILE A 1 450 ? 12.531 27.851 -33.630 1.00 95.69 450 ILE A CA 1
ATOM 3462 C C . ILE A 1 450 ? 11.590 27.833 -34.834 1.00 95.69 450 ILE A C 1
ATOM 3464 O O . ILE A 1 450 ? 10.641 28.616 -34.929 1.00 95.69 450 ILE A O 1
ATOM 3468 N N . SER A 1 451 ? 11.847 26.913 -35.761 1.00 92.12 451 SER A N 1
ATOM 3469 C CA . SER A 1 451 ? 10.948 26.628 -36.876 1.00 92.12 451 SER A CA 1
ATOM 3470 C C . SER A 1 451 ? 10.029 25.466 -36.492 1.00 92.12 451 SER A C 1
ATOM 3472 O O . SER A 1 451 ? 10.502 24.357 -36.254 1.00 92.12 451 SER A O 1
ATOM 3474 N N . GLY A 1 452 ? 8.725 25.735 -36.386 1.00 91.88 452 GLY A N 1
ATOM 3475 C CA . GLY A 1 452 ? 7.707 24.771 -35.953 1.00 91.88 452 GLY A CA 1
ATOM 3476 C C . GLY A 1 452 ? 6.971 25.182 -34.676 1.00 91.88 452 GLY A C 1
ATOM 3477 O O . GLY A 1 452 ? 7.242 26.232 -34.088 1.00 91.88 452 GLY A O 1
ATOM 3478 N N . ASP A 1 453 ? 6.002 24.358 -34.277 1.00 95.00 453 ASP A N 1
ATOM 3479 C CA . ASP A 1 453 ? 5.152 24.634 -33.119 1.00 95.00 453 ASP A CA 1
ATOM 3480 C C . ASP A 1 453 ? 5.858 24.277 -31.803 1.00 95.00 453 ASP A C 1
ATOM 3482 O O . ASP A 1 453 ? 6.638 23.325 -31.716 1.00 95.00 453 ASP A O 1
ATOM 3486 N N . ILE A 1 454 ? 5.534 25.029 -30.755 1.00 97.69 454 ILE A N 1
ATOM 3487 C CA . ILE A 1 454 ? 5.993 24.818 -29.382 1.00 97.69 454 ILE A CA 1
ATOM 3488 C C . ILE A 1 454 ? 4.772 24.526 -28.517 1.00 97.69 454 ILE A C 1
ATOM 3490 O O . ILE A 1 454 ? 3.759 25.217 -28.633 1.00 97.69 454 ILE A O 1
ATOM 3494 N N . HIS A 1 455 ? 4.882 23.563 -27.606 1.00 97.81 455 HIS A N 1
ATOM 3495 C CA . HIS A 1 455 ? 3.894 23.354 -26.550 1.00 97.81 455 HIS A CA 1
ATOM 3496 C C . HIS A 1 455 ? 4.559 23.120 -25.197 1.00 97.81 455 HIS A C 1
ATOM 3498 O O . HIS A 1 455 ? 5.539 22.385 -25.085 1.00 97.81 455 HIS A O 1
ATOM 3504 N N . THR A 1 456 ? 4.002 23.721 -24.153 1.00 97.06 456 THR A N 1
ATOM 3505 C CA . THR A 1 456 ? 4.354 23.421 -22.764 1.00 97.06 456 THR A CA 1
ATOM 3506 C C . THR A 1 456 ? 3.100 23.259 -21.914 1.00 97.06 456 THR A C 1
ATOM 3508 O O . THR A 1 456 ? 2.156 24.041 -22.020 1.00 97.06 456 THR A O 1
ATOM 3511 N N . ASN A 1 457 ? 3.102 22.250 -21.047 1.00 97.19 457 ASN A N 1
ATOM 3512 C CA . ASN A 1 457 ? 2.061 22.020 -20.045 1.00 97.19 457 ASN A CA 1
ATOM 3513 C C . ASN A 1 457 ? 2.180 22.957 -18.821 1.00 97.19 457 ASN A C 1
ATOM 3515 O O . ASN A 1 457 ? 1.396 22.864 -17.878 1.00 97.19 457 ASN A O 1
ATOM 3519 N N . ASN A 1 458 ? 3.129 23.894 -18.834 1.00 96.50 458 ASN A N 1
ATOM 3520 C CA . ASN A 1 458 ? 3.282 24.944 -17.829 1.00 96.50 458 ASN A CA 1
ATOM 3521 C C . ASN A 1 458 ? 3.437 26.311 -18.528 1.00 96.50 458 ASN A C 1
ATOM 3523 O O . ASN A 1 458 ? 2.889 26.522 -19.610 1.00 96.50 458 ASN A O 1
ATOM 3527 N N . ASN A 1 459 ? 4.151 27.259 -17.922 1.00 83.75 459 ASN A N 1
ATOM 3528 C CA . ASN A 1 459 ? 4.511 28.523 -18.549 1.00 83.75 459 ASN A CA 1
ATOM 3529 C C . ASN A 1 459 ? 5.632 28.312 -19.580 1.00 83.75 459 ASN A C 1
ATOM 3531 O O . ASN A 1 459 ? 6.491 27.437 -19.429 1.00 83.75 459 ASN A O 1
ATOM 3535 N N . PHE A 1 460 ? 5.649 29.164 -20.601 1.00 94.75 460 PHE A N 1
ATOM 3536 C CA . PHE A 1 460 ? 6.788 29.353 -21.492 1.00 94.75 460 PHE A CA 1
ATOM 3537 C C . PHE A 1 460 ? 7.532 30.625 -21.093 1.00 94.75 460 PHE A C 1
ATOM 3539 O O . PHE A 1 460 ? 6.947 31.710 -21.118 1.00 94.75 460 PHE A O 1
ATOM 3546 N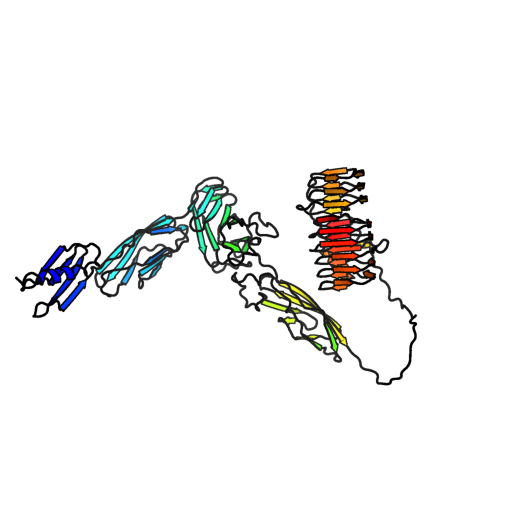 N . LEU A 1 461 ? 8.814 30.504 -20.752 1.00 83.38 461 LEU A N 1
ATOM 3547 C CA . LEU A 1 461 ? 9.664 31.618 -20.348 1.00 83.38 461 LEU A CA 1
ATOM 3548 C C . LEU A 1 461 ? 10.832 31.760 -21.325 1.00 83.38 461 LEU A C 1
ATOM 3550 O O . LEU A 1 461 ? 11.693 30.889 -21.407 1.00 83.38 461 LEU A O 1
ATOM 3554 N N . PHE A 1 462 ? 10.895 32.889 -22.025 1.00 89.75 462 PHE A N 1
ATOM 3555 C CA . PHE A 1 462 ? 12.067 33.294 -22.795 1.00 89.75 462 PHE A CA 1
ATOM 3556 C C . PHE A 1 462 ? 12.713 34.534 -22.176 1.00 89.75 462 PHE A C 1
ATOM 3558 O O . PHE A 1 462 ? 12.028 35.536 -21.945 1.00 89.75 462 PHE A O 1
ATOM 3565 N N . HIS A 1 463 ? 14.032 34.495 -21.990 1.00 82.31 463 HIS A N 1
ATOM 3566 C CA . HIS A 1 463 ? 14.845 35.641 -21.588 1.00 82.31 463 HIS A CA 1
ATOM 3567 C C . HIS A 1 463 ? 16.078 35.757 -22.490 1.00 82.31 463 HIS A C 1
ATOM 3569 O O . HIS A 1 463 ? 16.882 34.833 -22.577 1.00 82.31 463 HIS A O 1
ATOM 3575 N N . GLY A 1 464 ? 16.258 36.886 -23.165 1.00 82.12 464 GLY A N 1
ATOM 3576 C CA . GLY A 1 464 ? 17.329 36.990 -24.146 1.00 82.12 464 GLY A CA 1
ATOM 3577 C C . GLY A 1 464 ? 17.303 38.262 -24.971 1.00 82.12 464 GLY A C 1
ATOM 3578 O O . GLY A 1 464 ? 16.767 39.281 -24.539 1.00 82.12 464 GLY A O 1
ATOM 3579 N N . PHE A 1 465 ? 17.878 38.217 -26.174 1.00 79.25 465 PHE A N 1
ATOM 3580 C CA . PHE A 1 465 ? 17.953 39.391 -27.049 1.00 79.25 465 PHE A CA 1
ATOM 3581 C C . PHE A 1 465 ? 17.056 39.270 -28.288 1.00 79.25 465 PHE A C 1
ATOM 3583 O O . PHE A 1 465 ? 16.109 40.050 -28.420 1.00 79.25 465 PHE A O 1
ATOM 3590 N N . ASN A 1 466 ? 17.314 38.281 -29.142 1.00 79.62 466 ASN A N 1
ATOM 3591 C CA . ASN A 1 466 ? 16.573 37.954 -30.354 1.00 79.62 466 ASN A CA 1
ATOM 3592 C C . ASN A 1 466 ? 15.868 36.601 -30.183 1.00 79.62 466 ASN A C 1
ATOM 3594 O O . ASN A 1 466 ? 16.502 35.593 -29.870 1.00 79.62 466 ASN A O 1
ATOM 3598 N N . PHE A 1 467 ? 14.555 36.577 -30.408 1.00 91.69 467 PHE A N 1
ATOM 3599 C CA . PHE A 1 467 ? 13.754 35.356 -30.375 1.00 91.69 467 PHE A CA 1
ATOM 3600 C C . PHE A 1 467 ? 12.762 35.327 -31.522 1.00 91.69 467 PHE A C 1
ATOM 3602 O O . PHE A 1 467 ? 11.923 36.226 -31.626 1.00 91.69 467 PHE A O 1
ATOM 3609 N N . SER A 1 468 ? 12.812 34.286 -32.343 1.00 92.06 468 SER A N 1
ATOM 3610 C CA . SER A 1 468 ? 11.828 34.031 -33.388 1.00 92.06 468 SER A CA 1
ATOM 3611 C C . SER A 1 468 ? 11.225 32.637 -33.269 1.00 92.06 468 SER A C 1
ATOM 3613 O O . SER A 1 468 ? 11.916 31.646 -33.041 1.00 92.06 468 SER A O 1
ATOM 3615 N N . VAL A 1 469 ? 9.908 32.570 -33.455 1.00 94.50 469 VAL A N 1
ATOM 3616 C CA . VAL A 1 469 ? 9.164 31.322 -33.638 1.00 94.50 469 VAL A CA 1
ATOM 3617 C C . VAL A 1 469 ? 8.269 31.503 -34.853 1.00 94.50 469 VAL A C 1
ATOM 3619 O O . VAL A 1 469 ? 7.425 32.406 -34.867 1.00 94.50 469 VAL A O 1
ATOM 3622 N N . ASP A 1 470 ? 8.468 30.678 -35.879 1.00 90.31 470 ASP A N 1
ATOM 3623 C CA . ASP A 1 470 ? 7.649 30.743 -37.099 1.00 90.31 470 ASP A CA 1
ATOM 3624 C C . ASP A 1 470 ? 6.325 29.965 -36.968 1.00 90.31 470 ASP A C 1
ATOM 3626 O O . ASP A 1 470 ? 5.352 30.287 -37.649 1.00 90.31 470 ASP A O 1
ATOM 3630 N N . GLY A 1 471 ? 6.261 28.991 -36.051 1.00 89.44 471 GLY A N 1
ATOM 3631 C CA . GLY A 1 471 ? 5.044 28.245 -35.711 1.00 89.44 471 GLY A CA 1
ATOM 3632 C C . GLY A 1 471 ? 4.221 28.852 -34.568 1.00 89.44 471 GLY A C 1
ATOM 3633 O O . GLY A 1 471 ? 4.374 30.016 -34.183 1.00 89.44 471 GLY A O 1
ATOM 3634 N N . ILE A 1 472 ? 3.314 28.045 -34.017 1.00 90.38 472 ILE A N 1
ATOM 3635 C CA . ILE A 1 472 ? 2.455 28.406 -32.886 1.00 90.38 472 ILE A CA 1
ATOM 3636 C C . ILE A 1 472 ? 3.182 28.126 -31.573 1.00 90.38 472 ILE A C 1
ATOM 3638 O O . ILE A 1 472 ? 3.583 26.999 -31.302 1.00 90.38 472 ILE A O 1
ATOM 3642 N N . CYS A 1 473 ? 3.292 29.138 -30.718 1.00 94.56 473 CYS A N 1
ATOM 3643 C CA . CYS A 1 473 ? 3.786 28.994 -29.355 1.00 94.56 473 CYS A CA 1
ATOM 3644 C C . CYS A 1 473 ? 2.601 28.798 -28.399 1.00 94.56 473 CYS A C 1
ATOM 3646 O O . CYS A 1 473 ? 1.839 29.739 -28.159 1.00 94.56 473 CYS A O 1
ATOM 3648 N N . LYS A 1 474 ? 2.425 27.578 -27.880 1.00 94.06 474 LYS A N 1
ATOM 3649 C CA . LYS A 1 474 ? 1.358 27.205 -26.943 1.00 94.06 474 LYS A CA 1
ATOM 3650 C C . LYS A 1 474 ? 1.906 26.970 -25.539 1.00 94.06 474 LYS A C 1
ATOM 3652 O O . LYS A 1 474 ? 2.946 26.337 -25.368 1.00 94.06 474 LYS A O 1
ATOM 3657 N N . ALA A 1 475 ? 1.172 27.436 -24.537 1.00 91.56 475 ALA A N 1
ATOM 3658 C CA . ALA A 1 475 ? 1.441 27.157 -23.133 1.00 91.56 475 ALA A CA 1
ATOM 3659 C C . ALA A 1 475 ? 0.124 26.926 -22.391 1.00 91.56 475 ALA A C 1
ATOM 3661 O O . ALA A 1 475 ? -0.836 27.668 -22.603 1.00 91.56 475 ALA A O 1
ATOM 3662 N N . ALA A 1 476 ? 0.069 25.923 -21.516 1.00 86.12 476 ALA A N 1
ATOM 3663 C CA . ALA A 1 476 ? -1.062 25.755 -20.605 1.00 86.12 476 ALA A CA 1
ATOM 3664 C C . ALA A 1 476 ? -1.130 26.900 -19.584 1.00 86.12 476 ALA A C 1
ATOM 3666 O O . ALA A 1 476 ? -2.214 27.322 -19.187 1.00 86.12 476 ALA A O 1
ATOM 3667 N N . GLY A 1 477 ? 0.033 27.438 -19.207 1.00 80.69 477 GLY A N 1
ATOM 3668 C CA . GLY A 1 477 ? 0.156 28.655 -18.418 1.00 80.69 477 GLY A CA 1
ATOM 3669 C C . GLY A 1 477 ? 0.370 29.904 -19.277 1.00 80.69 477 GLY A C 1
ATOM 3670 O O . GLY A 1 477 ? -0.213 30.068 -20.350 1.00 80.69 477 GLY A O 1
ATOM 3671 N N . GLU A 1 478 ? 1.218 30.806 -18.794 1.00 83.50 478 GLU A N 1
ATOM 3672 C CA . GLU A 1 478 ? 1.551 32.067 -19.455 1.00 83.50 478 GLU A CA 1
ATOM 3673 C C . GLU A 1 478 ? 2.723 31.936 -20.437 1.00 83.50 478 GLU A C 1
ATOM 3675 O O . GLU A 1 478 ? 3.617 31.107 -20.273 1.00 83.50 478 GLU A O 1
ATOM 3680 N N . ILE A 1 479 ? 2.747 32.814 -21.444 1.00 89.81 479 ILE A N 1
ATOM 3681 C CA . ILE A 1 479 ? 3.854 32.948 -22.400 1.00 89.81 479 ILE A CA 1
ATOM 3682 C C . ILE A 1 479 ? 4.559 34.276 -22.129 1.00 89.81 479 ILE A C 1
ATOM 3684 O O . ILE A 1 479 ? 4.118 35.334 -22.585 1.00 89.81 479 ILE A O 1
ATOM 3688 N N . VAL A 1 480 ? 5.684 34.213 -21.422 1.00 82.56 480 VAL A N 1
ATOM 3689 C CA . VAL A 1 480 ? 6.496 35.372 -21.050 1.00 82.56 480 VAL A CA 1
ATOM 3690 C C . VAL A 1 480 ? 7.744 35.401 -21.921 1.00 82.56 480 VAL A C 1
ATOM 3692 O O . VAL A 1 480 ? 8.559 34.486 -21.899 1.00 82.56 480 VAL A O 1
ATOM 3695 N N . THR A 1 481 ? 7.910 36.466 -22.702 1.00 86.88 481 THR A N 1
ATOM 3696 C CA . THR A 1 481 ? 9.093 36.654 -23.554 1.00 86.88 481 THR A CA 1
ATOM 3697 C C . THR A 1 481 ? 9.710 38.012 -23.282 1.00 86.88 481 THR A C 1
ATOM 3699 O O . THR A 1 481 ? 9.076 39.037 -23.534 1.00 86.88 481 THR A O 1
ATOM 3702 N N . LEU A 1 482 ? 10.946 38.013 -22.804 1.00 72.69 482 LEU A N 1
ATOM 3703 C CA . LEU A 1 482 ? 11.679 39.202 -22.404 1.00 72.69 482 LEU A CA 1
ATOM 3704 C C . LEU A 1 482 ? 12.945 39.312 -23.259 1.00 72.69 482 LEU A C 1
ATOM 3706 O O . LEU A 1 482 ? 13.896 38.556 -23.085 1.00 72.69 482 LEU A O 1
ATOM 3710 N N . GLY A 1 483 ? 12.934 40.244 -24.210 1.00 74.50 483 GLY A N 1
ATOM 3711 C CA . GLY A 1 483 ? 14.068 40.529 -25.086 1.00 74.50 483 GLY A CA 1
ATOM 3712 C C . GLY A 1 483 ? 13.792 41.693 -26.030 1.00 74.50 483 GLY A C 1
ATOM 3713 O O . GLY A 1 483 ? 12.679 42.219 -26.073 1.00 74.50 483 GLY A O 1
ATOM 3714 N N . LYS A 1 484 ? 14.820 42.137 -26.758 1.00 71.50 484 LYS A N 1
ATOM 3715 C CA . LYS A 1 484 ? 14.759 43.359 -27.576 1.00 71.50 484 LYS A CA 1
ATOM 3716 C C . LYS A 1 484 ? 14.044 43.146 -28.910 1.00 71.50 484 LYS A C 1
ATOM 3718 O O . LYS A 1 484 ? 13.331 44.037 -29.366 1.00 71.50 484 LYS A O 1
ATOM 3723 N N . HIS A 1 485 ? 14.225 41.982 -29.528 1.00 81.25 485 HIS A N 1
ATOM 3724 C CA . HIS A 1 485 ? 13.633 41.643 -30.816 1.00 81.25 485 HIS A CA 1
ATOM 3725 C C . HIS A 1 485 ? 12.902 40.305 -30.704 1.00 81.25 485 HIS A C 1
ATOM 3727 O O . HIS A 1 485 ? 13.493 39.238 -30.851 1.00 81.25 485 HIS A O 1
ATOM 3733 N N . ILE A 1 486 ? 11.601 40.371 -30.418 1.00 86.44 486 ILE A N 1
ATOM 3734 C CA . ILE A 1 486 ? 10.746 39.195 -30.255 1.00 86.44 486 ILE A CA 1
ATOM 3735 C C . ILE A 1 486 ? 9.777 39.090 -31.433 1.00 86.44 486 ILE A C 1
ATOM 3737 O O . ILE A 1 486 ? 8.956 39.980 -31.647 1.00 86.44 486 ILE A O 1
ATOM 3741 N N . ASN A 1 487 ? 9.839 37.979 -32.161 1.00 84.38 487 ASN A N 1
ATOM 3742 C CA . ASN A 1 487 ? 8.977 37.662 -33.292 1.00 84.38 487 ASN A CA 1
ATOM 3743 C C . ASN A 1 487 ? 8.324 36.286 -33.098 1.00 84.38 487 ASN A C 1
ATOM 3745 O O . ASN A 1 487 ? 8.796 35.275 -33.608 1.00 84.38 487 ASN A O 1
ATOM 3749 N N . VAL A 1 488 ? 7.227 36.257 -32.344 1.00 88.44 488 VAL A N 1
ATOM 3750 C CA . VAL A 1 488 ? 6.392 35.060 -32.158 1.00 88.44 488 VAL A CA 1
ATOM 3751 C C . VAL A 1 488 ? 5.023 35.389 -32.728 1.00 88.44 488 VAL A C 1
ATOM 3753 O O . VAL A 1 488 ? 4.258 36.120 -32.094 1.00 88.44 488 VAL A O 1
ATOM 3756 N N . LYS A 1 489 ? 4.749 34.911 -33.944 1.00 77.06 489 LYS A N 1
ATOM 3757 C CA . LYS A 1 489 ? 3.575 35.332 -34.728 1.00 77.06 489 LYS A CA 1
ATOM 3758 C C . LYS A 1 489 ? 2.255 34.865 -34.120 1.00 77.06 489 LYS A C 1
ATOM 3760 O O . LYS A 1 489 ? 1.261 35.578 -34.220 1.00 77.06 489 LYS A O 1
ATOM 3765 N N . ASN A 1 490 ? 2.243 33.685 -33.501 1.00 82.88 490 ASN A N 1
ATOM 3766 C CA . ASN A 1 490 ? 1.041 33.092 -32.931 1.00 82.88 490 ASN A CA 1
ATOM 3767 C C . ASN A 1 490 ? 1.318 32.571 -31.515 1.00 82.88 490 ASN A C 1
ATOM 3769 O O . ASN A 1 490 ? 2.170 31.705 -31.322 1.00 82.88 490 ASN A O 1
ATOM 3773 N N . ARG A 1 491 ? 0.614 33.134 -30.528 1.00 90.44 491 ARG A N 1
ATOM 3774 C CA . ARG A 1 491 ? 0.737 32.803 -29.104 1.00 90.44 491 ARG A CA 1
ATOM 3775 C C . ARG A 1 491 ? -0.603 32.334 -28.569 1.00 90.44 491 ARG A C 1
ATOM 3777 O O . ARG A 1 491 ? -1.602 33.026 -28.746 1.00 90.44 491 ARG A O 1
ATOM 3784 N N . GLN A 1 492 ? -0.596 31.222 -27.849 1.00 89.56 492 GLN A N 1
ATOM 3785 C CA . GLN A 1 492 ? -1.787 30.655 -27.231 1.00 89.56 492 GLN A CA 1
ATOM 3786 C C . GLN A 1 492 ? -1.481 30.235 -25.788 1.00 89.56 492 GLN A C 1
ATOM 3788 O O . GLN A 1 492 ? -0.955 29.152 -25.545 1.00 89.56 492 GLN A O 1
ATOM 3793 N N . ALA A 1 493 ? -1.808 31.110 -24.839 1.00 88.44 493 ALA A N 1
ATOM 3794 C CA . ALA A 1 493 ? -1.842 30.775 -23.415 1.00 88.44 493 ALA A CA 1
ATOM 3795 C C . ALA A 1 493 ? -3.143 30.024 -23.070 1.00 88.44 493 ALA A C 1
ATOM 3797 O O . ALA A 1 493 ? -4.135 30.151 -23.794 1.00 88.44 493 ALA A O 1
ATOM 3798 N N . GLY A 1 494 ? -3.154 29.265 -21.971 1.00 81.25 494 GLY A N 1
ATOM 3799 C CA . GLY A 1 494 ? -4.312 28.456 -21.570 1.00 81.25 494 GLY A CA 1
ATOM 3800 C C . GLY A 1 494 ? -4.581 27.252 -22.481 1.00 81.25 494 GLY A C 1
ATOM 3801 O O . GLY A 1 494 ? -5.731 26.846 -22.636 1.00 81.25 494 GLY A O 1
ATOM 3802 N N . ALA A 1 495 ? -3.551 26.718 -23.141 1.00 87.56 495 ALA A N 1
ATOM 3803 C CA . ALA A 1 495 ? -3.664 25.496 -23.933 1.00 87.56 495 ALA A CA 1
ATOM 3804 C C . ALA A 1 495 ? -3.993 24.274 -23.050 1.00 87.56 495 ALA A C 1
ATOM 3806 O O . ALA A 1 495 ? -3.635 24.223 -21.875 1.00 87.56 495 ALA A O 1
ATOM 3807 N N . GLU A 1 496 ? -4.665 23.270 -23.615 1.00 88.19 496 GLU A N 1
ATOM 3808 C CA . GLU A 1 496 ? -4.946 22.025 -22.894 1.00 88.19 496 GLU A CA 1
ATOM 3809 C C . GLU A 1 496 ? -3.658 21.263 -22.563 1.00 88.19 496 GLU A C 1
ATOM 3811 O O . GLU A 1 496 ? -2.666 21.332 -23.294 1.00 88.19 496 GLU A O 1
ATOM 3816 N N . PHE A 1 497 ? -3.688 20.499 -21.471 1.00 90.56 497 PHE A N 1
ATOM 3817 C CA . PHE A 1 497 ? -2.611 19.568 -21.158 1.00 90.56 497 PHE A CA 1
ATOM 3818 C C . PHE A 1 497 ? -2.531 18.474 -22.216 1.00 90.56 497 PHE A C 1
ATOM 3820 O O . PHE A 1 497 ? -3.531 17.839 -22.549 1.00 90.56 497 PHE A O 1
ATOM 3827 N N . ILE A 1 498 ? -1.320 18.214 -22.692 1.00 90.00 498 ILE A N 1
ATOM 3828 C CA . ILE A 1 498 ? -1.043 17.132 -23.631 1.00 90.00 498 ILE A CA 1
ATOM 3829 C C . ILE A 1 498 ? -0.216 16.079 -22.899 1.00 90.00 498 ILE A C 1
ATOM 3831 O O . ILE A 1 498 ? 0.792 16.400 -22.270 1.00 90.00 498 ILE A O 1
ATOM 3835 N N . GLY A 1 499 ? -0.653 14.822 -22.954 1.00 87.94 499 GLY A N 1
ATOM 3836 C CA . GLY A 1 499 ? 0.101 13.705 -22.388 1.00 87.94 499 GLY A CA 1
ATOM 3837 C C . GLY A 1 499 ? 1.442 13.519 -23.098 1.00 87.94 499 GLY A C 1
ATOM 3838 O O . GLY A 1 499 ? 1.543 13.721 -24.309 1.00 87.94 499 GLY A O 1
ATOM 3839 N N . MET A 1 500 ? 2.470 13.129 -22.343 1.00 93.69 500 MET A N 1
ATOM 3840 C CA . MET A 1 500 ? 3.757 12.742 -22.918 1.00 93.69 500 MET A CA 1
ATOM 3841 C C . MET A 1 500 ? 3.543 11.545 -23.855 1.00 93.69 500 MET A C 1
ATOM 3843 O O . MET A 1 500 ? 2.927 10.569 -23.425 1.00 93.69 500 MET A O 1
ATOM 3847 N N . PRO A 1 501 ? 4.019 11.578 -25.111 1.00 87.88 501 PRO A N 1
ATOM 3848 C CA . PRO A 1 501 ? 3.983 10.386 -25.946 1.00 87.88 501 PRO A CA 1
ATOM 3849 C C . PRO A 1 501 ? 4.798 9.257 -25.307 1.00 87.88 501 PRO A C 1
ATOM 3851 O O . PRO A 1 501 ? 5.861 9.521 -24.752 1.00 87.88 501 PRO A O 1
ATOM 3854 N N . GLU A 1 502 ? 4.332 8.013 -25.406 1.00 88.44 502 GLU A N 1
ATOM 3855 C CA . GLU A 1 502 ? 5.014 6.820 -24.884 1.00 88.44 502 GLU A CA 1
ATOM 3856 C C . GLU A 1 502 ? 5.843 6.157 -25.992 1.00 88.44 502 GLU A C 1
ATOM 3858 O O . GLU A 1 502 ? 5.375 5.256 -26.680 1.00 88.44 502 GLU A O 1
ATOM 3863 N N . TRP A 1 503 ? 7.071 6.634 -26.211 1.00 90.19 503 TRP A N 1
ATOM 3864 C CA . TRP A 1 503 ? 7.944 6.125 -27.282 1.00 90.19 503 TRP A CA 1
ATOM 3865 C C . TRP A 1 503 ? 9.199 5.420 -26.780 1.00 90.19 503 TRP A C 1
ATOM 3867 O O . TRP A 1 503 ? 9.953 4.876 -27.581 1.00 90.19 503 TRP A O 1
ATOM 3877 N N . ALA A 1 504 ? 9.466 5.445 -25.473 1.00 87.56 504 ALA A N 1
ATOM 3878 C CA . ALA A 1 504 ? 10.733 4.956 -24.939 1.00 87.56 504 ALA A CA 1
ATOM 3879 C C . ALA A 1 504 ? 10.952 3.461 -25.228 1.00 87.56 504 ALA A C 1
ATOM 3881 O O . ALA A 1 504 ? 12.050 3.085 -25.634 1.00 87.56 504 ALA A O 1
ATOM 3882 N N . ASP A 1 505 ? 9.908 2.637 -25.109 1.00 82.81 505 ASP A N 1
ATOM 3883 C CA . ASP A 1 505 ? 9.978 1.198 -25.391 1.00 82.81 505 ASP A CA 1
ATOM 3884 C C . ASP A 1 505 ? 10.186 0.904 -26.882 1.00 82.81 505 ASP A C 1
ATOM 3886 O O . ASP A 1 505 ? 10.981 0.029 -27.238 1.00 82.81 505 ASP A O 1
ATOM 3890 N N . ASP A 1 506 ? 9.537 1.670 -27.762 1.00 84.69 506 ASP A N 1
ATOM 3891 C CA . ASP A 1 506 ? 9.707 1.560 -29.214 1.00 84.69 506 ASP A CA 1
ATOM 3892 C C . ASP A 1 506 ? 11.123 1.974 -29.636 1.00 84.69 506 ASP A C 1
ATOM 3894 O O . ASP A 1 506 ? 11.791 1.254 -30.384 1.00 84.69 506 ASP A O 1
ATOM 3898 N N . ILE A 1 507 ? 11.619 3.097 -29.103 1.00 88.38 507 ILE A N 1
ATOM 3899 C CA . ILE A 1 507 ? 12.985 3.587 -29.329 1.00 88.38 507 ILE A CA 1
ATOM 3900 C C . ILE A 1 507 ? 14.007 2.563 -28.821 1.00 88.38 507 ILE A C 1
ATOM 3902 O O . ILE A 1 507 ? 14.952 2.233 -29.544 1.00 88.38 507 ILE A O 1
ATOM 3906 N N . LYS A 1 508 ? 13.811 2.026 -27.607 1.00 85.19 508 LYS A N 1
ATOM 3907 C CA . LYS A 1 508 ? 14.669 0.988 -27.020 1.00 85.19 508 LYS A CA 1
ATOM 3908 C C . LYS A 1 508 ? 14.709 -0.242 -27.915 1.00 85.19 508 LYS A C 1
ATOM 3910 O O . LYS A 1 508 ? 15.787 -0.694 -28.294 1.00 85.19 508 LYS A O 1
ATOM 3915 N N . SER A 1 509 ? 13.539 -0.757 -28.281 1.00 79.00 509 SER A N 1
ATOM 3916 C CA . SER A 1 509 ? 13.397 -1.948 -29.119 1.00 79.00 509 SER A CA 1
ATOM 3917 C C . SER A 1 509 ? 14.098 -1.777 -30.461 1.00 79.00 509 SER A C 1
ATOM 3919 O O . SER A 1 509 ? 14.735 -2.700 -30.961 1.00 79.00 509 SER A O 1
ATOM 3921 N N . GLU A 1 510 ? 14.007 -0.592 -31.052 1.00 80.19 510 GLU A N 1
ATOM 3922 C CA . GLU A 1 510 ? 14.597 -0.300 -32.349 1.00 80.19 510 GLU A CA 1
ATOM 3923 C C . GLU A 1 510 ? 16.122 -0.148 -32.296 1.00 80.19 510 GLU A C 1
ATOM 3925 O O . GLU A 1 510 ? 16.826 -0.705 -33.142 1.00 80.19 510 GLU A O 1
ATOM 3930 N N . ILE A 1 511 ? 16.647 0.537 -31.277 1.00 82.06 511 ILE A N 1
ATOM 3931 C CA . ILE A 1 511 ? 18.093 0.638 -31.046 1.00 82.06 511 ILE A CA 1
ATOM 3932 C C . ILE A 1 511 ? 18.676 -0.747 -30.742 1.00 82.06 511 ILE A C 1
ATOM 3934 O O . ILE A 1 511 ? 19.727 -1.088 -31.278 1.00 82.06 511 ILE A O 1
ATOM 3938 N N . LEU A 1 512 ? 17.979 -1.587 -29.971 1.00 76.00 512 LEU A N 1
ATOM 3939 C CA . LEU A 1 512 ? 18.429 -2.945 -29.647 1.00 76.00 512 LEU A CA 1
ATOM 3940 C C . LEU A 1 512 ? 18.493 -3.887 -30.855 1.00 76.00 512 LEU A C 1
ATOM 3942 O O . LEU A 1 512 ? 19.324 -4.790 -30.862 1.00 76.00 512 LEU A O 1
ATOM 3946 N N . LYS A 1 513 ? 17.673 -3.685 -31.897 1.00 73.44 513 LYS A N 1
ATOM 3947 C CA . LYS A 1 513 ? 17.697 -4.549 -33.096 1.00 73.44 513 LYS A CA 1
ATOM 3948 C C . LYS A 1 513 ? 19.037 -4.534 -33.827 1.00 73.44 513 LYS A C 1
ATOM 3950 O O . LYS A 1 513 ? 19.384 -5.527 -34.458 1.00 73.44 513 LYS A O 1
ATOM 3955 N N . ASN A 1 514 ? 19.751 -3.409 -33.799 1.00 69.81 514 ASN A N 1
ATOM 3956 C CA . ASN A 1 514 ? 20.968 -3.212 -34.595 1.00 69.81 514 ASN A CA 1
ATOM 3957 C C . ASN A 1 514 ? 22.114 -2.569 -33.795 1.00 69.81 514 ASN A C 1
ATOM 3959 O O . ASN A 1 514 ? 23.127 -2.183 -34.377 1.00 69.81 514 ASN A O 1
ATOM 3963 N N . GLY A 1 515 ? 21.937 -2.412 -32.484 1.00 70.31 515 GLY A N 1
ATOM 3964 C CA . GLY A 1 515 ? 22.840 -1.698 -31.595 1.00 70.31 515 GLY A CA 1
ATOM 3965 C C . GLY A 1 515 ? 23.615 -2.591 -30.642 1.00 70.31 515 GLY A C 1
ATOM 3966 O O . GLY A 1 515 ? 23.352 -3.781 -30.487 1.00 70.31 515 GLY A O 1
ATOM 3967 N N . ILE A 1 516 ? 24.576 -1.973 -29.971 1.00 76.81 516 ILE A N 1
ATOM 3968 C CA . ILE A 1 516 ? 25.343 -2.563 -28.884 1.00 76.81 516 ILE A CA 1
ATOM 3969 C C . ILE A 1 516 ? 24.636 -2.208 -27.578 1.00 76.81 516 ILE A C 1
ATOM 3971 O O . ILE A 1 516 ? 24.418 -1.029 -27.286 1.00 76.81 516 ILE A O 1
ATOM 3975 N N . ARG A 1 517 ? 24.290 -3.232 -26.795 1.00 83.50 517 ARG A N 1
ATOM 3976 C CA . ARG A 1 517 ? 23.702 -3.073 -25.465 1.00 83.50 517 ARG A CA 1
ATOM 3977 C C . ARG A 1 517 ? 24.786 -3.115 -24.388 1.00 83.50 517 ARG A C 1
ATOM 3979 O O . ARG A 1 517 ? 25.674 -3.961 -24.436 1.00 83.50 517 ARG A O 1
ATOM 3986 N N . TYR A 1 518 ? 24.687 -2.223 -23.411 1.00 68.62 518 TYR A N 1
ATOM 3987 C CA . TYR A 1 518 ? 25.469 -2.213 -22.181 1.00 68.62 518 TYR A CA 1
ATOM 3988 C C . TYR A 1 518 ? 24.509 -2.261 -20.994 1.00 68.62 518 TYR A C 1
ATOM 3990 O O . TYR A 1 518 ? 23.546 -1.505 -20.958 1.00 68.62 518 TYR A O 1
ATOM 3998 N N . PHE A 1 519 ? 24.775 -3.122 -20.016 1.00 62.75 519 PHE A N 1
ATOM 3999 C CA . PHE A 1 519 ? 23.902 -3.324 -18.850 1.00 62.75 519 PHE A CA 1
ATOM 4000 C C . PHE A 1 519 ? 24.299 -2.475 -17.628 1.00 62.75 519 PHE A C 1
ATOM 4002 O O . PHE A 1 519 ? 23.784 -2.659 -16.532 1.00 62.75 519 PHE A O 1
ATOM 4009 N N . ALA A 1 520 ? 25.250 -1.560 -17.811 1.00 65.31 520 ALA A N 1
ATOM 4010 C CA . ALA A 1 520 ? 25.754 -0.654 -16.788 1.00 65.31 520 ALA A CA 1
ATOM 4011 C C . ALA A 1 520 ? 26.193 0.665 -17.432 1.00 65.31 520 ALA A C 1
ATOM 4013 O O . ALA A 1 520 ? 26.310 0.758 -18.658 1.00 65.31 520 ALA A O 1
ATOM 4014 N N . ASN A 1 521 ? 26.482 1.667 -16.597 1.00 77.88 521 ASN A N 1
ATOM 4015 C CA . ASN A 1 521 ? 26.889 2.998 -17.038 1.00 77.88 521 ASN A CA 1
ATOM 4016 C C . ASN A 1 521 ? 28.015 2.943 -18.078 1.00 77.88 521 ASN A C 1
ATOM 4018 O O . ASN A 1 521 ? 29.016 2.236 -17.917 1.00 77.88 521 ASN A O 1
ATOM 4022 N N . LYS A 1 522 ? 27.877 3.741 -19.136 1.00 89.19 522 LYS A N 1
ATOM 4023 C CA . LYS A 1 522 ? 28.836 3.798 -20.232 1.00 89.19 522 LYS A CA 1
ATOM 4024 C C . LYS A 1 522 ? 29.464 5.176 -20.333 1.00 89.19 522 LYS A C 1
ATOM 4026 O O . LYS A 1 522 ? 28.790 6.159 -20.628 1.00 89.19 522 LYS A O 1
ATOM 4031 N N . SER A 1 523 ? 30.785 5.212 -20.185 1.00 90.25 523 SER A N 1
ATOM 4032 C CA . SER A 1 523 ? 31.563 6.438 -20.333 1.00 90.25 523 SER A CA 1
ATOM 4033 C C . SER A 1 523 ? 32.474 6.400 -21.557 1.00 90.25 523 SER A C 1
ATOM 4035 O O . SER A 1 523 ? 33.146 5.399 -21.812 1.00 90.25 523 SER A O 1
ATOM 4037 N N . TYR A 1 524 ? 32.529 7.513 -22.283 1.00 87.38 524 TYR A N 1
ATOM 4038 C CA . TYR A 1 524 ? 33.480 7.778 -23.359 1.00 87.38 524 TYR A CA 1
ATOM 4039 C C . TYR A 1 524 ? 34.344 8.969 -22.957 1.00 87.38 524 TYR A C 1
ATOM 4041 O O . TYR A 1 524 ? 33.819 9.992 -22.522 1.00 87.38 524 TYR A O 1
ATOM 4049 N N . SER A 1 525 ? 35.663 8.849 -23.088 1.00 84.88 525 SER A N 1
ATOM 4050 C CA . SER A 1 525 ? 36.598 9.927 -22.764 1.00 84.88 525 SER A CA 1
ATOM 4051 C C . SER A 1 525 ? 37.750 10.013 -23.765 1.00 84.88 525 SER A C 1
ATOM 4053 O O . SER A 1 525 ? 38.081 9.028 -24.424 1.00 84.88 525 SER A O 1
ATOM 4055 N N . GLY A 1 526 ? 38.354 11.197 -23.901 1.00 81.81 526 GLY A N 1
ATOM 4056 C CA . GLY A 1 526 ? 39.509 11.436 -24.778 1.00 81.81 526 GLY A CA 1
ATOM 4057 C C . GLY A 1 526 ? 39.336 12.659 -25.680 1.00 81.81 526 GLY A C 1
ATOM 4058 O O . GLY A 1 526 ? 38.407 13.435 -25.512 1.00 81.81 526 GLY A O 1
ATOM 4059 N N . SER A 1 527 ? 40.222 12.858 -26.658 1.00 86.19 527 SER A N 1
ATOM 4060 C CA . SER A 1 527 ? 40.113 14.003 -27.582 1.00 86.19 527 SER A CA 1
ATOM 4061 C C . SER A 1 527 ? 39.027 13.808 -28.646 1.00 86.19 527 SER A C 1
ATOM 4063 O O . SER A 1 527 ? 38.396 14.769 -29.076 1.00 86.19 527 SER A O 1
ATOM 4065 N N . ARG A 1 528 ? 38.759 12.566 -29.066 1.00 90.06 528 ARG A N 1
ATOM 4066 C CA . ARG A 1 528 ? 37.704 12.242 -30.035 1.00 90.06 528 ARG A CA 1
ATOM 4067 C C . ARG A 1 528 ? 36.969 10.967 -29.646 1.00 90.06 528 ARG A C 1
ATOM 4069 O O . ARG A 1 528 ? 37.601 10.012 -29.205 1.00 90.06 528 ARG A O 1
ATOM 4076 N N . ALA A 1 529 ? 35.662 10.950 -29.866 1.00 89.00 529 ALA A N 1
ATOM 4077 C CA . ALA A 1 529 ? 34.823 9.764 -29.767 1.00 89.00 529 ALA A CA 1
ATOM 4078 C C . ALA A 1 529 ? 33.900 9.683 -30.988 1.00 89.00 529 ALA A C 1
ATOM 4080 O O . ALA A 1 529 ? 33.551 10.707 -31.583 1.00 89.00 529 ALA A O 1
ATOM 4081 N N . SER A 1 530 ? 33.497 8.467 -31.348 1.00 89.62 530 SER A N 1
ATOM 4082 C CA . SER A 1 530 ? 32.539 8.240 -32.425 1.00 89.62 530 SER A CA 1
ATOM 4083 C C . SER A 1 530 ? 31.510 7.199 -32.009 1.00 89.62 530 SER A C 1
ATOM 4085 O O . SER A 1 530 ? 31.874 6.149 -31.479 1.00 89.62 530 SER A O 1
ATOM 4087 N N . ILE A 1 531 ? 30.234 7.489 -32.258 1.00 91.06 531 ILE A N 1
ATOM 4088 C CA . ILE A 1 531 ? 29.122 6.555 -32.050 1.00 91.06 531 ILE A CA 1
ATOM 4089 C C . ILE A 1 531 ? 28.603 6.160 -33.426 1.00 91.06 531 ILE A C 1
ATOM 4091 O O . ILE A 1 531 ? 27.786 6.860 -34.027 1.00 91.06 531 ILE A O 1
ATOM 4095 N N . THR A 1 532 ? 29.155 5.065 -33.945 1.00 88.31 532 THR A N 1
ATOM 4096 C CA . THR A 1 532 ? 28.875 4.569 -35.300 1.00 88.31 532 THR A CA 1
ATOM 4097 C C . THR A 1 532 ? 27.850 3.441 -35.335 1.00 88.31 532 THR A C 1
ATOM 4099 O O . THR A 1 532 ? 27.207 3.238 -36.360 1.00 88.31 532 THR A O 1
ATOM 4102 N N . ALA A 1 533 ? 27.659 2.746 -34.212 1.00 85.56 533 ALA A N 1
ATOM 4103 C CA . ALA A 1 533 ? 26.612 1.751 -34.012 1.00 85.56 533 ALA A CA 1
ATOM 4104 C C . ALA A 1 533 ? 25.614 2.252 -32.954 1.00 85.56 533 ALA A C 1
ATOM 4106 O O . ALA A 1 533 ? 26.040 2.957 -32.031 1.00 85.56 533 ALA A O 1
ATOM 4107 N N . PRO A 1 534 ? 24.314 1.907 -33.060 1.00 90.12 534 PRO A N 1
ATOM 4108 C CA . PRO A 1 534 ? 23.331 2.301 -32.060 1.00 90.12 534 PRO A CA 1
ATOM 4109 C C . PRO A 1 534 ? 23.748 1.816 -30.671 1.00 90.12 534 PRO A C 1
ATOM 4111 O O . PRO A 1 534 ? 24.287 0.722 -30.523 1.00 90.12 534 PRO A O 1
ATOM 4114 N N . LEU A 1 535 ? 23.528 2.641 -29.659 1.00 90.50 535 LEU A N 1
ATOM 4115 C CA . LEU A 1 535 ? 24.008 2.427 -28.303 1.00 90.50 535 LEU A CA 1
ATOM 4116 C C . LEU A 1 535 ? 22.808 2.323 -27.361 1.00 90.50 535 LEU A C 1
ATOM 4118 O O . LEU A 1 535 ? 22.118 3.315 -27.169 1.00 90.50 535 LEU A O 1
ATOM 4122 N N . ALA A 1 536 ? 22.569 1.158 -26.762 1.00 88.38 536 ALA A N 1
ATOM 4123 C CA . ALA A 1 536 ? 21.577 0.986 -25.698 1.00 88.38 536 ALA A CA 1
ATOM 4124 C C . ALA A 1 536 ? 22.286 0.762 -24.362 1.00 88.38 536 ALA A C 1
ATOM 4126 O O . ALA A 1 536 ? 23.138 -0.114 -24.265 1.00 88.38 536 ALA A O 1
ATOM 4127 N N . VAL A 1 537 ? 21.945 1.530 -23.333 1.00 89.38 537 VAL A N 1
ATOM 4128 C CA . VAL A 1 537 ? 22.588 1.462 -22.018 1.00 89.38 537 VAL A CA 1
ATOM 4129 C C . VAL A 1 537 ? 21.526 1.351 -20.934 1.00 89.38 537 VAL A C 1
ATOM 4131 O O . VAL A 1 537 ? 20.714 2.254 -20.754 1.00 89.38 537 VAL A O 1
ATOM 4134 N N . ASP A 1 538 ? 21.522 0.255 -20.183 1.00 81.94 538 ASP A N 1
ATOM 4135 C CA . ASP A 1 538 ? 20.702 0.112 -18.981 1.00 81.94 538 ASP A CA 1
ATOM 4136 C C . ASP A 1 538 ? 21.420 0.772 -17.784 1.00 81.94 538 ASP A C 1
ATOM 4138 O O . ASP A 1 538 ? 21.845 0.125 -16.835 1.00 81.94 538 ASP A O 1
ATOM 4142 N N . GLY A 1 539 ? 21.611 2.087 -17.878 1.00 81.56 539 GLY A N 1
ATOM 4143 C CA . GLY A 1 539 ? 22.322 2.932 -16.921 1.00 81.56 539 GLY A CA 1
ATOM 4144 C C . GLY A 1 539 ? 22.536 4.332 -17.497 1.00 81.56 539 GLY A C 1
ATOM 4145 O O . GLY A 1 539 ? 21.846 4.727 -18.438 1.00 81.56 539 GLY A O 1
ATOM 4146 N N . ASP A 1 540 ? 23.499 5.073 -16.957 1.00 93.75 540 ASP A N 1
ATOM 4147 C CA . ASP A 1 540 ? 23.858 6.409 -17.439 1.00 93.75 540 ASP A CA 1
ATOM 4148 C C . ASP A 1 540 ? 24.855 6.360 -18.606 1.00 93.75 540 ASP A C 1
ATOM 4150 O O . ASP A 1 540 ? 25.770 5.534 -18.636 1.00 93.75 540 ASP A O 1
ATOM 4154 N N . VAL A 1 541 ? 24.747 7.308 -19.537 1.00 97.19 541 VAL A N 1
ATOM 4155 C CA . VAL A 1 541 ? 25.737 7.538 -20.598 1.00 97.19 541 VAL A CA 1
ATOM 4156 C C . VAL A 1 541 ? 26.465 8.847 -20.336 1.00 97.19 541 VAL A C 1
ATOM 4158 O O . VAL A 1 541 ? 25.848 9.902 -20.273 1.00 97.19 541 VAL A O 1
ATOM 4161 N N . THR A 1 542 ? 27.790 8.808 -20.226 1.00 97.44 542 THR A N 1
ATOM 4162 C CA . THR A 1 542 ? 28.621 10.011 -20.071 1.00 97.44 542 THR A CA 1
ATOM 4163 C C . THR A 1 542 ? 29.628 10.114 -21.210 1.00 97.44 542 THR A C 1
ATOM 4165 O O . THR A 1 542 ? 30.480 9.247 -21.380 1.00 97.44 542 THR A O 1
ATOM 4168 N N . ILE A 1 543 ? 29.585 11.191 -21.988 1.00 96.25 543 ILE A N 1
ATOM 4169 C CA . ILE A 1 543 ? 30.539 11.448 -23.070 1.00 96.25 543 ILE A CA 1
ATOM 4170 C C . ILE A 1 543 ? 31.340 12.700 -22.732 1.00 96.25 543 ILE A C 1
ATOM 4172 O O . ILE A 1 543 ? 30.789 13.791 -22.694 1.00 96.25 543 ILE A O 1
ATOM 4176 N N . ASN A 1 544 ? 32.642 12.532 -22.504 1.00 94.50 544 ASN A N 1
ATOM 4177 C CA . ASN A 1 544 ? 33.586 13.579 -22.119 1.00 94.50 544 ASN A CA 1
ATOM 4178 C C . ASN A 1 544 ? 34.723 13.670 -23.149 1.00 94.50 544 ASN A C 1
ATOM 4180 O O . ASN A 1 544 ? 35.790 13.081 -22.949 1.00 94.50 544 ASN A O 1
ATOM 4184 N N . CYS A 1 545 ? 34.519 14.377 -24.261 1.00 90.69 545 CYS A N 1
ATOM 4185 C CA . CYS A 1 545 ? 35.544 14.487 -25.304 1.00 90.69 545 CYS A CA 1
ATOM 4186 C C . CYS A 1 545 ? 35.559 15.828 -26.037 1.00 90.69 545 CYS A C 1
ATOM 4188 O O . CYS A 1 545 ? 34.569 16.537 -26.058 1.00 90.69 545 CYS A O 1
ATOM 4190 N N . GLU A 1 546 ? 36.661 16.202 -26.691 1.00 93.88 546 GLU A N 1
ATOM 4191 C CA . GLU A 1 546 ? 36.679 17.468 -27.451 1.00 93.88 546 GLU A CA 1
ATOM 4192 C C . GLU A 1 546 ? 35.762 17.400 -28.684 1.00 93.88 546 GLU A C 1
ATOM 4194 O O . GLU A 1 546 ? 35.045 18.354 -28.984 1.00 93.88 546 GLU A O 1
ATOM 4199 N N . SER A 1 547 ? 35.757 16.270 -29.398 1.00 95.12 547 SER A N 1
ATOM 4200 C CA . SER A 1 547 ? 34.922 16.054 -30.585 1.00 95.12 547 SER A CA 1
ATOM 4201 C C . SER A 1 547 ? 34.147 14.742 -30.507 1.00 95.12 547 SER A C 1
ATOM 4203 O O . SER A 1 547 ? 34.748 13.682 -30.323 1.00 95.12 547 SER A O 1
ATOM 4205 N N . LEU A 1 548 ? 32.838 14.807 -30.740 1.00 96.12 548 LEU A N 1
ATOM 4206 C CA . LEU A 1 548 ? 31.954 13.655 -30.895 1.00 96.12 548 LEU A CA 1
ATOM 4207 C C . LEU A 1 548 ? 31.335 13.644 -32.294 1.00 96.12 548 LEU A C 1
ATOM 4209 O O . LEU A 1 548 ? 30.591 14.560 -32.647 1.00 96.12 548 LEU A O 1
ATOM 4213 N N . ASP A 1 549 ? 31.608 12.587 -33.053 1.00 93.31 549 ASP A N 1
ATOM 4214 C CA . ASP A 1 549 ? 30.908 12.306 -34.308 1.00 93.31 549 ASP A CA 1
ATOM 4215 C C . ASP A 1 549 ? 29.871 11.202 -34.058 1.00 93.31 549 ASP A C 1
ATOM 4217 O O . ASP A 1 549 ? 30.201 10.120 -33.569 1.00 93.31 549 ASP A O 1
ATOM 4221 N N . ILE A 1 550 ? 28.603 11.473 -34.357 1.00 93.50 550 ILE A N 1
ATOM 4222 C CA . ILE A 1 550 ? 27.499 10.547 -34.086 1.00 93.50 550 ILE A CA 1
ATOM 4223 C C . ILE A 1 550 ? 26.757 10.228 -35.381 1.00 93.50 550 ILE A C 1
ATOM 4225 O O . ILE A 1 550 ? 26.299 11.123 -36.084 1.00 93.50 550 ILE A O 1
ATOM 4229 N N . SER A 1 551 ? 26.641 8.944 -35.713 1.00 89.56 551 SER A N 1
ATOM 4230 C CA . SER A 1 551 ? 25.881 8.470 -36.878 1.00 89.56 551 SER A CA 1
ATOM 4231 C C . SER A 1 551 ? 24.789 7.466 -36.513 1.00 89.56 551 SER A C 1
ATOM 4233 O O . SER A 1 551 ? 24.083 6.993 -37.398 1.00 89.56 551 SER A O 1
ATOM 4235 N N . ALA A 1 552 ? 24.633 7.149 -35.226 1.00 88.12 552 ALA A N 1
ATOM 4236 C CA . ALA A 1 552 ? 23.653 6.195 -34.726 1.00 88.12 552 ALA A CA 1
ATOM 4237 C C . ALA A 1 552 ? 23.020 6.658 -33.402 1.00 88.12 552 ALA A C 1
ATOM 4239 O O . ALA A 1 552 ? 23.560 7.523 -32.715 1.00 88.12 552 ALA A O 1
ATOM 4240 N N . GLY A 1 553 ? 21.854 6.098 -33.064 1.00 91.12 553 GLY A N 1
ATOM 4241 C CA . GLY A 1 553 ? 21.073 6.506 -31.892 1.00 91.12 553 GLY A CA 1
ATOM 4242 C C . GLY A 1 553 ? 21.680 6.087 -30.550 1.00 91.12 553 GLY A C 1
ATOM 4243 O O . GLY A 1 553 ? 22.400 5.095 -30.470 1.00 91.12 553 GLY A O 1
ATOM 4244 N N . ILE A 1 554 ? 21.349 6.831 -29.495 1.00 96.38 554 ILE A N 1
ATOM 4245 C CA . ILE A 1 554 ? 21.712 6.557 -28.102 1.00 96.38 554 ILE A CA 1
ATOM 4246 C C . ILE A 1 554 ? 20.426 6.394 -27.289 1.00 96.38 554 ILE A C 1
ATOM 4248 O O . ILE A 1 554 ? 19.561 7.267 -27.308 1.00 96.38 554 ILE A O 1
ATOM 4252 N N . PHE A 1 555 ? 20.327 5.302 -26.543 1.00 97.12 555 PHE A N 1
ATOM 4253 C CA . PHE A 1 555 ? 19.297 5.041 -25.550 1.00 97.12 555 PHE A CA 1
ATOM 4254 C C . PHE A 1 555 ? 19.950 4.777 -24.196 1.00 97.12 555 PHE A C 1
ATOM 4256 O O . PHE A 1 555 ? 20.871 3.967 -24.107 1.00 97.12 555 PHE A O 1
ATOM 4263 N N . ALA A 1 556 ? 19.444 5.422 -23.151 1.00 97.06 556 ALA A N 1
ATOM 4264 C CA . ALA A 1 556 ? 19.834 5.199 -21.768 1.00 97.06 556 ALA A CA 1
ATOM 4265 C C . ALA A 1 556 ? 18.584 5.013 -20.898 1.00 97.06 556 ALA A C 1
ATOM 4267 O O . ALA A 1 556 ? 17.632 5.785 -21.021 1.00 97.06 556 ALA A O 1
ATOM 4268 N N . THR A 1 557 ? 18.568 4.029 -19.997 1.00 89.44 557 THR A N 1
ATOM 4269 C CA . THR A 1 557 ? 17.514 3.965 -18.967 1.00 89.44 557 THR A CA 1
ATOM 4270 C C . THR A 1 557 ? 17.713 5.065 -17.917 1.00 89.44 557 THR A C 1
ATOM 4272 O O . THR A 1 557 ? 16.730 5.620 -17.421 1.00 89.44 557 THR A O 1
ATOM 4275 N N . GLY A 1 558 ? 18.976 5.403 -17.622 1.00 92.25 558 GLY A N 1
ATOM 4276 C CA . GLY A 1 558 ? 19.416 6.517 -16.780 1.00 92.25 558 GLY A CA 1
ATOM 4277 C C . GLY A 1 558 ? 19.679 7.801 -17.571 1.00 92.25 558 GLY A C 1
ATOM 4278 O O . GLY A 1 558 ? 19.134 8.001 -18.656 1.00 92.25 558 GLY A O 1
ATOM 4279 N N . GLY A 1 559 ? 20.485 8.704 -17.017 1.00 97.25 559 GLY A N 1
ATOM 4280 C CA . GLY A 1 559 ? 20.800 10.004 -17.612 1.00 97.25 559 GLY A CA 1
ATOM 4281 C C . GLY A 1 559 ? 21.805 9.942 -18.766 1.00 97.25 559 GLY A C 1
ATOM 4282 O O . GLY A 1 559 ? 22.580 8.998 -18.897 1.00 97.25 559 GLY A O 1
ATOM 4283 N N . ILE A 1 560 ? 21.815 10.974 -19.609 1.00 98.69 560 ILE A N 1
ATOM 4284 C CA . ILE A 1 560 ? 22.796 11.157 -20.684 1.00 98.69 560 ILE A CA 1
ATOM 4285 C C . ILE A 1 560 ? 23.488 12.505 -20.493 1.00 98.69 560 ILE A C 1
ATOM 4287 O O . ILE A 1 560 ? 22.846 13.543 -20.597 1.00 98.69 560 ILE A O 1
ATOM 4291 N N . SER A 1 561 ? 24.801 12.505 -20.283 1.00 98.38 561 SER A N 1
ATOM 4292 C CA . SER A 1 561 ? 25.622 13.716 -20.187 1.00 98.38 561 SER A CA 1
ATOM 4293 C C . SER A 1 561 ? 26.574 13.808 -21.377 1.00 98.38 561 SER A C 1
ATOM 4295 O O . SER A 1 561 ? 27.439 12.952 -21.561 1.00 98.38 561 SER A O 1
ATOM 4297 N N . LEU A 1 562 ? 26.433 14.859 -22.184 1.00 97.88 562 LEU A N 1
ATOM 4298 C CA . LEU A 1 562 ? 27.263 15.154 -23.352 1.00 97.88 562 LEU A CA 1
ATOM 4299 C C . LEU A 1 562 ? 28.145 16.370 -23.055 1.00 97.88 562 LEU A C 1
ATOM 4301 O O . LEU A 1 562 ? 27.730 17.502 -23.275 1.00 97.88 562 LEU A O 1
ATOM 4305 N N . ASN A 1 563 ? 29.360 16.142 -22.565 1.00 96.50 563 ASN A N 1
ATOM 4306 C CA . ASN A 1 563 ? 30.353 17.174 -22.270 1.00 96.50 563 ASN A CA 1
ATOM 4307 C C . ASN A 1 563 ? 31.387 17.234 -23.398 1.00 96.50 563 ASN A C 1
ATOM 4309 O O . ASN A 1 563 ? 32.409 16.540 -23.360 1.00 96.50 563 ASN A O 1
ATOM 4313 N N . VAL A 1 564 ? 31.099 18.035 -24.429 1.00 95.31 564 VAL A N 1
ATOM 4314 C CA . VAL A 1 564 ? 31.879 18.029 -25.672 1.00 95.31 564 VAL A CA 1
ATOM 4315 C C . VAL A 1 564 ? 32.125 19.401 -26.271 1.00 95.31 564 VAL A C 1
ATOM 4317 O O . VAL A 1 564 ? 31.217 20.207 -26.356 1.00 95.31 564 VAL A O 1
ATOM 4320 N N . SER A 1 565 ? 33.322 19.699 -26.781 1.00 94.88 565 SER A N 1
ATOM 4321 C CA . SER A 1 565 ? 33.522 20.994 -27.459 1.00 94.88 565 SER A CA 1
ATOM 4322 C C . SER A 1 565 ? 32.733 21.061 -28.771 1.00 94.88 565 SER A C 1
ATOM 4324 O O . SER A 1 565 ? 32.086 22.070 -29.053 1.00 94.88 565 SER A O 1
ATOM 4326 N N . ARG A 1 566 ? 32.739 19.977 -29.557 1.00 95.75 566 ARG A N 1
ATOM 4327 C CA . ARG A 1 566 ? 31.972 19.851 -30.801 1.00 95.75 566 ARG A CA 1
ATOM 4328 C C . ARG A 1 566 ? 31.237 18.517 -30.868 1.00 95.75 566 ARG A C 1
ATOM 4330 O O . ARG A 1 566 ? 31.873 17.471 -30.791 1.00 95.75 566 ARG A O 1
ATOM 4337 N N . LEU A 1 567 ? 29.936 18.561 -31.135 1.00 96.75 567 LEU A N 1
ATOM 4338 C CA . LEU A 1 567 ? 29.137 17.409 -31.549 1.00 96.75 567 LEU A CA 1
ATOM 4339 C C . LEU A 1 567 ? 28.657 17.606 -32.984 1.00 96.75 567 LEU A C 1
ATOM 4341 O O . LEU A 1 567 ? 28.087 18.655 -33.289 1.00 96.75 567 LEU A O 1
ATOM 4345 N N . LYS A 1 568 ? 28.868 16.606 -33.845 1.00 94.06 568 LYS A N 1
ATOM 4346 C CA . LYS A 1 568 ? 28.350 16.603 -35.215 1.00 94.06 568 LYS A CA 1
ATOM 4347 C C . LYS A 1 568 ? 27.640 15.287 -35.541 1.00 94.06 568 LYS A C 1
ATOM 4349 O O . LYS A 1 568 ? 28.248 14.218 -35.500 1.00 94.06 568 LYS A O 1
ATOM 4354 N N . GLY A 1 569 ? 26.359 15.384 -35.882 1.00 89.12 569 GLY A N 1
ATOM 4355 C CA . GLY A 1 569 ? 25.588 14.295 -36.475 1.00 89.12 569 GLY A CA 1
ATOM 4356 C C . GLY A 1 569 ? 25.991 14.008 -37.923 1.00 89.12 569 GLY A C 1
ATOM 4357 O O . GLY A 1 569 ? 26.457 14.902 -38.634 1.00 89.12 569 GLY A O 1
ATOM 4358 N N . ILE A 1 570 ? 25.791 12.771 -38.381 1.00 86.56 570 ILE A N 1
ATOM 4359 C CA . ILE A 1 570 ? 25.945 12.431 -39.800 1.00 86.56 570 ILE A CA 1
ATOM 4360 C C . ILE A 1 570 ? 24.955 13.237 -40.655 1.00 86.56 570 ILE A C 1
ATOM 4362 O O . ILE A 1 570 ? 23.786 13.401 -40.303 1.00 86.56 570 ILE A O 1
ATOM 4366 N N . GLU A 1 571 ? 25.434 13.764 -41.780 1.00 75.75 571 GLU A N 1
ATOM 4367 C CA . GLU A 1 571 ? 24.643 14.621 -42.663 1.00 75.75 571 GLU A CA 1
ATOM 4368 C C . GLU A 1 571 ? 23.423 13.865 -43.211 1.00 75.75 571 GLU A C 1
ATOM 4370 O O . GLU A 1 571 ? 23.540 12.747 -43.705 1.00 75.75 571 GLU A O 1
ATOM 4375 N N . GLY A 1 572 ? 22.231 14.452 -43.070 1.00 67.50 572 GLY A N 1
ATOM 4376 C CA . GLY A 1 572 ? 20.967 13.820 -43.469 1.00 67.50 572 GLY A CA 1
ATOM 4377 C C . GLY A 1 572 ? 20.491 12.667 -42.572 1.00 67.50 572 GLY A C 1
ATOM 4378 O O . GLY A 1 572 ? 19.339 12.252 -42.700 1.00 67.50 572 GLY A O 1
ATOM 4379 N N . GLY A 1 573 ? 21.313 12.185 -41.632 1.00 74.81 573 GLY A N 1
ATOM 4380 C CA . GLY A 1 573 ? 20.932 11.124 -40.702 1.00 74.81 573 GLY A CA 1
ATOM 4381 C C . GLY A 1 573 ? 19.998 11.617 -39.607 1.00 74.81 573 GLY A C 1
ATOM 4382 O O . GLY A 1 573 ? 20.235 12.667 -39.018 1.00 74.81 573 GLY A O 1
ATOM 4383 N N . LYS A 1 574 ? 18.943 10.848 -39.319 1.00 82.19 574 LYS A N 1
ATOM 4384 C CA . LYS A 1 574 ? 18.017 11.118 -38.211 1.00 82.19 574 LYS A CA 1
ATOM 4385 C C . LYS A 1 574 ? 18.449 10.313 -36.995 1.00 82.19 574 LYS A C 1
ATOM 4387 O O . LYS A 1 574 ? 18.331 9.091 -36.982 1.00 82.19 574 LYS A O 1
ATOM 4392 N N . ILE A 1 575 ? 18.985 11.005 -35.999 1.00 90.94 575 ILE A N 1
ATOM 4393 C CA . ILE A 1 575 ? 19.602 10.414 -34.813 1.00 90.94 575 ILE A CA 1
ATOM 4394 C C . ILE A 1 575 ? 18.682 10.613 -33.613 1.00 90.94 575 ILE A C 1
ATOM 4396 O O . ILE A 1 575 ? 18.219 11.720 -33.351 1.00 90.94 575 ILE A O 1
ATOM 4400 N N . VAL A 1 576 ? 18.431 9.537 -32.871 1.00 93.56 576 VAL A N 1
ATOM 4401 C CA . VAL A 1 576 ? 17.643 9.578 -31.635 1.00 93.56 576 VAL A CA 1
ATOM 4402 C C . VAL A 1 576 ? 18.583 9.559 -30.435 1.00 93.56 576 VAL A C 1
ATOM 4404 O O . VAL A 1 576 ? 19.428 8.674 -30.341 1.00 93.56 576 VAL A O 1
ATOM 4407 N N . ILE A 1 577 ? 18.429 10.512 -29.518 1.00 97.38 577 ILE A N 1
ATOM 4408 C CA . ILE A 1 577 ? 19.064 10.524 -28.197 1.00 97.38 577 ILE A CA 1
ATOM 4409 C C . ILE A 1 577 ? 17.941 10.452 -27.162 1.00 97.38 577 ILE A C 1
ATOM 4411 O O . ILE A 1 577 ? 17.162 11.395 -27.024 1.00 97.38 577 ILE A O 1
ATOM 4415 N N . CYS A 1 578 ? 17.836 9.325 -26.465 1.00 97.81 578 CYS A N 1
ATOM 4416 C CA . CYS A 1 578 ? 16.718 9.007 -25.586 1.00 97.81 578 CYS A CA 1
ATOM 4417 C C . CYS A 1 578 ? 17.187 8.631 -24.179 1.00 97.81 578 CYS A C 1
ATOM 4419 O O . CYS A 1 578 ? 17.955 7.685 -24.024 1.00 97.81 578 CYS A O 1
ATOM 4421 N N . SER A 1 579 ? 16.665 9.315 -23.160 1.00 98.38 579 SER A N 1
ATOM 4422 C CA . SER A 1 579 ? 16.800 8.938 -21.749 1.00 98.38 579 SER A CA 1
ATOM 4423 C C . SER A 1 579 ? 15.428 8.555 -21.196 1.00 98.38 579 SER A C 1
ATOM 4425 O O . SER A 1 579 ? 14.528 9.385 -21.149 1.00 98.38 579 SER A O 1
ATOM 4427 N N . GLU A 1 580 ? 15.236 7.297 -20.801 1.00 96.19 580 GLU A N 1
ATOM 4428 C CA . GLU A 1 580 ? 13.921 6.778 -20.400 1.00 96.19 580 GLU A CA 1
ATOM 4429 C C . GLU A 1 580 ? 13.426 7.387 -19.078 1.00 96.19 580 GLU A C 1
ATOM 4431 O O . GLU A 1 580 ? 12.266 7.796 -18.967 1.00 96.19 580 GLU A O 1
ATOM 4436 N N . LYS A 1 581 ? 14.297 7.417 -18.060 1.00 91.94 581 LYS A N 1
ATOM 4437 C CA . LYS A 1 581 ? 13.962 7.839 -16.688 1.00 91.94 581 LYS A CA 1
ATOM 4438 C C . LYS A 1 581 ? 14.828 8.995 -16.184 1.00 91.94 581 LYS A C 1
ATOM 4440 O O . LYS A 1 581 ? 14.526 9.547 -15.131 1.00 91.94 581 LYS A O 1
ATOM 4445 N N . GLY A 1 582 ? 15.906 9.324 -16.894 1.00 92.19 582 GLY A N 1
ATOM 4446 C CA . GLY A 1 582 ? 16.912 10.293 -16.473 1.00 92.19 582 GLY A CA 1
ATOM 4447 C C . GLY A 1 582 ? 16.852 11.620 -17.227 1.00 92.19 582 GLY A C 1
ATOM 4448 O O . GLY A 1 582 ? 15.978 11.874 -18.054 1.00 92.19 582 GLY A O 1
ATOM 4449 N N . ASN A 1 583 ? 17.817 12.483 -16.917 1.00 98.25 583 ASN A N 1
ATOM 4450 C CA . ASN A 1 583 ? 18.000 13.769 -17.584 1.00 98.25 583 ASN A CA 1
ATOM 4451 C C . ASN A 1 583 ? 18.918 13.627 -18.803 1.00 98.25 583 ASN A C 1
ATOM 4453 O O . ASN A 1 583 ? 19.790 12.760 -18.826 1.00 98.25 583 ASN A O 1
ATOM 4457 N N . ILE A 1 584 ? 18.782 14.529 -19.772 1.00 98.75 584 ILE A N 1
ATOM 4458 C CA . ILE A 1 584 ? 19.765 14.714 -20.844 1.00 98.75 584 ILE A CA 1
ATOM 4459 C C . ILE A 1 584 ? 20.429 16.072 -20.636 1.00 98.75 584 ILE A C 1
ATOM 4461 O O . ILE A 1 584 ? 19.776 17.106 -20.739 1.00 98.75 584 ILE A O 1
ATOM 4465 N N . GLU A 1 585 ? 21.725 16.082 -20.358 1.00 98.50 585 GLU A N 1
ATOM 4466 C CA . GLU A 1 585 ? 22.515 17.293 -20.173 1.00 98.50 585 GLU A CA 1
ATOM 4467 C C . GLU A 1 585 ? 23.493 17.469 -21.337 1.00 98.50 585 GLU A C 1
ATOM 4469 O O . GLU A 1 585 ? 24.328 16.607 -21.606 1.00 98.50 585 GLU A O 1
ATOM 4474 N N . ILE A 1 586 ? 23.386 18.593 -22.041 1.00 98.25 586 ILE A N 1
ATOM 4475 C CA . ILE A 1 586 ? 24.201 18.919 -23.211 1.00 98.25 586 ILE A CA 1
ATOM 4476 C C . ILE A 1 586 ? 25.086 20.103 -22.856 1.00 98.25 586 ILE A C 1
ATOM 4478 O O . ILE A 1 586 ? 24.611 21.231 -22.805 1.00 98.25 586 ILE A O 1
ATOM 4482 N N . ASN A 1 587 ? 26.372 19.848 -22.651 1.00 96.69 587 ASN A N 1
ATOM 4483 C CA . ASN A 1 587 ? 27.404 20.838 -22.373 1.00 96.69 587 ASN A CA 1
ATOM 4484 C C . ASN A 1 587 ? 28.337 20.934 -23.587 1.00 96.69 587 ASN A C 1
ATOM 4486 O O . ASN A 1 587 ? 29.247 20.113 -23.729 1.00 96.69 587 ASN A O 1
ATOM 4490 N N . ALA A 1 588 ? 28.113 21.912 -24.478 1.00 95.12 588 ALA A N 1
ATOM 4491 C CA . ALA A 1 588 ? 28.889 22.019 -25.713 1.00 95.12 588 ALA A CA 1
ATOM 4492 C C . ALA A 1 588 ? 29.247 23.424 -26.211 1.00 95.12 588 ALA A C 1
ATOM 4494 O O . ALA A 1 588 ? 28.519 24.389 -26.022 1.00 95.12 588 ALA A O 1
ATOM 4495 N N . SER A 1 589 ? 30.368 23.567 -26.926 1.00 93.94 589 SER A N 1
ATOM 4496 C CA . SER A 1 589 ? 30.649 24.828 -27.635 1.00 93.94 589 SER A CA 1
ATOM 4497 C C . SER A 1 589 ? 29.865 24.906 -28.946 1.00 93.94 589 SER A C 1
ATOM 4499 O O . SER A 1 589 ? 29.280 25.946 -29.239 1.00 93.94 589 SER A O 1
ATOM 4501 N N . LYS A 1 590 ? 29.815 23.801 -29.702 1.00 95.44 590 LYS A N 1
ATOM 4502 C CA . LYS A 1 590 ? 29.018 23.648 -30.925 1.00 95.44 590 LYS A CA 1
ATOM 4503 C C . LYS A 1 590 ? 28.313 22.291 -30.946 1.00 95.44 590 LYS A C 1
ATOM 4505 O O . LYS A 1 590 ? 28.967 21.256 -30.837 1.00 95.44 590 LYS A O 1
ATOM 4510 N N . PHE A 1 591 ? 27.000 22.298 -31.128 1.00 96.50 591 PHE A N 1
ATOM 4511 C CA . PHE A 1 591 ? 26.154 21.117 -31.250 1.00 96.50 591 PHE A CA 1
ATOM 4512 C C . PHE A 1 591 ? 25.361 21.205 -32.553 1.00 96.50 591 PHE A C 1
ATOM 4514 O O . PHE A 1 591 ? 24.616 22.161 -32.751 1.00 96.50 591 PHE A O 1
ATOM 4521 N N . GLU A 1 592 ? 25.517 20.216 -33.429 1.00 96.81 592 GLU A N 1
ATOM 4522 C CA . GLU A 1 592 ? 24.774 20.116 -34.685 1.00 96.81 592 GLU A CA 1
ATOM 4523 C C . GLU A 1 592 ? 24.249 18.687 -34.860 1.00 96.81 592 GLU A C 1
ATOM 4525 O O . GLU A 1 592 ? 25.032 17.742 -34.985 1.00 96.81 592 GLU A O 1
ATOM 4530 N N . LEU A 1 593 ? 22.925 18.523 -34.847 1.00 94.81 593 LEU A N 1
ATOM 4531 C CA . LEU A 1 593 ? 22.259 17.225 -34.959 1.00 94.81 593 LEU A CA 1
ATOM 4532 C C . LEU A 1 593 ? 20.997 17.336 -35.824 1.00 94.81 593 LEU A C 1
ATOM 4534 O O . LEU A 1 593 ? 20.301 18.349 -35.813 1.00 94.81 593 LEU A O 1
ATOM 4538 N N . ASN A 1 594 ? 20.665 16.263 -36.535 1.00 92.62 594 ASN A N 1
ATOM 4539 C CA . ASN A 1 594 ? 19.360 16.066 -37.155 1.00 92.62 594 ASN A CA 1
ATOM 4540 C C . ASN A 1 594 ? 18.682 14.865 -36.475 1.00 92.62 594 ASN A C 1
ATOM 4542 O O . ASN A 1 594 ? 19.284 13.795 -36.402 1.00 92.62 594 ASN A O 1
ATOM 4546 N N . GLY A 1 595 ? 17.472 15.034 -35.933 1.00 91.75 595 GLY A N 1
ATOM 4547 C CA . GLY A 1 595 ? 16.731 13.957 -35.268 1.00 91.75 595 GLY A CA 1
ATOM 4548 C C . GLY A 1 595 ? 15.990 14.348 -33.984 1.00 91.75 595 GLY A C 1
ATOM 4549 O O . GLY A 1 595 ? 15.422 15.433 -33.887 1.00 91.75 595 GLY A O 1
ATOM 4550 N N . LEU A 1 596 ? 15.931 13.431 -33.018 1.00 93.94 596 LEU A N 1
ATOM 4551 C CA . LEU A 1 596 ? 15.075 13.519 -31.830 1.00 93.94 596 LEU A CA 1
ATOM 4552 C C . LEU A 1 596 ? 15.908 13.500 -30.546 1.00 93.94 596 LEU A C 1
ATOM 4554 O O . LEU A 1 596 ? 16.711 12.591 -30.342 1.00 93.94 596 LEU A O 1
ATOM 4558 N N . ILE A 1 597 ? 15.646 14.450 -29.651 1.00 98.00 597 ILE A N 1
ATOM 4559 C CA . ILE A 1 597 ? 16.089 14.415 -28.253 1.00 98.00 597 ILE A CA 1
ATOM 4560 C C . ILE A 1 597 ? 14.855 14.164 -27.385 1.00 98.00 597 ILE A C 1
ATOM 4562 O O . ILE A 1 597 ? 13.915 14.961 -27.411 1.00 98.00 597 ILE A O 1
ATOM 4566 N N . TYR A 1 598 ? 14.848 13.058 -26.641 1.00 98.00 598 TYR A N 1
ATOM 4567 C CA . TYR A 1 598 ? 13.660 12.578 -25.939 1.00 98.00 598 TYR A CA 1
ATOM 4568 C C . TYR A 1 598 ? 13.947 12.155 -24.491 1.00 98.00 598 TYR A C 1
ATOM 4570 O O . TYR A 1 598 ? 14.766 11.271 -24.248 1.00 98.00 598 TYR A O 1
ATOM 4578 N N . ALA A 1 599 ? 13.272 12.785 -23.527 1.00 98.25 599 ALA A N 1
ATOM 4579 C CA . ALA A 1 599 ? 13.400 12.479 -22.098 1.00 98.25 599 ALA A CA 1
ATOM 4580 C C . ALA A 1 599 ? 12.030 12.546 -21.390 1.00 98.25 599 ALA A C 1
ATOM 4582 O O . ALA A 1 599 ? 11.728 13.532 -20.711 1.00 98.25 599 ALA A O 1
ATOM 4583 N N . PRO A 1 600 ? 11.154 11.535 -21.553 1.00 96.44 600 PRO A N 1
ATOM 4584 C CA . PRO A 1 600 ? 9.742 11.618 -21.167 1.00 96.44 600 PRO A CA 1
ATOM 4585 C C . PRO A 1 600 ? 9.487 11.792 -19.669 1.00 96.44 600 PRO A C 1
ATOM 4587 O O . PRO A 1 600 ? 8.407 12.237 -19.293 1.00 96.44 600 PRO A O 1
ATOM 4590 N N . LYS A 1 601 ? 10.453 11.431 -18.819 1.00 94.88 601 LYS A N 1
ATOM 4591 C CA . LYS A 1 601 ? 10.365 11.530 -17.351 1.00 94.88 601 LYS A CA 1
ATOM 4592 C C . LYS A 1 601 ? 11.410 12.471 -16.748 1.00 94.88 601 LYS A C 1
ATOM 4594 O O . LYS A 1 601 ? 11.505 12.566 -15.529 1.00 94.88 601 LYS A O 1
ATOM 4599 N N . GLY A 1 602 ? 12.216 13.120 -17.585 1.00 95.25 602 GLY A N 1
ATOM 4600 C CA . GLY A 1 602 ? 13.384 13.868 -17.143 1.00 95.25 602 GLY A CA 1
ATOM 4601 C C . GLY A 1 602 ? 13.510 15.243 -17.774 1.00 95.25 602 GLY A C 1
ATOM 4602 O O . GLY A 1 602 ? 12.664 15.708 -18.539 1.00 95.25 602 GLY A O 1
ATOM 4603 N N . THR A 1 603 ? 14.601 15.908 -17.416 1.00 98.06 603 THR A N 1
ATOM 4604 C CA . THR A 1 603 ? 14.924 17.254 -17.878 1.00 98.06 603 THR A CA 1
ATOM 4605 C C . THR A 1 603 ? 15.941 17.203 -19.008 1.00 98.06 603 THR A C 1
ATOM 4607 O O . THR A 1 603 ? 16.988 16.573 -18.868 1.00 98.06 603 THR A O 1
ATOM 4610 N N . VAL A 1 604 ? 15.678 17.917 -20.101 1.00 98.75 604 VAL A N 1
ATOM 4611 C CA . VAL A 1 604 ? 16.694 18.250 -21.107 1.00 98.75 604 VAL A CA 1
ATOM 4612 C C . VAL A 1 604 ? 17.297 19.607 -20.751 1.00 98.75 604 VAL A C 1
ATOM 4614 O O . VAL A 1 604 ? 16.609 20.626 -20.807 1.00 98.75 604 VAL A O 1
ATOM 4617 N N . VAL A 1 605 ? 18.578 19.621 -20.386 1.00 97.88 605 VAL A N 1
ATOM 4618 C CA . VAL A 1 605 ? 19.348 20.833 -20.086 1.00 97.88 605 VAL A CA 1
ATOM 4619 C C . VAL A 1 605 ? 20.321 21.107 -21.227 1.00 97.88 605 VAL A C 1
ATOM 4621 O O . VAL A 1 605 ? 21.171 20.275 -21.538 1.00 97.88 605 VAL A O 1
ATOM 4624 N N . ILE A 1 606 ? 20.212 22.280 -21.847 1.00 97.94 606 ILE A N 1
ATOM 4625 C CA . ILE A 1 606 ? 21.039 22.686 -22.986 1.00 97.94 606 ILE A CA 1
ATOM 4626 C C . ILE A 1 606 ? 21.928 23.851 -22.571 1.00 97.94 606 ILE A C 1
ATOM 4628 O O . ILE A 1 606 ? 21.497 25.003 -22.501 1.00 97.94 606 ILE A O 1
ATOM 4632 N N . ASN A 1 607 ? 23.194 23.534 -22.356 1.00 94.56 607 ASN A N 1
ATOM 4633 C CA . ASN A 1 607 ? 24.296 24.451 -22.138 1.00 94.56 607 ASN A CA 1
ATOM 4634 C C . ASN A 1 607 ? 25.166 24.412 -23.402 1.00 94.56 607 ASN A C 1
ATOM 4636 O O . ASN A 1 607 ? 26.216 23.768 -23.437 1.00 94.56 607 ASN A O 1
ATOM 4640 N N . ALA A 1 608 ? 24.721 25.087 -24.465 1.00 91.81 608 ALA A N 1
ATOM 4641 C CA . ALA A 1 608 ? 25.453 25.122 -25.727 1.00 91.81 608 ALA A CA 1
ATOM 4642 C C . ALA A 1 608 ? 25.679 26.543 -26.259 1.00 91.81 608 ALA A C 1
ATOM 4644 O O . ALA A 1 608 ? 24.769 27.373 -26.226 1.00 91.81 608 ALA A O 1
ATOM 4645 N N . GLY A 1 609 ? 26.895 26.814 -26.749 1.00 87.31 609 GLY A N 1
ATOM 4646 C CA . GLY A 1 609 ? 27.252 28.091 -27.377 1.00 87.31 609 GLY A CA 1
ATOM 4647 C C . GLY A 1 609 ? 26.559 28.280 -28.729 1.00 87.31 609 GLY A C 1
ATOM 4648 O O . GLY A 1 609 ? 25.817 29.238 -28.924 1.00 87.31 609 GLY A O 1
ATOM 4649 N N . GLU A 1 610 ? 26.775 27.339 -29.648 1.00 93.00 610 GLU A N 1
ATOM 4650 C CA . GLU A 1 610 ? 26.029 27.182 -30.900 1.00 93.00 610 GLU A CA 1
ATOM 4651 C C . GLU A 1 610 ? 25.245 25.864 -30.830 1.00 93.00 610 GLU A C 1
ATOM 4653 O O . GLU A 1 610 ? 25.845 24.802 -30.664 1.00 93.00 610 GLU A O 1
ATOM 4658 N N . PHE A 1 611 ? 23.916 25.921 -30.933 1.00 95.69 611 PHE A N 1
ATOM 4659 C CA . PHE A 1 611 ? 23.040 24.747 -30.893 1.00 95.69 611 PHE A CA 1
ATOM 4660 C C . PHE A 1 611 ? 22.122 24.740 -32.110 1.00 95.69 611 PHE A C 1
ATOM 4662 O O . PHE A 1 611 ? 21.253 25.599 -32.241 1.00 95.69 611 PHE A O 1
ATOM 4669 N N . ILE A 1 612 ? 22.317 23.762 -32.988 1.00 95.50 612 ILE A N 1
ATOM 4670 C CA . ILE A 1 612 ? 21.520 23.543 -34.189 1.00 95.50 612 ILE A CA 1
ATOM 4671 C C . ILE A 1 612 ? 20.939 22.135 -34.101 1.00 95.50 612 ILE A C 1
ATOM 4673 O O . ILE A 1 612 ? 21.663 21.141 -34.161 1.00 95.50 612 ILE A O 1
ATOM 4677 N N . LEU A 1 613 ? 19.618 22.054 -33.971 1.00 95.44 613 LEU A N 1
ATOM 4678 C CA . LEU A 1 613 ? 18.879 20.802 -34.054 1.00 95.44 613 LEU A CA 1
ATOM 4679 C C . LEU A 1 613 ? 17.854 20.902 -35.179 1.00 95.44 613 LEU A C 1
ATOM 4681 O O . LEU A 1 613 ? 16.909 21.681 -35.098 1.00 95.44 613 LEU A O 1
ATOM 4685 N N . SER A 1 614 ? 18.023 20.081 -36.210 1.00 91.81 614 SER A N 1
ATOM 4686 C CA . SER A 1 614 ? 16.987 19.854 -37.219 1.00 91.81 614 SER A CA 1
ATOM 4687 C C . SER A 1 614 ? 16.110 18.690 -36.761 1.00 91.81 614 SER A C 1
ATOM 4689 O O . SER A 1 614 ? 16.457 17.536 -36.986 1.00 91.81 614 SER A O 1
ATOM 4691 N N . GLY A 1 615 ? 15.011 18.965 -36.057 1.00 91.19 615 GLY A N 1
ATOM 4692 C CA . GLY A 1 615 ? 14.105 17.925 -35.564 1.00 91.19 615 GLY A CA 1
ATOM 4693 C C . GLY A 1 615 ? 13.358 18.330 -34.297 1.00 91.19 615 GLY A C 1
ATOM 4694 O O . GLY A 1 615 ? 12.838 19.441 -34.236 1.00 91.19 615 GLY A O 1
ATOM 4695 N N . HIS A 1 616 ? 13.276 17.432 -33.312 1.00 93.69 616 HIS A N 1
ATOM 4696 C CA . HIS A 1 616 ? 12.373 17.586 -32.165 1.00 93.69 616 HIS A CA 1
ATOM 4697 C C . HIS A 1 616 ? 13.089 17.479 -30.813 1.00 93.69 616 HIS A C 1
ATOM 4699 O O . HIS A 1 616 ? 13.962 16.627 -30.628 1.00 93.69 616 HIS A O 1
ATOM 4705 N N . ILE A 1 617 ? 12.657 18.294 -29.845 1.00 97.69 617 ILE A N 1
ATOM 4706 C CA . ILE A 1 617 ? 13.002 18.156 -28.421 1.00 97.69 617 ILE A CA 1
ATOM 4707 C C . ILE A 1 617 ? 11.721 17.912 -27.637 1.00 97.69 617 ILE A C 1
ATOM 4709 O O . ILE A 1 617 ? 10.839 18.771 -27.603 1.00 97.69 617 ILE A O 1
ATOM 4713 N N . ILE A 1 618 ? 11.614 16.741 -27.018 1.00 97.94 618 ILE A N 1
ATOM 4714 C CA . ILE A 1 618 ? 10.399 16.288 -26.337 1.00 97.94 618 ILE A CA 1
ATOM 4715 C C . ILE A 1 618 ? 10.806 15.738 -24.971 1.00 97.94 618 ILE A C 1
ATOM 4717 O O . ILE A 1 618 ? 11.460 14.703 -24.880 1.00 97.94 618 ILE A O 1
ATOM 4721 N N . ALA A 1 619 ? 10.457 16.429 -23.892 1.00 98.31 619 ALA A N 1
ATOM 4722 C CA . ALA A 1 619 ? 10.852 16.020 -22.546 1.00 98.31 619 ALA A CA 1
ATOM 4723 C C . ALA A 1 619 ? 9.830 16.446 -21.499 1.00 98.31 619 ALA A C 1
ATOM 4725 O O . ALA A 1 619 ? 8.984 17.296 -21.776 1.00 98.31 619 ALA A O 1
ATOM 4726 N N . ASP A 1 620 ? 9.898 15.881 -20.290 1.00 97.31 620 ASP A N 1
ATOM 4727 C CA . ASP A 1 620 ? 9.076 16.384 -19.185 1.00 97.31 620 ASP A CA 1
ATOM 4728 C C . ASP A 1 620 ? 9.403 17.866 -18.960 1.00 97.31 620 ASP A C 1
ATOM 4730 O O . ASP A 1 620 ? 8.553 18.742 -19.137 1.00 97.31 620 ASP A O 1
ATOM 4734 N N . THR A 1 621 ? 10.675 18.168 -18.721 1.00 97.44 621 THR A N 1
ATOM 4735 C CA . THR A 1 621 ? 11.150 19.539 -18.520 1.00 97.44 621 THR A CA 1
ATOM 4736 C C . THR A 1 621 ? 12.239 19.885 -19.535 1.00 97.44 621 THR A C 1
ATOM 4738 O O . THR A 1 621 ? 13.090 19.060 -19.856 1.00 97.44 621 THR A O 1
ATOM 4741 N N . ILE A 1 622 ? 12.247 21.120 -20.040 1.00 98.44 622 ILE A N 1
ATOM 4742 C CA . ILE A 1 622 ? 13.300 21.619 -20.935 1.00 98.44 622 ILE A CA 1
ATOM 4743 C C . ILE A 1 622 ? 13.825 22.953 -20.407 1.00 98.44 622 ILE A C 1
ATOM 4745 O O . ILE A 1 622 ? 13.059 23.887 -20.152 1.00 98.44 622 ILE A O 1
ATOM 4749 N N . ILE A 1 623 ? 15.149 23.045 -20.288 1.00 94.88 623 ILE A N 1
ATOM 4750 C CA . ILE A 1 623 ? 15.866 24.248 -19.871 1.00 94.88 623 ILE A CA 1
ATOM 4751 C C . ILE A 1 623 ? 17.012 24.488 -20.851 1.00 94.88 623 ILE A C 1
ATOM 4753 O O . ILE A 1 623 ? 17.941 23.690 -20.942 1.00 94.88 623 ILE A O 1
ATOM 4757 N N . LYS A 1 624 ? 16.990 25.612 -21.564 1.00 94.94 624 LYS A N 1
ATOM 4758 C CA . LYS A 1 624 ? 18.131 26.082 -22.355 1.00 94.94 624 LYS A CA 1
ATOM 4759 C C . LYS A 1 624 ? 18.769 27.253 -21.630 1.00 94.94 624 LYS A C 1
ATOM 4761 O O . LYS A 1 624 ? 18.120 28.282 -21.485 1.00 94.94 624 LYS A O 1
ATOM 4766 N N . ASN A 1 625 ? 20.032 27.131 -21.238 1.00 87.12 625 ASN A N 1
ATOM 4767 C CA . ASN A 1 625 ? 20.769 28.191 -20.552 1.00 87.12 625 ASN A CA 1
ATOM 4768 C C . ASN A 1 625 ? 21.563 29.073 -21.525 1.00 87.12 625 ASN A C 1
ATOM 4770 O O . ASN A 1 625 ? 21.855 28.705 -22.667 1.00 87.12 625 ASN A O 1
ATOM 4774 N N . GLU A 1 626 ? 21.940 30.258 -21.056 1.00 78.00 626 GLU A N 1
ATOM 4775 C CA . GLU A 1 626 ? 22.911 31.110 -21.732 1.00 78.00 626 GLU A CA 1
ATOM 4776 C C . GLU A 1 626 ? 24.321 30.754 -21.248 1.00 78.00 626 GLU A C 1
ATOM 4778 O O . GLU A 1 626 ? 24.578 30.717 -20.047 1.00 78.00 626 GLU A O 1
ATOM 4783 N N . ILE A 1 627 ? 25.240 30.499 -22.182 1.00 70.12 627 ILE A N 1
ATOM 4784 C CA . ILE A 1 627 ? 26.667 30.390 -21.876 1.00 70.12 627 ILE A CA 1
ATOM 4785 C C . ILE A 1 627 ? 27.311 31.729 -22.221 1.00 70.12 627 ILE A C 1
ATOM 4787 O O . ILE A 1 627 ? 27.268 32.158 -23.376 1.00 70.12 627 ILE A O 1
ATOM 4791 N N . SER A 1 628 ? 27.928 32.382 -21.236 1.00 52.72 628 SER A N 1
ATOM 4792 C CA . SER A 1 628 ? 28.815 33.516 -21.492 1.00 52.72 628 SER A CA 1
ATOM 4793 C C . SER A 1 628 ? 30.007 33.032 -22.321 1.00 52.72 628 SER A C 1
ATOM 4795 O O . SER A 1 628 ? 30.727 32.139 -21.870 1.00 52.72 628 SER A O 1
ATOM 4797 N N . LYS A 1 629 ? 30.192 33.588 -23.523 1.00 43.78 629 LYS A N 1
ATOM 4798 C CA . LYS A 1 629 ? 31.401 33.356 -24.328 1.00 43.78 629 LYS A CA 1
ATOM 4799 C C . LYS A 1 629 ? 32.674 33.744 -23.589 1.00 43.78 629 LYS A C 1
ATOM 4801 O O . LYS A 1 629 ? 32.635 34.766 -22.865 1.00 43.78 629 LYS A O 1
#

=== Feature glossary ===
The record interleaves many kinds of information about one protein. Here is each kind framed as the question it answers.

Q: What known structures does this most resemble?
A: Structural nearest neighbors (via Foldseek easy-search vs the PDB). Reported per hit: target PDB id, E-value, and alignment TM-score. A TM-score above ~0.5 is the conventional threshold for 'same fold'.

Q: Where is each backbone atom in 3D?
A: The mmCIF table is the protein's shape written out atom by atom. For each backbone N, Cα, C, and carbonyl O, it records an (x, y, z) coordinate triple in Å plus the residue type, chain letter, and residue number.

Q: What are the backbone torsion angles?
A: The φ/ψ torsion pair specifies the backbone conformation at each residue. φ rotates about the N–Cα bond, ψ about the Cα–C bond. Steric clashes forbid most of the (φ, ψ) plane — the allowed regions (α-helix basin, β-sheet basin, left-handed helix) are the Ramachandran-allowed regions.

Q: Which residues are buried vs exposed?
A: Solvent-accessible surface area (SASA) is the area in Å² traced out by the centre of a 1.4 Å probe sphere (a water molecule) rolled over the protein's van der Waals surface (Shrake–Rupley / Lee–Richards construction). Buried residues have near-zero SASA; fully exposed residues can exceed 200 Å². The total SASA scales roughly with the number of surface residues.

Q: How confident is the AlphaFold model at each residue?
A: pLDDT is the predicted lDDT-Cα score: AlphaFold's confidence that the local environment of each residue (all inter-atomic distances within 15 Å) is correctly placed. It is a per-residue number between 0 and 100, with higher meaning more reliable.

Q: What does the local fold look like, residue by residue?
A: 3Di is Foldseek's structural alphabet. Each residue is assigned one of twenty discrete states based on how its Cα sits relative to its spatial (not sequential) neighbors. Aligning 3Di strings finds structural homologs roughly as well as full 3D superposition, but orders of magnitude faster.

Q: How big and how compact is the whole molecule?
A: Radius of gyration (Rg) is the root-mean-square distance of Cα atoms from their centroid — a single number for overall size and compactness. A globular domain of N residues has Rg ≈ 2.2·N^0.38 Å; an extended or disordered chain has a much larger Rg. The Cα contact count is the number of residue pairs whose Cα atoms are within 8 Å and are more than four positions apart in sequence — a standard proxy for tertiary packing density. The bounding box is the smallest axis-aligned box enclosing all Cα atoms.

Q: Which residues are in helices, strands, or loops?
A: DSSP 8-state secondary structure assigns each residue one of H (α-helix), G (3₁₀-helix), I (π-helix), E (extended β-strand), B (isolated β-bridge), T (hydrogen-bonded turn), S (bend), or '-' (coil). The assignment is computed from backbone hydrogen-bond geometry via the Kabsch–Sander algorithm.

Q: How mobile is each atom in the crystal?
A: Crystallographic B-factors measure how much each atom's electron density is smeared out, in Å². They rise in mobile loops and surface residues and fall in the buried interior. In AlphaFold models this column is repurposed to hold pLDDT instead.

Q: What if only a Cα trace is available?
A: P-SEA three-state annotation labels each residue as helix, strand, or coil based purely on the geometry of the Cα trace. It serves as a fallback when the full backbone (and thus DSSP) is unavailable.

Q: What family and function is it annotated with?
A: Database cross-references. InterPro integrates a dozen domain/family signature databases into unified entries with residue-range hits. GO terms attach function/process/location labels with evidence codes. CATH codes position the fold in a four-level structural taxonomy. Organism is the NCBI-taxonomy species name.

Q: Are the domains correctly placed relative to each other?
A: Predicted Aligned Error (PAE) is an AlphaFold confidence matrix: entry (i, j) is the expected error in the position of residue j, in ångströms, when the prediction is superimposed on the true structure at residue i. Low PAE within a block of residues means that block is internally rigid and well-predicted; high PAE between two blocks means their relative placement is uncertain even if each block individually is confident.

Q: What do the diagnostic plots show?
A: Three diagnostic plots accompany the record. The Cα contact map visualizes the tertiary structure as a 2D adjacency matrix (8 Å cutoff, sequence-local contacts suppressed). The Ramachandran plot shows the distribution of backbone (φ, ψ) torsions, with points in the α and β basins reflecting secondary structure content. The PAE plot shows AlphaFold's inter-residue confidence as a color matrix.

Q: What is the amino-acid chain?
A: Primary structure: the covalent order of the twenty standard amino acids along the backbone. Two proteins with the same sequence will (almost always) fold to the same structure; two with 30% identity often share a fold but not the details.

Q: What do the rendered images show?
A: The six renders are orthographic views along the three Cartesian axes in both directions. Representation (cartoon, sticks, or surface) and color scheme (sequence-rainbow or by-chain) vary across proteins so the training set covers all the common visualization conventions.